Protein AF-0000000075443223 (afdb_homodimer)

Foldseek 3Di:
DAADQAWDKFKFAFDQLQKIKIFTRHGNVPFAADQLDPVVVVHTDFAKEWEQAPQVCVLQVDQATFIWTKGFQVGMWMFGAFDDPDDQPDAHHPAPLVDPPDDVVVSPVPTPDTDGCLVAVAPPPDDRGQKDWDDDPDRGRAWIWIAGNRRSDTFWTKHFDALVSGPVSDADPPGGMIIITGPVRTRPVPVVDCHHQHQAYACLLNHDLVNNLCQCAPPSRNPHFYANHSHHTDDPVNSVVSPVD/DAADQAWDKFKFAFDQLQKIKIFTRHGNVPFAADQLDPVVVVHTDFAKEWEQAPQVCVLQVDQATFIWTKGFQVGMWMFGAFDDPDPCPDAHHPAPLVDPPDDVVVSPVPTPDTDGCLVAVAPPPDDRGQKDWDDPPDRGRAWIWIAGNNRSHTFWTKHFDALVSGPVSDDDPPGGMIIITGPVRTRPVCVVDCHHQHQAYACLLNHDLVNNLCQCAPVSRNPHFYANHSHHTDDPVNSVVSPVD

InterPro domains:
  IPR011057 Mss4-like superfamily [SSF51316] (8-66)

Sequence (490 aa):
MPLPNEPVKVTGGCSCGAVRYRIDVPALEDRPLNPFAPPAFGIKLPGAITCHCNDCRRSTGSFLAVGILDVPAPMLTVSAMSPSSESNIVSGRILDVLADDYDSAKADADRPPYIPAMNILRATGETKTWLRFFHSSKCSPDVSRSFCGRCGTQLCFHFKLEPEYCADGNLPEGWRDSFHLYLGTLDREFLEKDWFNPDSEGMFKYGTPLSRCVSATAKGLKDLPKMQEFDGQVTEEELATLRSQMPLPNEPVKVTGGCSCGAVRYRIDVPALEDRPLNPFAPPAFGIKLPGAITCHCNDCRRSTGSFLAVGILDVPAPMLTVSAMSPSSESNIVSGRILDVLADDYDSAKADADRPPYIPAMNILRATGETKTWLRFFHSSKCSPDVSRSFCGRCGTQLCFHFKLEPEYCADGNLPEGWRDSFHLYLGTLDREFLEKDWFNPDSEGMFKYGTPLSRCVSATAKGLKDLPKMQEFDGQVTEEELATLRSQ

Organism: Fusarium oxysporum f. sp. cubense (strain race 4) (NCBI:txid2502994)

Radius of gyration: 21.51 Å; Cα contacts (8 Å, |Δi|>4): 1238; chains: 2; bounding box: 53×65×50 Å

Nearest PDB structures (foldseek):
  5mgv-assembly1_A  TM=5.192E-01  e=2.046E+00  Homo sapiens
  4p73-assembly1_C  TM=3.397E-01  e=7.349E-01  Pseudomonas aeruginosa PAO1
  5mgw-assembly1_A  TM=5.974E-01  e=4.755E+00  Homo sapiens
  2q7h-assembly1_A  TM=3.596E-01  e=5.364E+00  Methanosarcina mazei
  6aap-assembly1_A  TM=3.662E-01  e=5.697E+00  Methanosarcina mazei JCM 9314

pLDDT: mean 92.75, std 7.96, range [55.06, 98.88]

Structure (mmCI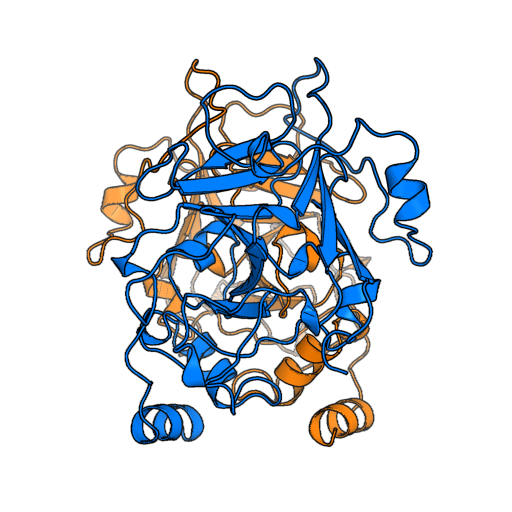F, N/CA/C/O backbone):
data_AF-0000000075443223-model_v1
#
loop_
_entity.id
_entity.type
_entity.pdbx_description
1 polymer 'CENP-V/GFA domain-containing protein'
#
loop_
_atom_site.group_PDB
_atom_site.id
_atom_site.type_symbol
_atom_site.label_atom_id
_atom_site.label_alt_id
_atom_site.label_comp_id
_atom_site.label_asym_id
_atom_site.label_entity_id
_atom_site.label_seq_id
_atom_site.pdbx_PDB_ins_code
_atom_site.Cartn_x
_atom_site.Cartn_y
_atom_site.Cartn_z
_atom_site.occupancy
_atom_site.B_iso_or_equiv
_atom_site.auth_seq_id
_atom_site.auth_comp_id
_atom_site.auth_asym_id
_atom_site.auth_atom_id
_atom_site.pdbx_PDB_model_num
ATOM 1 N N . MET A 1 1 ? -14.695 8.867 16.469 1 61.16 1 MET A N 1
ATOM 2 C CA . MET A 1 1 ? -14.711 10.297 16.75 1 61.16 1 MET A CA 1
ATOM 3 C C . MET A 1 1 ? -13.625 11.031 15.969 1 61.16 1 MET A C 1
ATOM 5 O O . MET A 1 1 ? -12.547 10.477 15.734 1 61.16 1 MET A O 1
ATOM 9 N N . PRO A 1 2 ? -14.062 12.141 15.422 1 80.81 2 PRO A N 1
ATOM 10 C CA . PRO A 1 2 ? -13.094 13.031 14.773 1 80.81 2 PRO A CA 1
ATOM 11 C C . PRO A 1 2 ? -11.898 13.352 15.664 1 80.81 2 PRO A C 1
ATOM 13 O O . PRO A 1 2 ? -11.914 13.031 16.859 1 80.81 2 PRO A O 1
ATOM 16 N N . LEU A 1 3 ? -10.812 13.695 15.141 1 92.62 3 LEU A N 1
ATOM 17 C CA . LEU A 1 3 ? -9.617 14.133 15.844 1 92.62 3 LEU A CA 1
ATOM 18 C C . LEU A 1 3 ? -9.977 15.047 17.016 1 92.62 3 LEU A C 1
ATOM 20 O O . LEU A 1 3 ? -10.734 16 16.844 1 92.62 3 LEU A O 1
ATOM 24 N N . PRO A 1 4 ? -9.5 14.797 18.234 1 96.19 4 PRO A N 1
ATOM 25 C CA . PRO A 1 4 ? -9.867 15.57 19.422 1 96.19 4 PRO A CA 1
ATOM 26 C C . PRO A 1 4 ? -9.492 17.047 19.297 1 96.19 4 PRO A C 1
ATOM 28 O O . PRO A 1 4 ? -8.523 17.391 18.609 1 96.19 4 PRO A O 1
ATOM 31 N N . ASN A 1 5 ? -10.242 17.875 20.047 1 96.56 5 ASN A N 1
ATOM 32 C CA . ASN A 1 5 ? -9.961 19.312 20.047 1 96.56 5 ASN A CA 1
ATOM 33 C C . ASN A 1 5 ? -8.703 19.625 20.859 1 96.56 5 ASN A C 1
ATOM 35 O O . ASN A 1 5 ? -8.023 20.609 20.562 1 96.56 5 ASN A O 1
ATOM 39 N N . GLU A 1 6 ? -8.43 18.844 21.875 1 97.5 6 GLU A N 1
ATOM 40 C CA . GLU A 1 6 ? -7.234 19 22.688 1 97.5 6 GLU A CA 1
ATOM 41 C C . GLU A 1 6 ? -5.992 18.516 21.953 1 97.5 6 GLU A C 1
ATOM 43 O O . GLU A 1 6 ? -6.098 17.734 21 1 97.5 6 GLU A O 1
ATOM 48 N N . PRO A 1 7 ? -4.855 19.078 22.359 1 98.06 7 PRO A N 1
ATOM 49 C CA . PRO A 1 7 ? -3.631 18.578 21.734 1 98.06 7 PRO A CA 1
ATOM 50 C C . PRO A 1 7 ? -3.439 17.078 21.922 1 98.06 7 PRO A C 1
ATOM 52 O O . PRO A 1 7 ? -3.754 16.547 22.984 1 98.06 7 PRO A O 1
ATOM 55 N N . VAL A 1 8 ? -3.029 16.391 20.891 1 97.5 8 VAL A N 1
ATOM 56 C CA . VAL A 1 8 ? -2.736 14.961 21 1 97.5 8 VAL A CA 1
ATOM 57 C C . VAL A 1 8 ? -1.436 14.648 20.25 1 97.5 8 VAL A C 1
ATOM 59 O O . VAL A 1 8 ? -1.022 15.398 19.375 1 97.5 8 VAL A O 1
ATOM 62 N N . LYS A 1 9 ? -0.798 13.617 20.672 1 97.12 9 LYS A N 1
ATOM 63 C CA . LYS A 1 9 ? 0.378 13.078 20 1 97.12 9 LYS A CA 1
ATOM 64 C C . LYS A 1 9 ? 0.047 11.773 19.281 1 97.12 9 LYS A C 1
ATOM 66 O O . LYS A 1 9 ? -0.538 10.859 19.859 1 97.12 9 LYS A O 1
ATOM 71 N N . VAL A 1 10 ? 0.355 11.688 18.031 1 97.88 10 VAL A N 1
ATOM 72 C CA . VAL A 1 10 ? 0.141 10.508 17.188 1 97.88 10 VAL A CA 1
ATOM 73 C C . VAL A 1 10 ? 1.484 9.961 16.719 1 97.88 10 VAL A C 1
ATOM 75 O O . VAL A 1 10 ? 2.387 10.727 16.375 1 97.88 10 VAL A O 1
ATOM 78 N N . THR A 1 11 ? 1.637 8.68 16.75 1 98.12 11 THR A N 1
ATOM 79 C CA . THR A 1 11 ? 2.918 8.086 16.375 1 98.12 11 THR A CA 1
ATOM 80 C C . THR A 1 11 ? 2.734 7.043 15.281 1 98.12 11 THR A C 1
ATOM 82 O O . THR A 1 11 ? 1.624 6.551 15.062 1 98.12 11 THR A O 1
ATOM 85 N N . GLY A 1 12 ? 3.752 6.73 14.609 1 98 12 GLY A N 1
ATOM 86 C CA . GLY A 1 12 ? 3.84 5.734 13.555 1 98 12 GLY A CA 1
ATOM 87 C C . GLY A 1 12 ? 5.262 5.48 13.086 1 98 12 GLY A C 1
ATOM 88 O O . GLY A 1 12 ? 6.219 5.898 13.742 1 98 12 GLY A O 1
ATOM 89 N N . GLY A 1 13 ? 5.387 4.723 12 1 97.81 13 GLY A N 1
ATOM 90 C CA . GLY A 1 13 ? 6.703 4.402 11.469 1 97.81 13 GLY A CA 1
ATOM 91 C C . GLY A 1 13 ? 6.688 3.23 10.508 1 97.81 13 GLY A C 1
ATOM 92 O O . GLY A 1 13 ? 5.621 2.734 10.141 1 97.81 13 GLY A O 1
ATOM 93 N N . CYS A 1 14 ? 7.906 2.889 10.078 1 96.69 14 CYS A N 1
ATOM 94 C CA . CYS A 1 14 ? 8.031 1.803 9.109 1 96.69 14 CYS A CA 1
ATOM 95 C C . CYS A 1 14 ? 7.867 0.448 9.789 1 96.69 14 CYS A C 1
ATOM 97 O O . CYS A 1 14 ? 7.742 0.371 11.008 1 96.69 14 CYS A O 1
ATOM 99 N N . SER A 1 15 ? 7.863 -0.592 9.078 1 94.69 15 SER A N 1
ATOM 100 C CA . SER A 1 15 ? 7.547 -1.942 9.531 1 94.69 15 SER A CA 1
ATOM 101 C C . SER A 1 15 ? 8.656 -2.502 10.414 1 94.69 15 SER A C 1
ATOM 103 O O . SER A 1 15 ? 8.398 -3.273 11.336 1 94.69 15 SER A O 1
ATOM 105 N N . CYS A 1 16 ? 9.914 -2.184 10.102 1 93.12 16 CYS A N 1
ATOM 106 C CA . CYS A 1 16 ? 11.008 -2.795 10.852 1 93.12 16 CYS A CA 1
ATOM 107 C C . CYS A 1 16 ? 11.32 -1.997 12.109 1 93.12 16 CYS A C 1
ATOM 109 O O . CYS A 1 16 ? 11.992 -2.498 13.016 1 93.12 16 CYS A O 1
ATOM 111 N N . GLY A 1 17 ? 10.898 -0.727 12.133 1 94 17 GLY A N 1
ATOM 112 C CA . GLY A 1 17 ? 11.141 0.098 13.305 1 94 17 GLY A CA 1
ATOM 113 C C . GLY A 1 17 ? 12.312 1.044 13.133 1 94 17 GLY A C 1
ATOM 114 O O . GLY A 1 17 ? 12.578 1.873 14.008 1 94 17 GLY A O 1
ATOM 115 N N . ALA A 1 18 ? 13.039 1.016 12.016 1 94.62 18 ALA A N 1
ATOM 116 C CA . ALA A 1 18 ? 14.211 1.862 11.805 1 94.62 18 ALA A CA 1
ATOM 117 C C . ALA A 1 18 ? 13.812 3.332 11.703 1 94.62 18 ALA A C 1
ATOM 119 O O . ALA A 1 18 ? 14.602 4.219 12.039 1 94.62 18 ALA A O 1
ATOM 120 N N . VAL A 1 19 ? 12.664 3.588 11.234 1 97 19 VAL A N 1
ATOM 121 C CA . VAL A 1 19 ? 12.164 4.953 11.117 1 97 19 VAL A CA 1
ATOM 122 C C . VAL A 1 19 ? 10.852 5.086 11.875 1 97 19 VAL A C 1
ATOM 124 O O . VAL A 1 19 ? 9.914 4.309 11.664 1 97 19 VAL A O 1
ATOM 127 N N . ARG A 1 20 ? 10.773 6.031 12.797 1 98.31 20 ARG A N 1
ATOM 128 C CA . ARG A 1 20 ? 9.547 6.379 13.508 1 98.31 20 ARG A CA 1
ATOM 129 C C . ARG A 1 20 ? 9.266 7.875 13.422 1 98.31 20 ARG A C 1
ATOM 131 O O . ARG A 1 20 ? 10.18 8.672 13.203 1 98.31 20 ARG A O 1
ATOM 138 N N . TYR A 1 21 ? 8.016 8.234 13.508 1 98.81 21 TYR A N 1
ATOM 139 C CA . TYR A 1 21 ? 7.656 9.641 13.492 1 98.81 21 TYR A CA 1
ATOM 140 C C . TYR A 1 21 ? 6.621 9.961 14.562 1 98.81 21 TYR A C 1
ATOM 142 O O . TYR A 1 21 ? 5.973 9.055 15.094 1 98.81 21 TYR A O 1
ATOM 150 N N . ARG A 1 22 ? 6.562 11.203 14.898 1 98.62 22 ARG A N 1
ATOM 151 C CA . ARG A 1 22 ? 5.574 11.781 15.805 1 98.62 22 ARG A CA 1
ATOM 152 C C . ARG A 1 22 ? 4.875 12.977 15.156 1 98.62 22 ARG A C 1
ATOM 154 O O . ARG A 1 22 ? 5.516 13.789 14.492 1 98.62 22 ARG A O 1
ATOM 161 N N . ILE A 1 23 ? 3.594 12.984 15.289 1 98.75 23 ILE A N 1
ATOM 162 C CA . ILE A 1 23 ? 2.785 14.141 14.914 1 98.75 23 ILE A CA 1
ATOM 163 C C . ILE A 1 23 ? 2.26 14.828 16.172 1 98.75 23 ILE A C 1
ATOM 165 O O . ILE A 1 23 ? 1.415 14.281 16.875 1 98.75 23 ILE A O 1
ATOM 169 N N . ASP A 1 24 ? 2.789 15.977 16.453 1 98.75 24 ASP A N 1
ATOM 170 C CA . ASP A 1 24 ? 2.268 16.797 17.531 1 98.75 24 ASP A CA 1
ATOM 171 C C . ASP A 1 24 ? 1.115 17.672 17.062 1 98.75 24 ASP A C 1
ATOM 173 O O . ASP A 1 24 ? 1.333 18.797 16.609 1 98.75 24 ASP A O 1
ATOM 177 N N . VAL A 1 25 ? -0.111 17.188 17.25 1 98.5 25 VAL A N 1
ATOM 178 C CA . VAL A 1 25 ? -1.304 17.891 16.797 1 98.5 25 VAL A CA 1
ATOM 179 C C . VAL A 1 25 ? -1.693 18.953 17.828 1 98.5 25 VAL A C 1
ATOM 181 O O . VAL A 1 25 ? -1.98 18.609 18.984 1 98.5 25 VAL A O 1
ATOM 184 N N . PRO A 1 26 ? -1.723 20.203 17.453 1 98.12 26 PRO A N 1
ATOM 185 C CA . PRO A 1 26 ? -2.096 21.234 18.422 1 98.12 26 PRO A CA 1
ATOM 186 C C . PRO A 1 26 ? -3.598 21.266 18.703 1 98.12 26 PRO A C 1
ATOM 188 O O . PRO A 1 26 ? -4.355 20.5 18.109 1 98.12 26 PRO A O 1
ATOM 191 N N . ALA A 1 27 ? -3.982 22.078 19.656 1 98.31 27 ALA A N 1
ATOM 192 C CA . ALA A 1 27 ? -5.398 22.312 19.922 1 98.31 27 ALA A CA 1
ATOM 193 C C . ALA A 1 27 ? -6.117 22.828 18.672 1 98.31 27 ALA A C 1
ATOM 195 O O . ALA A 1 27 ? -5.504 23.484 17.828 1 98.31 27 ALA A O 1
ATOM 196 N N . LEU A 1 28 ? -7.387 22.484 18.609 1 96.81 28 LEU A N 1
ATOM 197 C CA . LEU A 1 28 ? -8.18 22.828 17.438 1 96.81 28 LEU A CA 1
ATOM 198 C C . LEU A 1 28 ? -7.988 24.297 17.062 1 96.81 28 LEU A C 1
ATOM 200 O O . LEU A 1 28 ? -7.82 24.625 15.883 1 96.81 28 LEU A O 1
ATOM 204 N N . GLU A 1 29 ? -8.016 25.219 18.047 1 96.5 29 GLU A N 1
ATOM 205 C CA . GLU A 1 29 ? -7.957 26.656 17.797 1 96.5 29 GLU A CA 1
ATOM 206 C C . GLU A 1 29 ? -6.617 27.062 17.188 1 96.5 29 GLU A C 1
ATOM 208 O O . GLU A 1 29 ? -6.508 28.109 16.547 1 96.5 29 GLU A O 1
ATOM 213 N N . ASP A 1 30 ? -5.578 26.219 17.375 1 96.81 30 ASP A N 1
ATOM 214 C CA . ASP A 1 30 ? -4.234 26.562 16.906 1 96.81 30 ASP A CA 1
ATOM 215 C C . ASP A 1 30 ? -3.9 25.828 15.609 1 96.81 30 ASP A C 1
ATOM 217 O O . ASP A 1 30 ? -2.809 25.984 15.062 1 96.81 30 ASP A O 1
ATOM 221 N N . ARG A 1 31 ? -4.77 25.016 15.102 1 96.75 31 ARG A N 1
ATOM 222 C CA . ARG A 1 31 ? -4.535 24.266 13.875 1 96.75 31 ARG A CA 1
ATOM 223 C C . ARG A 1 31 ? -4.719 25.141 12.641 1 96.75 31 ARG A C 1
ATOM 225 O O . ARG A 1 31 ? -5.645 25.953 12.586 1 96.75 31 ARG A O 1
ATOM 232 N N . PRO A 1 32 ? -3.793 25.016 11.711 1 96.94 32 PRO A N 1
ATOM 233 C CA . PRO A 1 32 ? -3.916 25.844 10.5 1 96.94 32 PRO A CA 1
ATOM 234 C C . PRO A 1 32 ? -5.027 25.359 9.57 1 96.94 32 PRO A C 1
ATOM 236 O O . PRO A 1 32 ? -5.359 24.172 9.562 1 96.94 32 PRO A O 1
ATOM 239 N N . LEU A 1 33 ? -5.578 26.281 8.781 1 95.94 33 LEU A N 1
ATOM 240 C CA . LEU A 1 33 ? -6.504 25.906 7.715 1 95.94 33 LEU A CA 1
ATOM 241 C C . LEU A 1 33 ? -5.805 25.078 6.648 1 95.94 33 LEU A C 1
ATOM 243 O O . LEU A 1 33 ? -4.617 25.266 6.379 1 95.94 33 LEU A O 1
ATOM 247 N N . ASN A 1 34 ? -6.535 24.141 6.113 1 95.69 34 ASN A N 1
ATOM 248 C CA . ASN A 1 34 ? -6.051 23.406 4.945 1 95.69 34 ASN A CA 1
ATOM 249 C C . ASN A 1 34 ? -5.918 24.328 3.729 1 95.69 34 ASN A C 1
ATOM 251 O O . ASN A 1 34 ? -6.918 24.844 3.221 1 95.69 34 ASN A O 1
ATOM 255 N N . PRO A 1 35 ? -4.754 24.578 3.271 1 95.5 35 PRO A N 1
ATOM 256 C CA . PRO A 1 35 ? -4.594 25.516 2.164 1 95.5 35 PRO A CA 1
ATOM 257 C C . PRO A 1 35 ? -5.199 25 0.858 1 95.5 35 PRO A C 1
ATOM 259 O O . PRO A 1 35 ? -5.402 25.781 -0.079 1 95.5 35 PRO A O 1
ATOM 262 N N . PHE A 1 36 ? -5.434 23.703 0.744 1 92.69 36 PHE A N 1
ATOM 263 C CA . PHE A 1 36 ? -5.949 23.094 -0.477 1 92.69 36 PHE A CA 1
ATOM 264 C C . PHE A 1 36 ? -7.457 23.281 -0.589 1 92.69 36 PHE A C 1
ATOM 266 O O . PHE A 1 36 ? -8.055 22.969 -1.62 1 92.69 36 PHE A O 1
ATOM 273 N N . ALA A 1 37 ? -8.094 23.75 0.483 1 91.75 37 ALA A N 1
ATOM 274 C CA . ALA A 1 37 ? -9.531 24 0.509 1 91.75 37 ALA A CA 1
ATOM 275 C C . ALA A 1 37 ? -9.828 25.484 0.699 1 91.75 37 ALA A C 1
ATOM 277 O O . ALA A 1 37 ? -9.078 26.188 1.366 1 91.75 37 ALA A O 1
ATOM 278 N N . PRO A 1 38 ? -10.93 25.922 0.11 1 91.75 38 PRO A N 1
ATOM 279 C CA . PRO A 1 38 ? -11.312 27.312 0.371 1 91.75 38 PRO A CA 1
ATOM 280 C C . PRO A 1 38 ? -11.406 27.641 1.861 1 91.75 38 PRO A C 1
ATOM 282 O O . PRO A 1 38 ? -12.016 26.875 2.619 1 91.75 38 PRO A O 1
ATOM 285 N N . PRO A 1 39 ? -10.82 28.766 2.191 1 94 39 PRO A N 1
ATOM 286 C CA . PRO A 1 39 ? -10.828 29.125 3.611 1 94 39 PRO A CA 1
ATOM 287 C C . PRO A 1 39 ? -12.234 29.141 4.207 1 94 39 PRO A C 1
ATOM 289 O O . PRO A 1 39 ? -12.414 28.844 5.391 1 94 39 PRO A O 1
ATOM 292 N N . ALA A 1 40 ? -13.195 29.438 3.385 1 94.19 40 ALA A N 1
ATOM 293 C CA . ALA A 1 40 ? -14.578 29.578 3.834 1 94.19 40 ALA A CA 1
ATOM 294 C C . ALA A 1 40 ? -15.109 28.25 4.371 1 94.19 40 ALA A C 1
ATOM 296 O O . ALA A 1 40 ? -16.062 28.219 5.156 1 94.19 40 ALA A O 1
ATOM 297 N N . PHE A 1 41 ? -14.469 27.125 4.004 1 92.31 41 PHE A N 1
ATOM 298 C CA . PHE A 1 41 ? -14.938 25.797 4.418 1 92.31 41 PHE A CA 1
ATOM 299 C C . PHE A 1 41 ? -14.461 25.469 5.824 1 92.31 41 PHE A C 1
ATOM 301 O O . PHE A 1 41 ? -14.984 24.562 6.473 1 92.31 41 PHE A O 1
ATOM 308 N N . GLY A 1 42 ? -13.453 26.141 6.301 1 93.56 42 GLY A N 1
ATOM 309 C CA . GLY A 1 42 ? -12.992 26 7.672 1 93.56 42 GLY A CA 1
ATOM 310 C C . GLY A 1 42 ? -12.32 24.672 7.953 1 93.56 42 GLY A C 1
ATOM 311 O O . GLY A 1 42 ? -12.266 24.219 9.102 1 93.56 42 GLY A O 1
ATOM 312 N N . ILE A 1 43 ? -11.891 24 6.91 1 93.81 43 ILE A N 1
ATOM 313 C CA . ILE A 1 43 ? -11.242 22.703 7.074 1 93.81 43 ILE A CA 1
ATOM 314 C C . ILE A 1 43 ? -9.82 22.906 7.59 1 93.81 43 ILE A C 1
ATOM 316 O O . ILE A 1 43 ? -9.047 23.672 7.02 1 93.81 43 ILE A O 1
ATOM 320 N N . LYS A 1 44 ? -9.484 22.234 8.664 1 95.88 44 LYS A N 1
ATOM 321 C CA . LYS A 1 44 ? -8.18 22.391 9.289 1 95.88 44 LYS A CA 1
ATOM 322 C C . LYS A 1 44 ? -7.301 21.172 9.078 1 95.88 44 LYS A C 1
ATOM 324 O O . LYS A 1 44 ? -7.801 20.094 8.727 1 95.88 44 LYS A O 1
ATOM 329 N N . LEU A 1 45 ? -5.996 21.344 9.219 1 96.56 45 LEU A N 1
ATOM 330 C CA . LEU A 1 45 ? -5.023 20.25 9.188 1 96.56 45 LEU A CA 1
ATOM 331 C C . LEU A 1 45 ? -4.594 19.859 10.602 1 96.56 45 LEU A C 1
ATOM 333 O O . LEU A 1 45 ? -4.723 20.672 11.531 1 96.56 45 LEU A O 1
ATOM 337 N N . PRO A 1 46 ? -4.117 18.641 10.883 1 97.81 46 PRO A N 1
ATOM 338 C CA . PRO A 1 46 ? -3.945 17.594 9.883 1 97.81 46 PRO A CA 1
ATOM 339 C C . PRO A 1 46 ? -5.27 16.953 9.469 1 97.81 46 PRO A C 1
ATOM 341 O O . PRO A 1 46 ? -6.27 17.078 10.18 1 97.81 46 PRO A O 1
ATOM 344 N N . GLY A 1 47 ? -5.293 16.328 8.305 1 96.75 47 GLY A N 1
ATOM 345 C CA . GLY A 1 47 ? -6.438 15.594 7.793 1 96.75 47 GLY A CA 1
ATOM 346 C C . GLY A 1 47 ? -6.055 14.469 6.848 1 96.75 47 GLY A C 1
ATOM 347 O O . GLY A 1 47 ? -4.926 14.422 6.355 1 96.75 47 GLY A O 1
ATOM 348 N N . ALA A 1 48 ? -6.953 13.531 6.656 1 97.38 48 ALA A N 1
ATOM 349 C CA . ALA A 1 48 ? -6.672 12.359 5.824 1 97.38 48 ALA A CA 1
ATOM 350 C C . ALA A 1 48 ? -7.508 12.383 4.547 1 97.38 48 ALA A C 1
ATOM 352 O O . ALA A 1 48 ? -8.664 12.82 4.562 1 97.38 48 ALA A O 1
ATOM 353 N N . ILE A 1 49 ? -6.949 11.945 3.469 1 97.12 49 ILE A N 1
ATOM 354 C CA . ILE A 1 49 ? -7.617 11.789 2.182 1 97.12 49 ILE A CA 1
ATOM 355 C C . ILE A 1 49 ? -7.246 10.445 1.563 1 97.12 49 ILE A C 1
ATOM 357 O O . ILE A 1 49 ? -6.363 9.742 2.066 1 97.12 49 ILE A O 1
ATOM 361 N N . THR A 1 50 ? -7.934 10.055 0.518 1 97.94 50 THR A N 1
ATOM 362 C CA . THR A 1 50 ? -7.48 8.945 -0.307 1 97.94 50 THR A CA 1
ATOM 363 C C . THR A 1 50 ? -7.027 9.43 -1.68 1 97.94 50 THR A C 1
ATOM 365 O O . THR A 1 50 ? -7.441 10.508 -2.127 1 97.94 50 THR A O 1
ATOM 368 N N . CYS A 1 51 ? -6.176 8.789 -2.23 1 97.81 51 CYS A N 1
ATOM 369 C CA . CYS A 1 51 ? -5.66 9.117 -3.555 1 97.81 51 CYS A CA 1
ATOM 370 C C . CYS A 1 51 ? -5.77 7.922 -4.492 1 97.81 51 CYS A C 1
ATOM 372 O O . CYS A 1 51 ? -5.395 6.805 -4.129 1 97.81 51 CYS A O 1
ATOM 374 N N . HIS A 1 52 ? -6.25 8.102 -5.727 1 97.75 52 HIS A N 1
ATOM 375 C CA . HIS A 1 52 ? -6.445 7.043 -6.707 1 97.75 52 HIS A CA 1
ATOM 376 C C . HIS A 1 52 ? -5.398 7.113 -7.816 1 97.75 52 HIS A C 1
ATOM 378 O O . HIS A 1 52 ? -5.457 6.348 -8.781 1 97.75 52 HIS A O 1
ATOM 384 N N . CYS A 1 53 ? -4.41 7.941 -7.641 1 96.19 53 CYS A N 1
ATOM 385 C CA . CYS A 1 53 ? -3.496 8.141 -8.758 1 96.19 53 CYS A CA 1
ATOM 386 C C . CYS A 1 53 ? -2.623 6.914 -8.977 1 96.19 53 CYS A C 1
ATOM 388 O O . CYS A 1 53 ? -2.395 6.133 -8.055 1 96.19 53 CYS A O 1
ATOM 390 N N . ASN A 1 54 ? -2.1 6.758 -10.195 1 94.25 54 ASN A N 1
ATOM 391 C CA . ASN A 1 54 ? -1.264 5.625 -10.578 1 94.25 54 ASN A CA 1
ATOM 392 C C . ASN A 1 54 ? 0.07 5.637 -9.836 1 94.25 54 ASN A C 1
ATOM 394 O O . ASN A 1 54 ? 0.622 4.578 -9.531 1 94.25 54 ASN A O 1
ATOM 398 N N . ASP A 1 55 ? 0.578 6.812 -9.516 1 93.62 55 ASP A N 1
ATOM 399 C CA . ASP A 1 55 ? 1.871 6.938 -8.852 1 93.62 55 ASP A CA 1
ATOM 400 C C . ASP A 1 55 ? 1.817 6.371 -7.434 1 93.62 55 ASP A C 1
ATOM 402 O O . ASP A 1 55 ? 2.658 5.551 -7.055 1 93.62 55 ASP A O 1
ATOM 406 N N . CYS A 1 56 ? 0.803 6.773 -6.656 1 95.25 56 CYS A N 1
ATOM 407 C CA . CYS A 1 56 ? 0.66 6.266 -5.297 1 95.25 56 CYS A CA 1
ATOM 408 C C . CYS A 1 56 ? 0.358 4.77 -5.305 1 95.25 56 CYS A C 1
ATOM 410 O O . CYS A 1 56 ? 0.868 4.027 -4.465 1 95.25 56 CYS A O 1
ATOM 412 N N . ARG A 1 57 ? -0.454 4.371 -6.266 1 95.44 57 ARG A N 1
ATOM 413 C CA . ARG A 1 57 ? -0.766 2.953 -6.414 1 95.44 57 ARG A CA 1
ATOM 414 C C . ARG A 1 57 ? 0.503 2.133 -6.617 1 95.44 57 ARG A C 1
ATOM 416 O O . ARG A 1 57 ? 0.735 1.153 -5.902 1 95.44 57 ARG A O 1
ATOM 423 N N . ARG A 1 58 ? 1.321 2.527 -7.516 1 93.69 58 ARG A N 1
ATOM 424 C CA . ARG A 1 58 ? 2.525 1.768 -7.836 1 93.69 58 ARG A CA 1
ATOM 425 C C . ARG A 1 58 ? 3.52 1.802 -6.676 1 93.69 58 ARG A C 1
ATOM 427 O O . ARG A 1 58 ? 4.148 0.79 -6.363 1 93.69 58 ARG A O 1
ATOM 434 N N . SER A 1 59 ? 3.682 2.939 -6.094 1 93.31 59 SER A N 1
ATOM 435 C CA . SER A 1 59 ? 4.652 3.09 -5.016 1 93.31 59 SER A CA 1
ATOM 436 C C . SER A 1 59 ? 4.312 2.184 -3.838 1 93.31 59 SER A C 1
ATOM 438 O O . SER A 1 59 ? 5.203 1.572 -3.24 1 93.31 59 SER A O 1
ATOM 440 N N . THR A 1 60 ? 3.02 2.039 -3.539 1 94.75 60 THR A N 1
ATOM 441 C CA . THR A 1 60 ? 2.615 1.305 -2.344 1 94.75 60 THR A CA 1
ATOM 442 C C . THR A 1 60 ? 2.217 -0.125 -2.697 1 94.75 60 THR A C 1
ATOM 444 O O . THR A 1 60 ? 2.053 -0.966 -1.812 1 94.75 60 THR A O 1
ATOM 447 N N . GLY A 1 61 ? 2.051 -0.375 -3.959 1 95.12 61 GLY A N 1
ATOM 448 C CA . GLY A 1 61 ? 1.537 -1.672 -4.371 1 95.12 61 GLY A CA 1
ATOM 449 C C . GLY A 1 61 ? 0.057 -1.844 -4.082 1 95.12 61 GLY A C 1
ATOM 450 O O . GLY A 1 61 ? -0.445 -2.969 -4.039 1 95.12 61 GLY A O 1
ATOM 451 N N . SER A 1 62 ? -0.656 -0.767 -3.916 1 95.25 62 SER A N 1
ATOM 452 C CA . SER A 1 62 ? -2.061 -0.802 -3.518 1 95.25 62 SER A CA 1
ATOM 453 C C . SER A 1 62 ? -2.973 -0.979 -4.727 1 95.25 62 SER A C 1
ATOM 455 O O . SER A 1 62 ? -2.736 -0.386 -5.781 1 95.25 62 SER A O 1
ATOM 457 N N . PHE A 1 63 ? -4.004 -1.848 -4.566 1 94.44 63 PHE A N 1
ATOM 458 C CA . PHE A 1 63 ? -4.969 -1.978 -5.652 1 94.44 63 PHE A CA 1
ATOM 459 C C . PHE A 1 63 ? -6.227 -1.167 -5.355 1 94.44 63 PHE A C 1
ATOM 461 O O . PHE A 1 63 ? -7.027 -0.906 -6.254 1 94.44 63 PHE A O 1
ATOM 468 N N . LEU A 1 64 ? -6.477 -0.818 -4.051 1 97.62 64 LEU A N 1
ATOM 469 C CA . LEU A 1 64 ? -7.504 0.132 -3.646 1 97.62 64 LEU A CA 1
ATOM 470 C C . LEU A 1 64 ? -6.902 1.508 -3.385 1 97.62 64 LEU A C 1
ATOM 472 O O . LEU A 1 64 ? -5.684 1.68 -3.453 1 97.62 64 LEU A O 1
ATOM 476 N N . ALA A 1 65 ? -7.785 2.479 -3.139 1 97.88 65 ALA A N 1
ATOM 477 C CA . ALA A 1 65 ? -7.328 3.848 -2.91 1 97.88 65 ALA A CA 1
ATOM 478 C C . ALA A 1 65 ? -6.332 3.91 -1.759 1 97.88 65 ALA A C 1
ATOM 480 O O . ALA A 1 65 ? -6.488 3.211 -0.754 1 97.88 65 ALA A O 1
ATOM 481 N N . VAL A 1 66 ? -5.328 4.766 -1.913 1 98.06 66 VAL A N 1
ATOM 482 C CA . VAL A 1 66 ? -4.262 4.918 -0.929 1 98.06 66 VAL A CA 1
ATOM 483 C C . VAL A 1 66 ? -4.66 5.969 0.106 1 98.06 66 VAL A C 1
ATOM 485 O O . VAL A 1 66 ? -5.133 7.051 -0.249 1 98.06 66 VAL A O 1
ATOM 488 N N . GLY A 1 67 ? -4.551 5.621 1.376 1 98 67 GLY A N 1
ATOM 489 C CA . GLY A 1 67 ? -4.816 6.566 2.449 1 98 67 GLY A CA 1
ATOM 490 C C . GLY A 1 67 ? -3.627 7.441 2.781 1 98 67 GLY A C 1
ATOM 491 O O . GLY A 1 67 ? -2.516 6.945 2.971 1 98 67 GLY A O 1
ATOM 492 N N . ILE A 1 68 ? -3.869 8.719 2.885 1 97.88 68 ILE A N 1
ATOM 493 C CA . ILE A 1 68 ? -2.82 9.711 3.082 1 97.88 68 ILE A CA 1
ATOM 494 C C . ILE A 1 68 ? -3.203 10.648 4.227 1 97.88 68 ILE A C 1
ATOM 496 O O . ILE A 1 68 ? -4.34 11.117 4.301 1 97.88 68 ILE A O 1
ATOM 500 N N . LEU A 1 69 ? -2.291 10.828 5.102 1 98.31 69 LEU A N 1
ATOM 501 C CA . LEU A 1 69 ? -2.43 11.812 6.168 1 98.31 69 LEU A CA 1
ATOM 502 C C . LEU A 1 69 ? -1.623 13.07 5.855 1 98.31 69 LEU A C 1
ATOM 504 O O . LEU A 1 69 ? -0.393 13.023 5.785 1 98.31 69 LEU A O 1
ATOM 508 N N . ASP A 1 70 ? -2.295 14.156 5.633 1 98 70 ASP A N 1
ATOM 509 C CA . ASP A 1 70 ? -1.657 15.43 5.324 1 98 70 ASP A CA 1
ATOM 510 C C . ASP A 1 70 ? -1.252 16.172 6.602 1 98 70 ASP A C 1
ATOM 512 O O . ASP A 1 70 ? -2.109 16.641 7.355 1 98 70 ASP A O 1
ATOM 516 N N . VAL A 1 71 ? 0.031 16.328 6.785 1 98.69 71 VAL A N 1
ATOM 517 C CA . VAL A 1 71 ? 0.589 16.891 8.008 1 98.69 71 VAL A CA 1
ATOM 518 C C . VAL A 1 71 ? 1.442 18.109 7.676 1 98.69 71 VAL A C 1
ATOM 520 O O . VAL A 1 71 ? 2.445 18 6.965 1 98.69 71 VAL A O 1
ATOM 523 N N . PRO A 1 72 ? 1.111 19.266 8.242 1 98.38 72 PRO A N 1
ATOM 524 C CA . PRO A 1 72 ? 2.004 20.422 8.102 1 98.38 72 PRO A CA 1
ATOM 525 C C . PRO A 1 72 ? 3.375 20.188 8.727 1 98.38 72 PRO A C 1
ATOM 527 O O . PRO A 1 72 ? 3.477 19.547 9.781 1 98.38 72 PRO A O 1
ATOM 530 N N . ALA A 1 73 ? 4.352 20.75 8.164 1 98.25 73 ALA A N 1
ATOM 531 C CA . ALA A 1 73 ? 5.75 20.531 8.539 1 98.25 73 ALA A CA 1
ATOM 532 C C . ALA A 1 73 ? 5.953 20.75 10.031 1 98.25 73 ALA A C 1
ATOM 534 O O . ALA A 1 73 ? 6.605 19.938 10.703 1 98.25 73 ALA A O 1
ATOM 535 N N . PRO A 1 74 ? 5.371 21.75 10.664 1 98.25 74 PRO A N 1
ATOM 536 C CA . PRO A 1 74 ? 5.699 22.031 12.07 1 98.25 74 PRO A CA 1
ATOM 537 C C . PRO A 1 74 ? 5.188 20.938 13.016 1 98.25 74 PRO A C 1
ATOM 539 O O . PRO A 1 74 ? 5.594 20.891 14.18 1 98.25 74 PRO A O 1
ATOM 542 N N . MET A 1 75 ? 4.281 20.109 12.531 1 98.69 75 MET A N 1
ATOM 543 C CA . MET A 1 75 ? 3.66 19.109 13.406 1 98.69 75 MET A CA 1
ATOM 544 C C . MET A 1 75 ? 4.465 17.812 13.422 1 98.69 75 MET A C 1
ATOM 546 O O . MET A 1 75 ? 4.227 16.938 14.258 1 98.69 75 MET A O 1
ATOM 550 N N . LEU A 1 76 ? 5.41 17.656 12.523 1 98.88 76 LEU A N 1
ATOM 551 C CA . LEU A 1 76 ? 5.953 16.328 12.258 1 98.88 76 LEU A CA 1
ATOM 552 C C . LEU A 1 76 ? 7.43 16.25 12.633 1 98.88 76 LEU A C 1
ATOM 554 O O . LEU A 1 76 ? 8.234 17.062 12.172 1 98.88 76 LEU A O 1
ATOM 558 N N . THR A 1 77 ? 7.785 15.344 13.461 1 98.81 77 THR A N 1
ATOM 559 C CA . THR A 1 77 ? 9.172 15.008 13.766 1 98.81 77 THR A CA 1
ATOM 560 C C . THR A 1 77 ? 9.445 13.539 13.469 1 98.81 77 THR A C 1
ATOM 562 O O . THR A 1 77 ? 8.523 12.719 13.445 1 98.81 77 THR A O 1
ATOM 565 N N . VAL A 1 78 ? 10.711 13.211 13.18 1 98.5 78 VAL A N 1
ATOM 566 C CA . VAL A 1 78 ? 11.078 11.875 12.742 1 98.5 78 VAL A CA 1
ATOM 567 C C . VAL A 1 78 ? 12.359 11.43 13.445 1 98.5 78 VAL A C 1
ATOM 569 O O . VAL A 1 78 ? 13.281 12.227 13.625 1 98.5 78 VAL A O 1
ATOM 572 N N . SER A 1 79 ? 12.398 10.234 13.867 1 98.38 79 SER A N 1
ATOM 573 C CA . SER A 1 79 ? 13.594 9.539 14.344 1 98.38 79 SER A CA 1
ATOM 574 C C . SER A 1 79 ? 13.977 8.391 13.414 1 98.38 79 SER A C 1
ATOM 576 O O . SER A 1 79 ? 13.164 7.504 13.148 1 98.38 79 SER A O 1
ATOM 578 N N . ALA A 1 80 ? 15.164 8.414 12.891 1 96.69 80 ALA A N 1
ATOM 579 C CA . ALA A 1 80 ? 15.633 7.387 11.961 1 96.69 80 ALA A CA 1
ATOM 580 C C . ALA A 1 80 ? 17 6.852 12.383 1 96.69 80 ALA A C 1
ATOM 582 O O . ALA A 1 80 ? 17.891 7.621 12.773 1 96.69 80 ALA A O 1
ATOM 583 N N . MET A 1 81 ? 17.188 5.551 12.328 1 94.38 81 MET A N 1
ATOM 584 C CA . MET A 1 81 ? 18.422 4.883 12.711 1 94.38 81 MET A CA 1
ATOM 585 C C . MET A 1 81 ? 19.438 4.906 11.562 1 94.38 81 MET A C 1
ATOM 587 O O . MET A 1 81 ? 19.047 4.906 10.398 1 94.38 81 MET A O 1
ATOM 591 N N . SER A 1 82 ? 20.703 4.887 11.914 1 92 82 SER A N 1
ATOM 592 C CA . SER A 1 82 ? 21.781 4.77 10.93 1 92 82 SER A CA 1
ATOM 593 C C . SER A 1 82 ? 21.922 3.332 10.438 1 92 82 SER A C 1
ATOM 595 O O . SER A 1 82 ? 21.719 2.387 11.211 1 92 82 SER A O 1
ATOM 597 N N . PRO A 1 83 ? 22.25 3.314 9.117 1 85.19 83 PRO A N 1
ATOM 598 C CA . PRO A 1 83 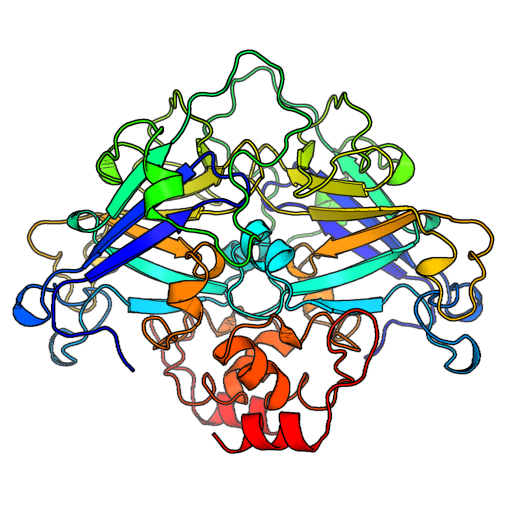? 22.5 1.95 8.648 1 85.19 83 PRO A CA 1
ATOM 599 C C . PRO A 1 83 ? 23.703 1.3 9.328 1 85.19 83 PRO A C 1
ATOM 601 O O . PRO A 1 83 ? 24.656 1.987 9.672 1 85.19 83 PRO A O 1
ATOM 604 N N . SER A 1 84 ? 23.453 0.19 9.867 1 70.56 84 SER A N 1
ATOM 605 C CA . SER A 1 84 ? 24.609 -0.529 10.375 1 70.56 84 SER A CA 1
ATOM 606 C C . SER A 1 84 ? 25.5 -1.008 9.242 1 70.56 84 SER A C 1
ATOM 608 O O . SER A 1 84 ? 25.125 -0.962 8.07 1 70.56 84 SER A O 1
ATOM 610 N N . SER A 1 85 ? 26.859 -1.182 9.375 1 57.66 85 SER A N 1
ATOM 611 C CA . SER A 1 85 ? 27.875 -1.586 8.406 1 57.66 85 SER A CA 1
ATOM 612 C C . SER A 1 85 ? 27.438 -2.822 7.633 1 57.66 85 SER A C 1
ATOM 614 O O . SER A 1 85 ? 28.031 -3.164 6.609 1 57.66 85 SER A O 1
ATOM 616 N N . GLU A 1 86 ? 26.578 -3.469 8.086 1 55.5 86 GLU A N 1
ATOM 617 C CA . GLU A 1 86 ? 26.328 -4.75 7.43 1 55.5 86 GLU A CA 1
ATOM 618 C C . GLU A 1 86 ? 25.375 -4.59 6.246 1 55.5 86 GLU A C 1
ATOM 620 O O . GLU A 1 86 ? 24.484 -3.742 6.27 1 55.5 86 GLU A O 1
ATOM 625 N N . SER A 1 87 ? 26 -5.141 5.133 1 58.59 87 SER A N 1
ATOM 626 C CA . SER A 1 87 ? 25.203 -5.184 3.908 1 58.59 87 SER A CA 1
ATOM 627 C C . SER A 1 87 ? 23.781 -5.68 4.184 1 58.59 87 SER A C 1
ATOM 629 O O . SER A 1 87 ? 23.594 -6.613 4.969 1 58.59 87 SER A O 1
ATOM 631 N N . ASN A 1 88 ? 22.672 -4.777 4.031 1 66.06 88 ASN A N 1
ATOM 632 C CA . ASN A 1 88 ? 21.391 -5.211 4.551 1 66.06 88 ASN A CA 1
ATOM 633 C C . ASN A 1 88 ? 20.438 -5.645 3.432 1 66.06 88 ASN A C 1
ATOM 635 O O . ASN A 1 88 ? 19.422 -5.008 3.195 1 66.06 88 ASN A O 1
ATOM 639 N N . ILE A 1 89 ? 21 -6.762 2.664 1 79.12 89 ILE A N 1
ATOM 640 C CA . ILE A 1 89 ? 20.172 -7.383 1.646 1 79.12 89 ILE A CA 1
ATOM 641 C C . ILE A 1 89 ? 18.969 -8.062 2.307 1 79.12 89 ILE A C 1
ATOM 643 O O . ILE A 1 89 ? 17.844 -7.98 1.804 1 79.12 89 ILE A O 1
ATOM 647 N N . VAL A 1 90 ? 19.234 -8.609 3.422 1 84.44 90 VAL A N 1
ATOM 648 C CA . VAL A 1 90 ? 18.203 -9.266 4.219 1 84.44 90 VAL A CA 1
ATOM 649 C C . VAL A 1 90 ? 18.125 -8.602 5.594 1 84.44 90 VAL A C 1
ATOM 651 O O . VAL A 1 90 ? 19.125 -8.461 6.289 1 84.44 90 VAL A O 1
ATOM 654 N N . SER A 1 91 ? 16.938 -8.18 5.949 1 87.12 91 SER A N 1
ATOM 655 C CA . SER A 1 91 ? 16.75 -7.516 7.238 1 87.12 91 SER A CA 1
ATOM 656 C C . SER A 1 91 ? 15.578 -8.117 8 1 87.12 91 SER A C 1
ATOM 658 O O . SER A 1 91 ? 14.914 -9.031 7.516 1 87.12 91 SER A O 1
ATOM 660 N N . GLY A 1 92 ? 15.477 -7.641 9.273 1 86.19 92 GLY A N 1
ATOM 661 C CA . GLY A 1 92 ? 14.391 -8.055 10.141 1 86.19 92 GLY A CA 1
ATOM 662 C C . GLY A 1 92 ? 13.867 -6.934 11.023 1 86.19 92 GLY A C 1
ATOM 663 O O . GLY A 1 92 ? 14.305 -5.789 10.898 1 86.19 92 GLY A O 1
ATOM 664 N N . ARG A 1 93 ? 13.008 -7.285 11.867 1 89 93 ARG A N 1
ATOM 665 C CA . ARG A 1 93 ? 12.375 -6.289 12.727 1 89 93 ARG A CA 1
ATOM 666 C C . ARG A 1 93 ? 13.305 -5.863 13.852 1 89 93 ARG A C 1
ATOM 668 O O . ARG A 1 93 ? 13.961 -6.703 14.477 1 89 93 ARG A O 1
ATOM 675 N N . ILE A 1 94 ? 13.367 -4.605 14.078 1 88.62 94 ILE A N 1
ATOM 676 C CA . ILE A 1 94 ? 14.023 -4.035 15.25 1 88.62 94 ILE A CA 1
ATOM 677 C C . ILE A 1 94 ? 13.008 -3.9 16.391 1 88.62 94 ILE A C 1
ATOM 679 O O . ILE A 1 94 ? 13.328 -4.172 17.547 1 88.62 94 ILE A O 1
ATOM 683 N N . LEU A 1 95 ? 11.797 -3.475 15.969 1 89.38 95 LEU A N 1
ATOM 684 C CA . LEU A 1 95 ? 10.664 -3.363 16.891 1 89.38 95 LEU A CA 1
ATOM 685 C C . LEU A 1 95 ? 9.594 -4.391 16.547 1 89.38 95 LEU A C 1
ATOM 687 O O . LEU A 1 95 ? 9.273 -4.605 15.375 1 89.38 95 LEU A O 1
ATOM 691 N N . ASP A 1 96 ? 9.047 -5 17.562 1 88.75 96 ASP A N 1
ATOM 692 C CA . ASP A 1 96 ? 7.91 -5.887 17.328 1 88.75 96 ASP A CA 1
ATOM 693 C C . ASP A 1 96 ? 6.602 -5.105 17.266 1 88.75 96 ASP A C 1
ATOM 695 O O . ASP A 1 96 ? 5.801 -5.156 18.203 1 88.75 96 ASP A O 1
ATOM 699 N N . VAL A 1 97 ? 6.352 -4.523 16.203 1 86 97 VAL A N 1
ATOM 700 C CA . VAL A 1 97 ? 5.219 -3.621 16.031 1 86 97 VAL A CA 1
ATOM 701 C C . VAL A 1 97 ? 3.928 -4.43 15.898 1 86 97 VAL A C 1
ATOM 703 O O . VAL A 1 97 ? 2.832 -3.861 15.875 1 86 97 VAL A O 1
ATOM 706 N N . LEU A 1 98 ? 3.99 -5.766 15.797 1 87.19 98 LEU A N 1
ATOM 707 C CA . LEU A 1 98 ? 2.816 -6.617 15.648 1 87.19 98 LEU A CA 1
ATOM 708 C C . LEU A 1 98 ? 2.352 -7.141 17 1 87.19 98 LEU A C 1
ATOM 710 O O . LEU A 1 98 ? 1.288 -7.762 17.109 1 87.19 98 LEU A O 1
ATOM 714 N N . ALA A 1 99 ? 3.156 -6.836 17.984 1 89 99 ALA A N 1
ATOM 715 C CA . ALA A 1 99 ? 2.83 -7.344 19.312 1 89 99 ALA A CA 1
ATOM 716 C C . ALA A 1 99 ? 1.546 -6.711 19.844 1 89 99 ALA A C 1
ATOM 718 O O . ALA A 1 99 ? 1.313 -5.512 19.656 1 89 99 ALA A O 1
ATOM 719 N N . ASP A 1 100 ? 0.738 -7.484 20.5 1 85.88 100 ASP A N 1
ATOM 720 C CA . ASP A 1 100 ? -0.517 -7.016 21.078 1 85.88 100 ASP A CA 1
ATOM 721 C C . ASP A 1 100 ? -0.273 -5.891 22.078 1 85.88 100 ASP A C 1
ATOM 723 O O . ASP A 1 100 ? -1.097 -4.984 22.219 1 85.88 100 ASP A O 1
ATOM 727 N N . ASP A 1 101 ? 0.816 -5.992 22.75 1 89.31 101 ASP A N 1
ATOM 728 C CA . ASP A 1 101 ? 1.115 -5.008 23.781 1 89.31 101 ASP A CA 1
ATOM 729 C C . ASP A 1 101 ? 2.139 -3.986 23.297 1 89.31 101 ASP A C 1
ATOM 731 O O . ASP A 1 101 ? 2.918 -3.449 24.078 1 89.31 101 ASP A O 1
ATOM 735 N N . TYR A 1 102 ? 2.188 -3.885 21.969 1 90.62 102 TYR A N 1
ATOM 736 C CA . TYR A 1 102 ? 3.076 -2.871 21.406 1 90.62 102 TYR A CA 1
ATOM 737 C C . TYR A 1 102 ? 2.818 -1.51 22.031 1 90.62 102 TYR A C 1
ATOM 739 O O . TYR A 1 102 ? 1.669 -1.076 22.141 1 90.62 102 TYR A O 1
ATOM 747 N N . ASP A 1 103 ? 3.912 -0.89 22.484 1 90.38 103 ASP A N 1
ATOM 748 C CA . ASP A 1 103 ? 3.891 0.391 23.188 1 90.38 103 ASP A CA 1
ATOM 749 C C . ASP A 1 103 ? 4.816 1.401 22.516 1 90.38 103 ASP A C 1
ATOM 751 O O . ASP A 1 103 ? 6.035 1.219 22.5 1 90.38 103 ASP A O 1
ATOM 755 N N . SER A 1 104 ? 4.242 2.436 22.016 1 90.06 104 SER A N 1
ATOM 756 C CA . SER A 1 104 ? 5.008 3.426 21.266 1 90.06 104 SER A CA 1
ATOM 757 C C . SER A 1 104 ? 6.043 4.109 22.156 1 90.06 104 SER A C 1
ATOM 759 O O . SER A 1 104 ? 7.125 4.473 21.688 1 90.06 104 SER A O 1
ATOM 761 N N . ALA A 1 105 ? 5.676 4.363 23.438 1 90.75 105 ALA A N 1
ATOM 762 C CA . ALA A 1 105 ? 6.637 4.988 24.344 1 90.75 105 ALA A CA 1
ATOM 763 C C . ALA A 1 105 ? 7.871 4.113 24.516 1 90.75 105 ALA A C 1
ATOM 765 O O . ALA A 1 105 ? 9 4.613 24.531 1 90.75 105 ALA A O 1
ATOM 766 N N . LYS A 1 106 ? 7.68 2.809 24.734 1 90.56 106 LYS A N 1
ATOM 767 C CA . LYS A 1 106 ? 8.789 1.869 24.844 1 90.56 106 LYS A CA 1
ATOM 768 C C . LYS A 1 106 ? 9.586 1.804 23.547 1 90.56 106 LYS A C 1
ATOM 770 O O . LYS A 1 106 ? 10.82 1.738 23.578 1 90.56 106 LYS A O 1
ATOM 775 N N . ALA A 1 107 ? 8.859 1.834 22.406 1 89.94 107 ALA A N 1
ATOM 776 C CA . ALA A 1 107 ? 9.484 1.782 21.078 1 89.94 107 ALA A CA 1
ATOM 777 C C . ALA A 1 107 ? 10.398 2.984 20.859 1 89.94 107 ALA A C 1
ATOM 779 O O . ALA A 1 107 ? 11.398 2.893 20.141 1 89.94 107 ALA A O 1
ATOM 780 N N . ASP A 1 108 ? 10.117 4.074 21.594 1 91.06 108 ASP A N 1
ATOM 781 C CA . ASP A 1 108 ? 10.812 5.332 21.359 1 91.06 108 ASP A CA 1
ATOM 782 C C . ASP A 1 108 ? 11.961 5.516 22.359 1 91.06 108 ASP A C 1
ATOM 784 O O . ASP A 1 108 ? 12.742 6.465 22.25 1 91.06 108 ASP A O 1
ATOM 788 N N . ALA A 1 109 ? 12.07 4.824 23.422 1 89.62 109 ALA A N 1
ATOM 789 C CA . ALA A 1 109 ? 12.992 5.031 24.531 1 89.62 109 ALA A CA 1
ATOM 790 C C . ALA A 1 109 ? 14.445 4.98 24.047 1 89.62 109 ALA A C 1
ATOM 792 O O . ALA A 1 109 ? 15.266 5.801 24.469 1 89.62 109 ALA A O 1
ATOM 793 N N . ASP A 1 110 ? 14.883 4.008 23.266 1 87.75 110 ASP A N 1
ATOM 794 C CA . ASP A 1 110 ? 16.281 3.826 22.859 1 87.75 110 ASP A CA 1
ATOM 795 C C . ASP A 1 110 ? 16.453 4.039 21.359 1 87.75 110 ASP A C 1
ATOM 797 O O . ASP A 1 110 ? 16.891 3.135 20.656 1 87.75 110 ASP A O 1
ATOM 801 N N . ARG A 1 111 ? 16.094 5.344 21.031 1 95.06 111 ARG A N 1
ATOM 802 C CA . ARG A 1 111 ? 16.266 5.656 19.625 1 95.06 111 ARG A CA 1
ATOM 803 C C . ARG A 1 111 ? 16.906 7.031 19.438 1 95.06 111 ARG A C 1
ATOM 805 O O . ARG A 1 111 ? 16.953 7.832 20.375 1 95.06 111 ARG A O 1
ATOM 812 N N . PRO A 1 112 ? 17.5 7.289 18.234 1 96.12 112 PRO A N 1
ATOM 813 C CA . PRO A 1 112 ? 18 8.641 17.969 1 96.12 112 PRO A CA 1
ATOM 814 C C . PRO A 1 112 ? 16.953 9.719 18.203 1 96.12 112 PRO A C 1
ATOM 816 O O . PRO A 1 112 ? 15.75 9.43 18.188 1 96.12 112 PRO A O 1
ATOM 819 N N . PRO A 1 113 ? 17.344 10.883 18.469 1 96.81 113 PRO A N 1
ATOM 820 C CA . PRO A 1 113 ? 16.391 11.961 18.75 1 96.81 113 PRO A CA 1
ATOM 821 C C . PRO A 1 113 ? 15.445 12.227 17.594 1 96.81 113 PRO A C 1
ATOM 823 O O . PRO A 1 113 ? 15.82 12.039 16.422 1 96.81 113 PRO A O 1
ATOM 826 N N . TYR A 1 114 ? 14.242 12.562 17.938 1 98.12 114 TYR A N 1
ATOM 827 C CA . TYR A 1 114 ? 13.297 13.062 16.938 1 98.12 114 TYR A CA 1
ATOM 828 C C . TYR A 1 114 ? 13.695 14.453 16.469 1 98.12 114 TYR A C 1
ATOM 830 O O . TYR A 1 114 ? 13.93 15.352 17.281 1 98.12 114 TYR A O 1
ATOM 838 N N . ILE A 1 115 ? 13.805 14.594 15.195 1 97.88 115 ILE A N 1
ATOM 839 C CA . ILE A 1 115 ? 14.141 15.898 14.633 1 97.88 115 ILE A CA 1
ATOM 840 C C . ILE A 1 115 ? 13.055 16.328 13.648 1 97.88 115 ILE A C 1
ATOM 842 O O . ILE A 1 115 ? 12.305 15.492 13.141 1 97.88 115 ILE A O 1
ATOM 846 N N . PRO A 1 116 ? 12.914 17.625 13.367 1 98.12 116 PRO A N 1
ATOM 847 C CA . PRO A 1 116 ? 11.875 18.094 12.453 1 98.12 116 PRO A CA 1
ATOM 848 C C . PRO A 1 116 ? 11.914 17.391 11.094 1 98.12 116 PRO A C 1
ATOM 850 O O . PRO A 1 116 ? 13 17.156 10.555 1 98.12 116 PRO A O 1
ATOM 853 N N . ALA A 1 117 ? 10.75 17.062 10.578 1 97.88 117 ALA A N 1
ATOM 854 C CA . ALA A 1 117 ? 10.648 16.406 9.281 1 97.88 117 ALA A CA 1
ATOM 855 C C . ALA A 1 117 ? 11.359 17.203 8.195 1 97.88 117 ALA A C 1
ATOM 857 O O . ALA A 1 117 ? 11.938 16.625 7.273 1 97.88 117 ALA A O 1
ATOM 858 N N . MET A 1 118 ? 11.414 18.531 8.305 1 96.12 118 MET A N 1
ATOM 859 C CA . MET A 1 118 ? 12.062 19.422 7.348 1 96.12 118 MET A CA 1
ATOM 860 C C . MET A 1 118 ? 13.547 19.078 7.215 1 96.12 118 MET A C 1
ATOM 862 O O . MET A 1 118 ? 14.164 19.375 6.191 1 96.12 118 MET A O 1
ATOM 866 N N . ASN A 1 119 ? 14.047 18.391 8.195 1 95.12 119 ASN A N 1
ATOM 867 C CA . ASN A 1 119 ? 15.484 18.156 8.219 1 95.12 119 ASN A CA 1
ATOM 868 C C . ASN A 1 119 ? 15.828 16.734 7.77 1 95.12 119 ASN A C 1
ATOM 870 O O . ASN A 1 119 ? 17 16.406 7.582 1 95.12 119 ASN A O 1
ATOM 874 N N . ILE A 1 120 ? 14.781 15.938 7.531 1 95.31 120 ILE A N 1
ATOM 875 C CA . ILE A 1 120 ? 15.188 14.547 7.363 1 95.31 120 ILE A CA 1
ATOM 876 C C . ILE A 1 120 ? 14.305 13.867 6.316 1 95.31 120 ILE A C 1
ATOM 878 O O . ILE A 1 120 ? 14.672 12.836 5.762 1 95.31 120 ILE A O 1
ATOM 882 N N . LEU A 1 121 ? 13.141 14.383 5.965 1 95 121 LEU A N 1
ATOM 883 C CA . LEU A 1 121 ? 12.234 13.719 5.027 1 95 121 LEU A CA 1
ATOM 884 C C . LEU A 1 121 ? 12.281 14.398 3.664 1 95 121 LEU A C 1
ATOM 886 O O . LEU A 1 121 ? 11.383 14.203 2.842 1 95 121 LEU A O 1
ATOM 890 N N . ARG A 1 122 ? 13.195 15.227 3.408 1 92.38 122 ARG A N 1
ATOM 891 C CA . ARG A 1 122 ? 13.414 15.844 2.104 1 92.38 122 ARG A CA 1
ATOM 892 C C . ARG A 1 122 ? 14.633 15.25 1.41 1 92.38 122 ARG A C 1
ATOM 894 O O . ARG A 1 122 ? 15.648 14.977 2.057 1 92.38 122 ARG A O 1
ATOM 901 N N . ALA A 1 123 ? 14.516 15.078 0.144 1 91.19 123 ALA A N 1
ATOM 902 C CA . ALA A 1 123 ? 15.609 14.492 -0.62 1 91.19 123 ALA A CA 1
ATOM 903 C C . ALA A 1 123 ? 16.734 15.508 -0.83 1 91.19 123 ALA A C 1
ATOM 905 O O . ALA A 1 123 ? 16.938 15.992 -1.945 1 91.19 123 ALA A O 1
ATOM 906 N N . THR A 1 124 ? 17.5 15.75 0.15 1 84.06 124 THR A N 1
ATOM 907 C CA . THR A 1 124 ? 18.578 16.734 0.041 1 84.06 124 THR A CA 1
ATOM 908 C C . THR A 1 124 ? 19.859 16.062 -0.444 1 84.06 124 THR A C 1
ATOM 910 O O . THR A 1 124 ? 20.875 16.75 -0.651 1 84.06 124 THR A O 1
ATOM 913 N N . GLY A 1 125 ? 19.906 14.812 -0.87 1 74.81 125 GLY A N 1
ATOM 914 C CA . GLY A 1 125 ? 21.031 14.141 -1.476 1 74.81 125 GLY A CA 1
ATOM 915 C C . GLY A 1 125 ? 21.75 13.211 -0.521 1 74.81 125 GLY A C 1
ATOM 916 O O . GLY A 1 125 ? 22.422 12.266 -0.952 1 74.81 125 GLY A O 1
ATOM 917 N N . GLU A 1 126 ? 22 13.484 0.736 1 73.06 126 GLU A N 1
ATOM 918 C CA . GLU A 1 126 ? 22.672 12.57 1.65 1 73.06 126 GLU A CA 1
ATOM 919 C C . GLU A 1 126 ? 21.828 12.297 2.889 1 73.06 126 GLU A C 1
ATOM 921 O O . GLU A 1 126 ? 21.078 13.164 3.342 1 73.06 126 GLU A O 1
ATOM 926 N N . THR A 1 127 ? 21.797 10.969 3.137 1 77.62 127 THR A N 1
ATOM 927 C CA . THR A 1 127 ? 21.219 10.625 4.434 1 77.62 127 THR A CA 1
ATOM 928 C C . THR A 1 127 ? 22.141 9.672 5.195 1 77.62 127 THR A C 1
ATOM 930 O O . THR A 1 127 ? 22.844 8.867 4.586 1 77.62 127 THR A O 1
ATOM 933 N N . LYS A 1 128 ? 22.266 9.891 6.395 1 85.75 128 LYS A N 1
ATOM 934 C CA . LYS A 1 128 ? 23.047 9.016 7.266 1 85.75 128 LYS A CA 1
ATOM 935 C C . LYS A 1 128 ? 22.141 8 7.961 1 85.75 128 LYS A C 1
ATOM 937 O O . LYS A 1 128 ? 22.547 7.375 8.945 1 85.75 128 LYS A O 1
ATOM 942 N N . THR A 1 129 ? 20.891 7.836 7.492 1 93 129 THR A N 1
ATOM 943 C CA . THR A 1 129 ? 19.938 6.938 8.117 1 93 129 THR A CA 1
ATOM 944 C C . THR A 1 129 ? 19.406 5.922 7.109 1 93 129 THR A C 1
ATOM 946 O O . THR A 1 129 ? 19.859 5.887 5.961 1 93 129 THR A O 1
ATOM 949 N N . TRP A 1 130 ? 18.484 5.121 7.461 1 92.25 130 TRP A N 1
ATOM 950 C CA . TRP A 1 130 ? 17.859 4.109 6.609 1 92.25 130 TRP A CA 1
ATOM 951 C C . TRP A 1 130 ? 16.859 4.746 5.648 1 92.25 130 TRP A C 1
ATOM 953 O O . TRP A 1 130 ? 16.25 4.055 4.828 1 92.25 130 TRP A O 1
ATOM 963 N N . LEU A 1 131 ? 16.688 6.02 5.719 1 94.31 131 LEU A N 1
ATOM 964 C CA . LEU A 1 131 ? 15.773 6.676 4.793 1 94.31 131 LEU A CA 1
ATOM 965 C C . LEU A 1 131 ? 16.359 6.711 3.385 1 94.31 131 LEU A C 1
ATOM 967 O O . LEU A 1 131 ? 17.547 6.965 3.207 1 94.31 131 LEU A O 1
ATOM 971 N N . ARG A 1 132 ? 15.516 6.375 2.449 1 92.81 132 ARG A N 1
ATOM 972 C CA . ARG A 1 132 ? 15.805 6.516 1.026 1 92.81 132 ARG A CA 1
ATOM 973 C C . ARG A 1 132 ? 14.727 7.344 0.328 1 92.81 132 ARG A C 1
ATOM 975 O O . ARG A 1 132 ? 13.602 7.449 0.818 1 92.81 132 ARG A O 1
ATOM 982 N N . PHE A 1 133 ? 15.125 7.887 -0.742 1 91.81 133 PHE A N 1
ATOM 983 C CA . PHE A 1 133 ? 14.219 8.797 -1.437 1 91.81 133 PHE A CA 1
ATOM 984 C C . PHE A 1 133 ? 14.07 8.391 -2.898 1 91.81 133 PHE A C 1
ATOM 986 O O . PHE A 1 133 ? 15.031 7.953 -3.531 1 91.81 133 PHE A O 1
ATOM 993 N N . PHE A 1 134 ? 12.805 8.461 -3.266 1 84.38 134 PHE A N 1
ATOM 994 C CA . PHE A 1 134 ? 12.422 8.211 -4.648 1 84.38 134 PHE A CA 1
ATOM 995 C C . PHE A 1 134 ? 11.422 9.258 -5.133 1 84.38 134 PHE A C 1
ATOM 997 O O . PHE A 1 134 ? 10.531 9.664 -4.387 1 84.38 134 PHE A O 1
ATOM 1004 N N . HIS A 1 135 ? 11.68 9.844 -6.16 1 67 135 HIS A N 1
ATOM 1005 C CA . HIS A 1 135 ? 10.508 10.523 -6.699 1 67 135 HIS A CA 1
ATOM 1006 C C . HIS A 1 135 ? 10.383 10.297 -8.203 1 67 135 HIS A C 1
ATOM 1008 O O . HIS A 1 135 ? 11.383 10.344 -8.922 1 67 135 HIS A O 1
ATOM 1014 N N . SER A 1 136 ? 9.117 9.914 -8.641 1 60.06 136 SER A N 1
ATOM 1015 C CA . SER A 1 136 ? 8.625 9.516 -9.953 1 60.06 136 SER A CA 1
ATOM 1016 C C . SER A 1 136 ? 8.961 10.562 -11.008 1 60.06 136 SER A C 1
ATOM 1018 O O . SER A 1 136 ? 9.367 10.227 -12.125 1 60.06 136 SER A O 1
ATOM 1020 N N . SER A 1 137 ? 8.711 11.805 -10.719 1 60.09 137 SER A N 1
ATOM 1021 C CA . SER A 1 137 ? 8.93 12.812 -11.75 1 60.09 137 SER A CA 1
ATOM 1022 C C . SER A 1 137 ? 10.156 13.664 -11.438 1 60.09 137 SER A C 1
ATOM 1024 O O . SER A 1 137 ? 10.992 13.898 -12.312 1 60.09 137 SER A O 1
ATOM 1026 N N . LYS A 1 138 ? 10.297 14.117 -10.242 1 67.06 138 LYS A N 1
ATOM 1027 C CA . LYS A 1 138 ? 11.422 14.93 -9.797 1 67.06 138 LYS A CA 1
ATOM 1028 C C . LYS A 1 138 ? 11.727 14.695 -8.32 1 67.06 138 LYS A C 1
ATOM 1030 O O . LYS A 1 138 ? 10.875 14.953 -7.465 1 67.06 138 LYS A O 1
ATOM 1035 N N . CYS A 1 139 ? 12.719 13.969 -8.133 1 70.38 139 CYS A N 1
ATOM 1036 C CA . CYS A 1 139 ? 13.156 13.836 -6.742 1 70.38 139 CYS A CA 1
ATOM 1037 C C . CYS A 1 139 ? 14.125 14.945 -6.367 1 70.38 139 CYS A C 1
ATOM 1039 O O . CYS A 1 139 ? 15.234 15.016 -6.895 1 70.38 139 CYS A O 1
ATOM 1041 N N . SER A 1 140 ? 13.562 15.945 -5.625 1 80.38 140 SER A N 1
ATOM 1042 C CA . SER A 1 140 ? 14.297 17.125 -5.184 1 80.38 140 SER A CA 1
ATOM 1043 C C . SER A 1 140 ? 13.953 17.484 -3.744 1 80.38 140 SER A C 1
ATOM 1045 O O . SER A 1 140 ? 13.086 16.859 -3.131 1 80.38 140 SER A O 1
ATOM 1047 N N . PRO A 1 141 ? 14.664 18.422 -3.229 1 85.31 141 PRO A N 1
ATOM 1048 C CA . PRO A 1 141 ? 14.32 18.891 -1.881 1 85.31 141 PRO A CA 1
ATOM 1049 C C . PRO A 1 141 ? 12.922 19.484 -1.8 1 85.31 141 PRO A C 1
ATOM 1051 O O . PRO A 1 141 ? 12.383 19.656 -0.704 1 85.31 141 PRO A O 1
ATOM 1054 N N . ASP A 1 142 ? 12.312 19.797 -2.947 1 92.06 142 ASP A N 1
ATOM 1055 C CA . ASP A 1 142 ? 10.992 20.422 -2.947 1 92.06 142 ASP A CA 1
ATOM 1056 C C . ASP A 1 142 ? 9.891 19.375 -3.111 1 92.06 142 ASP A C 1
ATOM 1058 O O . ASP A 1 142 ? 8.719 19.656 -2.854 1 92.06 142 ASP A O 1
ATOM 1062 N N . VAL A 1 143 ? 10.172 18.203 -3.586 1 93.19 143 VAL A N 1
ATOM 1063 C CA . VAL A 1 143 ? 9.211 17.141 -3.797 1 93.19 143 VAL A CA 1
ATOM 1064 C C . VAL A 1 143 ? 9.922 15.789 -3.768 1 93.19 143 VAL A C 1
ATOM 1066 O O . VAL A 1 143 ? 10.914 15.586 -4.473 1 93.19 143 VAL A O 1
ATOM 1069 N N . SER A 1 144 ? 9.477 14.914 -2.908 1 91.81 144 SER A N 1
ATOM 1070 C CA . SER A 1 144 ? 10.125 13.617 -2.805 1 91.81 144 SER A CA 1
ATOM 1071 C C . SER A 1 144 ? 9.219 12.594 -2.125 1 91.81 144 SER A C 1
ATOM 1073 O O . SER A 1 144 ? 8.305 12.969 -1.384 1 91.81 144 SER A O 1
ATOM 1075 N N . ARG A 1 145 ? 9.453 11.359 -2.449 1 94.38 145 ARG A N 1
ATOM 1076 C CA . ARG A 1 145 ? 8.961 10.242 -1.647 1 94.38 145 ARG A CA 1
ATOM 1077 C C . ARG A 1 145 ? 10.078 9.633 -0.807 1 94.38 145 ARG A C 1
ATOM 1079 O O . ARG A 1 145 ? 11.227 9.57 -1.244 1 94.38 145 ARG A O 1
ATOM 1086 N N . SER A 1 146 ? 9.75 9.25 0.328 1 95.25 146 SER A N 1
ATOM 1087 C CA . SER A 1 146 ? 10.734 8.586 1.181 1 95.25 146 SER A CA 1
ATOM 1088 C C . SER A 1 146 ? 10.227 7.219 1.634 1 95.25 146 SER A C 1
ATOM 1090 O O . SER A 1 146 ? 9.023 7.012 1.783 1 95.25 146 SER A O 1
ATOM 1092 N N . PHE A 1 147 ? 11.109 6.316 1.824 1 95.56 147 PHE A N 1
ATOM 1093 C CA . PHE A 1 147 ? 10.82 4.977 2.312 1 95.56 147 PHE A CA 1
ATOM 1094 C C . PHE A 1 147 ? 11.977 4.438 3.148 1 95.56 147 PHE A C 1
ATOM 1096 O O . PHE A 1 147 ? 13.086 4.973 3.1 1 95.56 147 PHE A O 1
ATOM 1103 N N . CYS A 1 148 ? 11.68 3.488 3.961 1 95.44 148 CYS A N 1
ATOM 1104 C CA . CYS A 1 148 ? 12.727 2.836 4.742 1 95.44 148 CYS A CA 1
ATOM 1105 C C . CYS A 1 148 ? 13.547 1.89 3.875 1 95.44 148 CYS A C 1
ATOM 1107 O O . CYS A 1 148 ? 13.016 0.91 3.348 1 95.44 148 CYS A O 1
ATOM 1109 N N . GLY A 1 149 ? 14.797 2.107 3.777 1 92.38 149 GLY A N 1
ATOM 1110 C CA . GLY A 1 149 ? 15.68 1.283 2.969 1 92.38 149 GLY A CA 1
ATOM 1111 C C . GLY A 1 149 ? 15.898 -0.102 3.547 1 92.38 149 GLY A C 1
ATOM 1112 O O . GLY A 1 149 ? 16.406 -0.992 2.863 1 92.38 149 GLY A O 1
ATOM 1113 N N . ARG A 1 150 ? 15.484 -0.304 4.734 1 92.06 150 ARG A N 1
ATOM 1114 C CA . ARG A 1 150 ? 15.711 -1.564 5.438 1 92.06 150 ARG A CA 1
ATOM 1115 C C . ARG A 1 150 ? 14.539 -2.52 5.238 1 92.06 150 ARG A C 1
ATOM 1117 O O . ARG A 1 150 ? 14.734 -3.729 5.105 1 92.06 150 ARG A O 1
ATOM 1124 N N . CYS A 1 151 ? 13.312 -1.974 5.188 1 93.56 151 CYS A N 1
ATOM 1125 C CA . CYS A 1 151 ? 12.164 -2.869 5.113 1 93.56 151 CYS A CA 1
ATOM 1126 C C . CYS A 1 151 ? 11.281 -2.52 3.922 1 93.56 151 CYS A C 1
ATOM 1128 O O . CYS A 1 151 ? 10.312 -3.232 3.629 1 93.56 151 CYS A O 1
ATOM 1130 N N . GLY A 1 152 ? 11.523 -1.444 3.314 1 94.56 152 GLY A N 1
ATOM 1131 C CA . GLY A 1 152 ? 10.82 -1.108 2.084 1 94.56 152 GLY A CA 1
ATOM 1132 C C . GLY A 1 152 ? 9.555 -0.306 2.318 1 94.56 152 GLY A C 1
ATOM 1133 O O . GLY A 1 152 ? 8.938 0.18 1.369 1 94.56 152 GLY A O 1
ATOM 1134 N N . THR A 1 153 ? 9.109 -0.104 3.568 1 96.81 153 THR A N 1
ATOM 1135 C CA . THR A 1 153 ? 7.855 0.587 3.861 1 96.81 153 THR A CA 1
ATOM 1136 C C . THR A 1 153 ? 7.875 2.004 3.295 1 96.81 153 THR A C 1
ATOM 1138 O O . THR A 1 153 ? 8.797 2.775 3.57 1 96.81 153 THR A O 1
ATOM 1141 N N . GLN A 1 154 ? 6.871 2.291 2.463 1 96.88 154 GLN A N 1
ATOM 1142 C CA . GLN A 1 154 ? 6.652 3.664 2.018 1 96.88 154 GLN A CA 1
ATOM 1143 C C . GLN A 1 154 ? 6.172 4.543 3.168 1 96.88 154 GLN A C 1
ATOM 1145 O O . GLN A 1 154 ? 5.215 4.195 3.863 1 96.88 154 GLN A O 1
ATOM 1150 N N . LEU A 1 155 ? 6.812 5.691 3.34 1 97.44 155 LEU A N 1
ATOM 1151 C CA . LEU A 1 155 ? 6.496 6.469 4.535 1 97.44 155 LEU A CA 1
ATOM 1152 C C . LEU A 1 155 ? 5.777 7.762 4.164 1 97.44 155 LEU A C 1
ATOM 1154 O O . LEU A 1 155 ? 4.758 8.102 4.77 1 97.44 155 LEU A O 1
ATOM 1158 N N . CYS A 1 156 ? 6.367 8.422 3.08 1 96.81 156 CYS A N 1
ATOM 1159 C CA . CYS A 1 156 ? 5.906 9.797 2.998 1 96.81 156 CYS A CA 1
ATOM 1160 C C . CYS A 1 156 ? 6.094 10.359 1.592 1 96.81 156 CYS A C 1
ATOM 1162 O O . CYS A 1 156 ? 7.109 10.086 0.944 1 96.81 156 CYS A O 1
ATOM 1164 N N . PHE A 1 157 ? 5.121 11.109 1.095 1 96.25 157 PHE A N 1
ATOM 1165 C CA . PHE A 1 157 ? 5.266 12.031 -0.024 1 96.25 157 PHE A CA 1
ATOM 1166 C C . PHE A 1 157 ? 5.379 13.469 0.47 1 96.25 157 PHE A C 1
ATOM 1168 O O . PHE A 1 157 ? 4.449 13.992 1.093 1 96.25 157 PHE A O 1
ATOM 1175 N N . HIS A 1 158 ? 6.496 14.055 0.222 1 96.19 158 HIS A N 1
ATOM 1176 C CA . HIS A 1 158 ? 6.785 15.43 0.612 1 96.19 158 HIS A CA 1
ATOM 1177 C C . HIS A 1 158 ? 6.668 16.375 -0.579 1 96.19 158 HIS A C 1
ATOM 1179 O O . HIS A 1 158 ? 7.086 16.047 -1.689 1 96.19 158 HIS A O 1
ATOM 1185 N N . PHE A 1 159 ? 6.082 17.547 -0.309 1 95.19 159 PHE A N 1
ATOM 1186 C CA . PHE A 1 159 ? 6.148 18.578 -1.339 1 95.19 159 PHE A CA 1
ATOM 1187 C C . PHE A 1 159 ? 6.09 19.969 -0.72 1 95.19 159 PHE A C 1
ATOM 1189 O O . PHE A 1 159 ? 5.469 20.172 0.328 1 95.19 159 PHE A O 1
ATOM 1196 N N . LYS A 1 160 ? 6.805 20.828 -1.357 1 95.94 160 LYS A N 1
ATOM 1197 C CA . LYS A 1 160 ? 6.746 22.25 -1.006 1 95.94 160 LYS A CA 1
ATOM 1198 C C . LYS A 1 160 ? 5.527 22.922 -1.631 1 95.94 160 LYS A C 1
ATOM 1200 O O . LYS A 1 160 ? 5.297 22.797 -2.836 1 95.94 160 LYS A O 1
ATOM 1205 N N . LEU A 1 161 ? 4.809 23.656 -0.797 1 96.38 161 LEU A N 1
ATOM 1206 C CA . LEU A 1 161 ? 3.607 24.344 -1.266 1 96.38 161 LEU A CA 1
ATOM 1207 C C . LEU A 1 161 ? 3.965 25.469 -2.227 1 96.38 161 LEU A C 1
ATOM 1209 O O . LEU A 1 161 ? 4.992 26.125 -2.059 1 96.38 161 LEU A O 1
ATOM 1213 N N . GLU A 1 162 ? 3.184 25.594 -3.188 1 95.19 162 GLU A N 1
ATOM 1214 C CA . GLU A 1 162 ? 3.186 26.734 -4.094 1 95.19 162 GLU A CA 1
ATOM 1215 C C . GLU A 1 162 ? 1.818 27.422 -4.137 1 95.19 162 GLU A C 1
ATOM 1217 O O . GLU A 1 162 ? 0.798 26.781 -3.859 1 95.19 162 GLU A O 1
ATOM 1222 N N . PRO A 1 163 ? 1.824 28.688 -4.438 1 95.44 163 PRO A N 1
ATOM 1223 C CA . PRO A 1 163 ? 0.537 29.391 -4.457 1 95.44 163 PRO A CA 1
ATOM 1224 C C . PRO A 1 163 ? -0.504 28.688 -5.32 1 95.44 163 PRO A C 1
ATOM 1226 O O . PRO A 1 163 ? -1.692 28.688 -4.988 1 95.44 163 PRO A O 1
ATOM 1229 N N . GLU A 1 164 ? -0.091 28.031 -6.375 1 92.19 164 GLU A N 1
ATOM 1230 C CA . GLU A 1 164 ? -0.996 27.359 -7.309 1 92.19 164 GLU A CA 1
ATOM 1231 C C . GLU A 1 164 ? -1.675 26.156 -6.664 1 92.19 164 GLU A C 1
ATOM 1233 O O . GLU A 1 164 ? -2.713 25.688 -7.141 1 92.19 164 GLU A O 1
ATOM 1238 N N . TYR A 1 165 ? -1.086 25.609 -5.578 1 91 165 TYR A N 1
ATOM 1239 C CA . TYR A 1 165 ? -1.675 24.469 -4.879 1 91 165 TYR A CA 1
ATOM 1240 C C . TYR A 1 165 ? -2.732 24.922 -3.885 1 91 165 TYR A C 1
ATOM 1242 O O . TYR A 1 165 ? -3.521 24.109 -3.391 1 91 165 TYR A O 1
ATOM 1250 N N . CYS A 1 166 ? -2.73 26.219 -3.592 1 94.06 166 CYS A N 1
ATOM 1251 C CA . CYS A 1 166 ? -3.596 26.781 -2.559 1 94.06 166 CYS A CA 1
ATOM 1252 C C . CYS A 1 166 ? -4.91 27.266 -3.154 1 94.06 166 CYS A C 1
ATOM 1254 O O . CYS A 1 166 ? -4.91 27.984 -4.152 1 94.06 166 CYS A O 1
ATOM 1256 N N . ALA A 1 167 ? -6.012 26.922 -2.57 1 91.56 167 ALA A N 1
ATOM 1257 C CA . ALA A 1 167 ? -7.34 27.203 -3.102 1 91.56 167 ALA A CA 1
ATOM 1258 C C . ALA A 1 167 ? -7.531 28.703 -3.336 1 91.56 167 ALA A C 1
ATOM 1260 O O . ALA A 1 167 ? -8.18 29.109 -4.301 1 91.56 167 ALA A O 1
ATOM 1261 N N . ASP A 1 168 ? -7.008 29.547 -2.426 1 92.88 168 ASP A N 1
ATOM 1262 C CA . ASP A 1 168 ? -7.191 31 -2.557 1 92.88 168 ASP A CA 1
ATOM 1263 C C . ASP A 1 168 ? -5.938 31.656 -3.119 1 92.88 168 ASP A C 1
ATOM 1265 O O . ASP A 1 168 ? -5.84 32.875 -3.146 1 92.88 168 ASP A O 1
ATOM 1269 N N . GLY A 1 169 ? -4.973 30.859 -3.385 1 94.31 169 GLY A N 1
ATOM 1270 C CA . GLY A 1 169 ? -3.746 31.359 -3.99 1 94.31 169 GLY A CA 1
ATOM 1271 C C . GLY A 1 169 ? -2.736 31.844 -2.973 1 94.31 169 GLY A C 1
ATOM 1272 O O . GLY A 1 169 ? -1.668 32.344 -3.34 1 94.31 169 GLY A O 1
ATOM 1273 N N . ASN A 1 170 ? -3.07 31.766 -1.687 1 94.94 170 ASN A N 1
ATOM 1274 C CA . ASN A 1 170 ? -2.189 32.281 -0.643 1 94.94 170 ASN A CA 1
ATOM 1275 C C . ASN A 1 170 ? -1.521 31.141 0.131 1 94.94 170 ASN A C 1
ATOM 1277 O O . ASN A 1 170 ? -2.188 30.188 0.557 1 94.94 170 ASN A O 1
ATOM 1281 N N . LEU A 1 171 ? -0.24 31.312 0.282 1 95.81 171 LEU A N 1
ATOM 1282 C CA . LEU A 1 171 ? 0.502 30.344 1.093 1 95.81 171 LEU A CA 1
ATOM 1283 C C . LEU A 1 171 ? 0.19 30.531 2.574 1 95.81 171 LEU A C 1
ATOM 1285 O O . LEU A 1 171 ? -0.055 31.656 3.025 1 95.81 171 LEU A O 1
ATOM 1289 N N . PRO A 1 172 ? 0.135 29.422 3.322 1 95 172 PRO A N 1
ATOM 1290 C CA . PRO A 1 172 ? -0.098 29.547 4.762 1 95 172 PRO A CA 1
ATOM 1291 C C . PRO A 1 172 ? 1.035 30.281 5.477 1 95 172 PRO A C 1
ATOM 1293 O O . PRO A 1 172 ? 2.152 30.359 4.961 1 95 172 PRO A O 1
ATOM 1296 N N . GLU A 1 173 ? 0.61 30.75 6.637 1 90.62 173 GLU A N 1
ATOM 1297 C CA . GLU A 1 173 ? 1.609 31.438 7.453 1 90.62 173 GLU A CA 1
ATOM 1298 C C . GLU A 1 173 ? 2.412 30.453 8.289 1 90.62 173 GLU A C 1
ATOM 1300 O O . GLU A 1 173 ? 1.839 29.578 8.953 1 90.62 173 GLU A O 1
ATOM 1305 N N . GLY A 1 174 ? 3.725 30.5 8.219 1 92.06 174 GLY A N 1
ATOM 1306 C CA . GLY A 1 174 ? 4.555 29.797 9.188 1 92.06 174 GLY A CA 1
ATOM 1307 C C . GLY A 1 174 ? 5.062 28.469 8.672 1 92.06 174 GLY A C 1
ATOM 1308 O O . GLY A 1 174 ? 5.879 27.812 9.32 1 92.06 174 GLY A O 1
ATOM 1309 N N . TRP A 1 175 ? 4.492 28.016 7.598 1 94.75 175 TRP A N 1
ATOM 1310 C CA . TRP A 1 175 ? 5.023 26.781 7.039 1 94.75 175 TRP A CA 1
ATOM 1311 C C . TRP A 1 175 ? 4.824 26.734 5.527 1 94.75 175 TRP A C 1
ATOM 1313 O O . TRP A 1 175 ? 3.967 27.438 4.984 1 94.75 175 TRP A O 1
ATOM 1323 N N . ARG A 1 176 ? 5.684 25.922 4.801 1 95.69 176 ARG A N 1
ATOM 1324 C CA . ARG A 1 176 ? 5.652 25.859 3.344 1 95.69 176 ARG A CA 1
ATOM 1325 C C . ARG A 1 176 ? 5.609 24.422 2.855 1 95.69 176 ARG A C 1
ATOM 1327 O O . ARG A 1 176 ? 5.316 24.156 1.688 1 95.69 176 ARG A O 1
ATOM 1334 N N . ASP A 1 177 ? 5.938 23.469 3.74 1 97.25 177 ASP A N 1
ATOM 1335 C CA . ASP A 1 177 ? 6.035 22.078 3.291 1 97.25 177 ASP A CA 1
ATOM 1336 C C . ASP A 1 177 ? 4.938 21.219 3.916 1 97.25 177 ASP A C 1
ATOM 1338 O O . ASP A 1 177 ? 4.59 21.406 5.082 1 97.25 177 ASP A O 1
ATOM 1342 N N . SER A 1 178 ? 4.398 20.375 3.129 1 97.81 178 SER A N 1
ATOM 1343 C CA . SER A 1 178 ? 3.443 19.375 3.582 1 97.81 178 SER A CA 1
ATOM 1344 C C . SER A 1 178 ? 4.016 17.969 3.453 1 97.81 178 SER A C 1
ATOM 1346 O O . SER A 1 178 ? 4.738 17.672 2.502 1 97.81 178 SER A O 1
ATOM 1348 N N . PHE A 1 179 ? 3.744 17.188 4.398 1 98.19 179 PHE A N 1
ATOM 1349 C CA . PHE A 1 179 ? 4.145 15.789 4.41 1 98.19 179 PHE A CA 1
ATOM 1350 C C . PHE A 1 179 ? 2.926 14.883 4.395 1 98.19 179 PHE A C 1
ATOM 1352 O O . PHE A 1 179 ? 2.115 14.906 5.324 1 98.19 179 PHE A O 1
ATOM 1359 N N . HIS A 1 180 ? 2.768 14.094 3.336 1 98.06 180 HIS A N 1
ATOM 1360 C CA . HIS A 1 180 ? 1.705 13.109 3.166 1 98.06 180 HIS A CA 1
ATOM 1361 C C . HIS A 1 180 ? 2.152 11.727 3.635 1 98.06 180 HIS A C 1
ATOM 1363 O O . HIS A 1 180 ? 2.76 10.977 2.871 1 98.06 180 HIS A O 1
ATOM 1369 N N . LEU A 1 181 ? 1.817 11.453 4.879 1 98.69 181 LEU A N 1
ATOM 1370 C CA . LEU A 1 181 ? 2.156 10.148 5.441 1 98.69 181 LEU A CA 1
ATOM 1371 C C . LEU A 1 181 ? 1.147 9.094 5.004 1 98.69 181 LEU A C 1
ATOM 1373 O O . LEU A 1 181 ? -0.053 9.359 4.938 1 98.69 181 LEU A O 1
ATOM 1377 N N . TYR A 1 182 ? 1.643 7.934 4.688 1 98.38 182 TYR A N 1
ATOM 1378 C CA . TYR A 1 182 ? 0.716 6.852 4.375 1 98.38 182 TYR A CA 1
ATOM 1379 C C . TYR A 1 182 ? 0.032 6.34 5.637 1 98.38 182 TYR A C 1
ATOM 1381 O O . TYR A 1 182 ? 0.699 5.973 6.609 1 98.38 182 TYR A O 1
ATOM 1389 N N . LEU A 1 183 ? -1.245 6.25 5.656 1 98 183 LEU A N 1
ATOM 1390 C CA . LEU A 1 183 ? -2.059 5.996 6.84 1 98 183 LEU A CA 1
ATOM 1391 C C . LEU A 1 183 ? -1.717 4.641 7.453 1 98 183 LEU A C 1
ATOM 1393 O O . LEU A 1 183 ? -1.748 4.484 8.672 1 98 183 LEU A O 1
ATOM 1397 N N . GLY A 1 184 ? -1.368 3.723 6.621 1 97.31 184 GLY A N 1
ATOM 1398 C CA . GLY A 1 184 ? -1.104 2.379 7.109 1 97.31 184 GLY A CA 1
ATOM 1399 C C . GLY A 1 184 ? 0.141 2.293 7.977 1 97.31 184 GLY A C 1
ATOM 1400 O O . GLY A 1 184 ? 0.396 1.266 8.602 1 97.31 184 GLY A O 1
ATOM 1401 N N . THR A 1 185 ? 0.902 3.387 8.055 1 98 185 THR A N 1
ATOM 1402 C CA . THR A 1 185 ? 2.135 3.375 8.836 1 98 185 THR A CA 1
ATOM 1403 C C . THR A 1 185 ? 1.874 3.852 10.266 1 98 185 THR A C 1
ATOM 1405 O O . THR A 1 185 ? 2.77 3.811 11.109 1 98 185 THR A O 1
ATOM 1408 N N . LEU A 1 186 ? 0.669 4.32 10.586 1 97.75 186 LEU A N 1
ATOM 1409 C CA . LEU A 1 186 ? 0.32 4.723 11.945 1 97.75 186 LEU A CA 1
ATOM 1410 C C . LEU A 1 186 ? 0.365 3.527 12.891 1 97.75 186 LEU A C 1
ATOM 1412 O O . LEU A 1 186 ? 0.074 2.398 12.492 1 97.75 186 LEU A O 1
ATOM 1416 N N . ASP A 1 187 ? 0.781 3.826 14.086 1 96.88 187 ASP A N 1
ATOM 1417 C CA . ASP A 1 187 ? 0.648 2.771 15.086 1 96.88 187 ASP A CA 1
ATOM 1418 C C . ASP A 1 187 ? -0.808 2.338 15.242 1 96.88 187 ASP A C 1
ATOM 1420 O O . ASP A 1 187 ? -1.718 3.168 15.18 1 96.88 187 ASP A O 1
ATOM 1424 N N . ARG A 1 188 ? -1.011 1.095 15.461 1 94.88 188 ARG A N 1
ATOM 1425 C CA . ARG A 1 188 ? -2.301 0.42 15.375 1 94.88 188 ARG A CA 1
ATOM 1426 C C . ARG A 1 188 ? -3.352 1.135 16.219 1 94.88 188 ARG A C 1
ATOM 1428 O O . ARG A 1 188 ? -4.512 1.243 15.82 1 94.88 188 ARG A O 1
ATOM 1435 N N . GLU A 1 189 ? -3.025 1.658 17.406 1 93.81 189 GLU A N 1
ATOM 1436 C CA . GLU A 1 189 ? -3.994 2.26 18.312 1 93.81 189 GLU A CA 1
ATOM 1437 C C . GLU A 1 189 ? -4.723 3.428 17.656 1 93.81 189 GLU A C 1
ATOM 1439 O O . GLU A 1 189 ? -5.902 3.664 17.922 1 93.81 189 GLU A O 1
ATOM 1444 N N . PHE A 1 190 ? -4.074 4.09 16.781 1 95.44 190 PHE A N 1
ATOM 1445 C CA . PHE A 1 190 ? -4.684 5.266 16.156 1 95.44 190 PHE A CA 1
ATOM 1446 C C . PHE A 1 190 ? -5.586 4.863 15 1 95.44 190 PHE A C 1
ATOM 1448 O O . PHE A 1 190 ? -6.445 5.637 14.578 1 95.44 190 PHE A O 1
ATOM 1455 N N . LEU A 1 191 ? -5.367 3.66 14.438 1 94.19 191 LEU A N 1
ATOM 1456 C CA . LEU A 1 191 ? -6.195 3.17 13.344 1 94.19 191 LEU A CA 1
ATOM 1457 C C . LEU A 1 191 ? -7.465 2.514 13.875 1 94.19 191 LEU A C 1
ATOM 1459 O O . LEU A 1 191 ? -8.391 2.229 13.102 1 94.19 191 LEU A O 1
ATOM 1463 N N . GLU A 1 192 ? -7.465 2.307 15.188 1 94 192 GLU A N 1
ATOM 1464 C CA . GLU A 1 192 ? -8.68 1.797 15.812 1 94 192 GLU A CA 1
ATOM 1465 C C . GLU A 1 192 ? -9.711 2.908 16 1 94 192 GLU A C 1
ATOM 1467 O O . GLU A 1 192 ? -10.883 2.637 16.266 1 94 192 GLU A O 1
ATOM 1472 N N . LYS A 1 193 ? -9.219 4.09 15.859 1 93.81 193 LYS A N 1
ATOM 1473 C CA . LYS A 1 193 ? -10.062 5.273 16.016 1 93.81 193 LYS A CA 1
ATOM 1474 C C . LYS A 1 193 ? -10.484 5.836 14.664 1 93.81 193 LYS A C 1
ATOM 1476 O O . LYS A 1 193 ? -9.961 5.426 13.625 1 93.81 193 LYS A O 1
ATOM 1481 N N . ASP A 1 194 ? -11.406 6.715 14.703 1 93.88 194 ASP A N 1
ATOM 1482 C CA . ASP A 1 194 ? -11.859 7.328 13.453 1 93.88 194 ASP A CA 1
ATOM 1483 C C . ASP A 1 194 ? -11.18 8.672 13.227 1 93.88 194 ASP A C 1
ATOM 1485 O O . ASP A 1 194 ? -11.617 9.469 12.391 1 93.88 194 ASP A O 1
ATOM 1489 N N . TRP A 1 195 ? -10.062 8.906 13.93 1 94.81 195 TRP A N 1
ATOM 1490 C CA . TRP A 1 195 ? -9.391 10.203 13.922 1 94.81 195 TRP A CA 1
ATOM 1491 C C . TRP A 1 195 ? -8.977 10.586 12.508 1 94.81 195 TRP A C 1
ATOM 1493 O O . TRP A 1 195 ? -9.016 11.758 12.133 1 94.81 195 TRP A O 1
ATOM 1503 N N . PHE A 1 196 ? -8.594 9.523 11.75 1 93.88 196 PHE A N 1
ATOM 1504 C CA . PHE A 1 196 ? -7.996 9.828 10.453 1 93.88 196 PHE A CA 1
ATOM 1505 C C . PHE A 1 196 ? -8.734 9.094 9.336 1 93.88 196 PHE A C 1
ATOM 1507 O O . PHE A 1 196 ? -8.117 8.688 8.344 1 93.88 196 PHE A O 1
ATOM 1514 N N . ASN A 1 197 ? -10.039 8.844 9.633 1 95.56 197 ASN A N 1
ATOM 1515 C CA . ASN A 1 197 ? -10.852 8.484 8.477 1 95.56 197 ASN A CA 1
ATOM 1516 C C . ASN A 1 197 ? -10.805 9.555 7.395 1 95.56 197 ASN A C 1
ATOM 1518 O O . ASN A 1 197 ? -10.922 10.75 7.695 1 95.56 197 ASN A O 1
ATOM 1522 N N . PRO A 1 198 ? -10.617 9.141 6.141 1 96.5 198 PRO A N 1
ATOM 1523 C CA . PRO A 1 198 ? -10.492 10.141 5.078 1 96.5 198 PRO A CA 1
ATOM 1524 C C . PRO A 1 198 ? -11.719 11.039 4.973 1 96.5 198 PRO A C 1
ATOM 1526 O O . PRO A 1 198 ? -12.844 10.594 5.227 1 96.5 198 PRO A O 1
ATOM 1529 N N . ASP A 1 199 ? -11.477 12.289 4.555 1 95.31 199 ASP A N 1
ATOM 1530 C CA . ASP A 1 199 ? -12.578 13.242 4.445 1 95.31 199 ASP A CA 1
ATOM 1531 C C . ASP A 1 199 ? -12.852 13.609 2.988 1 95.31 199 ASP A C 1
ATOM 1533 O O . ASP A 1 199 ? -13.812 1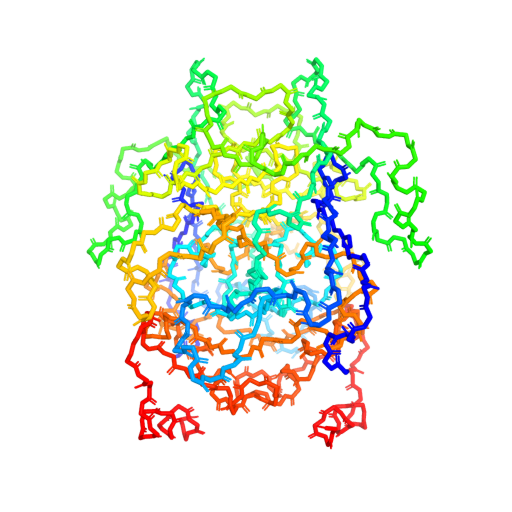4.312 2.686 1 95.31 199 ASP A O 1
ATOM 1537 N N . SER A 1 200 ? -12.008 13.172 2.107 1 96 200 SER A N 1
ATOM 1538 C CA . SER A 1 200 ? -12.188 13.383 0.674 1 96 200 SER A CA 1
ATOM 1539 C C . SER A 1 200 ? -11.32 12.422 -0.134 1 96 200 SER A C 1
ATOM 1541 O O . SER A 1 200 ? -10.484 11.711 0.426 1 96 200 SER A O 1
ATOM 1543 N N . GLU A 1 201 ? -11.609 12.352 -1.415 1 97.5 201 GLU A N 1
ATOM 1544 C CA . GLU A 1 201 ? -10.828 11.523 -2.328 1 97.5 201 GLU A CA 1
ATOM 1545 C C . GLU A 1 201 ? -10.32 12.336 -3.516 1 97.5 201 GLU A C 1
ATOM 1547 O O . GLU A 1 201 ? -11.047 13.195 -4.039 1 97.5 201 GLU A O 1
ATOM 1552 N N . GLY A 1 202 ? -9.102 12.117 -3.814 1 97.12 202 GLY A N 1
ATOM 1553 C CA . GLY A 1 202 ? -8.508 12.82 -4.941 1 97.12 202 GLY A CA 1
ATOM 1554 C C . GLY A 1 202 ? -8.062 11.891 -6.055 1 97.12 202 GLY A C 1
ATOM 1555 O O . GLY A 1 202 ? -8.039 10.672 -5.879 1 97.12 202 GLY A O 1
ATOM 1556 N N . MET A 1 203 ? -7.812 12.5 -7.262 1 97.38 203 MET A N 1
ATOM 1557 C CA . MET A 1 203 ? -7.312 11.789 -8.438 1 97.38 203 MET A CA 1
ATOM 1558 C C . MET A 1 203 ? -8.25 10.648 -8.82 1 97.38 203 MET A C 1
ATOM 1560 O O . MET A 1 203 ? -7.805 9.594 -9.266 1 97.38 203 MET A O 1
ATOM 1564 N N . PHE A 1 204 ? -9.5 10.867 -8.633 1 98.06 204 PHE A N 1
ATOM 1565 C CA . PHE A 1 204 ? -10.508 9.812 -8.742 1 98.06 204 PHE A CA 1
ATOM 1566 C C . PHE A 1 204 ? -10.539 9.234 -10.148 1 98.06 204 PHE A C 1
ATOM 1568 O O . PHE A 1 204 ? -10.68 8.023 -10.328 1 98.06 204 PHE A O 1
ATOM 1575 N N . LYS A 1 205 ? -10.344 10.086 -11.133 1 96.56 205 LYS A N 1
ATOM 1576 C CA . LYS A 1 205 ? -10.469 9.656 -12.523 1 96.56 205 LYS A CA 1
ATOM 1577 C C . LYS A 1 205 ? -9.383 8.648 -12.891 1 96.56 205 LYS A C 1
ATOM 1579 O O . LYS A 1 205 ? -9.492 7.949 -13.898 1 96.56 205 LYS A O 1
ATOM 1584 N N . TYR A 1 206 ? -8.367 8.57 -12.117 1 96.06 206 TYR A N 1
ATOM 1585 C CA . TYR A 1 206 ? -7.254 7.684 -12.445 1 96.06 206 TYR A CA 1
ATOM 1586 C C . TYR A 1 206 ? -7.402 6.34 -11.742 1 96.06 206 TYR A C 1
ATOM 1588 O O . TYR A 1 206 ? -6.609 5.422 -11.961 1 96.06 206 TYR A O 1
ATOM 1596 N N . GLY A 1 207 ? -8.375 6.23 -10.898 1 96.38 207 GLY A N 1
ATOM 1597 C CA . GLY A 1 207 ? -8.578 4.984 -10.18 1 96.38 207 GLY A CA 1
ATOM 1598 C C . GLY A 1 207 ? -8.93 3.82 -11.086 1 96.38 207 GLY A C 1
ATOM 1599 O O . GLY A 1 207 ? -9.484 4.016 -12.172 1 96.38 207 GLY A O 1
ATOM 1600 N N . THR A 1 208 ? -8.562 2.57 -10.719 1 95.5 208 THR A N 1
ATOM 1601 C CA . THR A 1 208 ? -9.016 1.373 -11.422 1 95.5 208 THR A CA 1
ATOM 1602 C C . THR A 1 208 ? -10.523 1.2 -11.273 1 95.5 208 THR A C 1
ATOM 1604 O O . THR A 1 208 ? -11.141 1.769 -10.367 1 95.5 208 THR A O 1
ATOM 1607 N N . PRO A 1 209 ? -11.125 0.425 -12.133 1 94.88 209 PRO A N 1
ATOM 1608 C CA . PRO A 1 209 ? -12.578 0.223 -12.039 1 94.88 209 PRO A CA 1
ATOM 1609 C C . PRO A 1 209 ? -13.008 -0.312 -10.672 1 94.88 209 PRO A C 1
ATOM 1611 O O . PRO A 1 209 ? -13.945 0.209 -10.07 1 94.88 209 PRO A O 1
ATOM 1614 N N . LEU A 1 210 ? -12.344 -1.24 -10.164 1 95.38 210 LEU A N 1
ATOM 1615 C CA . LEU A 1 210 ? -12.719 -1.808 -8.875 1 95.38 210 LEU A CA 1
ATOM 1616 C C . LEU A 1 210 ? -12.516 -0.791 -7.754 1 95.38 210 LEU A C 1
ATOM 1618 O O . LEU A 1 210 ? -13.367 -0.649 -6.879 1 95.38 210 LEU A O 1
ATOM 1622 N N . SER A 1 211 ? -11.391 -0.104 -7.75 1 96.81 211 SER A N 1
ATOM 1623 C CA . SER A 1 211 ? -11.102 0.875 -6.711 1 96.81 211 SER A CA 1
ATOM 1624 C C . SER A 1 211 ? -12.148 1.979 -6.68 1 96.81 211 SER A C 1
ATOM 1626 O O . SER A 1 211 ? -12.617 2.371 -5.605 1 96.81 211 SER A O 1
ATOM 1628 N N . ARG A 1 212 ? -12.516 2.453 -7.852 1 97.31 212 ARG A N 1
ATOM 1629 C CA . ARG A 1 212 ? -13.539 3.494 -7.938 1 97.31 212 ARG A CA 1
ATOM 1630 C C . ARG A 1 212 ? -14.898 2.971 -7.488 1 97.31 212 ARG A C 1
ATOM 1632 O O . ARG A 1 212 ? -15.641 3.67 -6.797 1 97.31 212 ARG A O 1
ATOM 1639 N N . CYS A 1 213 ? -15.211 1.771 -7.859 1 96.94 213 CYS A N 1
ATOM 1640 C CA . CYS A 1 213 ? -16.469 1.164 -7.449 1 96.94 213 CYS A CA 1
ATOM 1641 C C . CYS A 1 213 ? -16.547 1.015 -5.938 1 96.94 213 CYS A C 1
ATOM 1643 O O . CYS A 1 213 ? -17.547 1.361 -5.32 1 96.94 213 CYS A O 1
ATOM 1645 N N . VAL A 1 214 ? -15.484 0.552 -5.363 1 97.69 214 VAL A N 1
ATOM 1646 C CA . VAL A 1 214 ? -15.414 0.398 -3.914 1 97.69 214 VAL A CA 1
ATOM 1647 C C . VAL A 1 214 ? -15.617 1.752 -3.238 1 97.69 214 VAL A C 1
ATOM 1649 O O . VAL A 1 214 ? -16.438 1.879 -2.322 1 97.69 214 VAL A O 1
ATOM 1652 N N . SER A 1 215 ? -14.938 2.766 -3.717 1 97.69 215 SER A N 1
ATOM 1653 C CA . SER A 1 215 ? -15.023 4.102 -3.135 1 97.69 215 SER A CA 1
ATOM 1654 C C . SER A 1 215 ? -16.438 4.676 -3.271 1 97.69 215 SER A C 1
ATOM 1656 O O . SER A 1 215 ? -16.891 5.406 -2.395 1 97.69 215 SER A O 1
ATOM 1658 N N . ALA A 1 216 ? -17.078 4.344 -4.324 1 97.75 216 ALA A N 1
ATOM 1659 C CA . ALA A 1 216 ? -18.391 4.93 -4.613 1 97.75 216 ALA A CA 1
ATOM 1660 C C . ALA A 1 216 ? -19.484 4.219 -3.834 1 97.75 216 ALA A C 1
ATOM 1662 O O . ALA A 1 216 ? -20.609 4.723 -3.727 1 97.75 216 ALA A O 1
ATOM 1663 N N . THR A 1 217 ? -19.203 3.059 -3.254 1 97.81 217 THR A N 1
ATOM 1664 C CA . THR A 1 217 ? -20.312 2.275 -2.734 1 97.81 217 THR A CA 1
ATOM 1665 C C . THR A 1 217 ? -20.078 1.92 -1.268 1 97.81 217 THR A C 1
ATOM 1667 O O . THR A 1 217 ? -21.031 1.56 -0.558 1 97.81 217 THR A O 1
ATOM 1670 N N . ALA A 1 218 ? -18.938 1.978 -0.788 1 97.56 218 ALA A N 1
ATOM 1671 C CA . ALA A 1 218 ? -18.609 1.481 0.544 1 97.56 218 ALA A CA 1
ATOM 1672 C C . ALA A 1 218 ? -19.047 2.467 1.623 1 97.56 218 ALA A C 1
ATOM 1674 O O . ALA A 1 218 ? -18.844 3.676 1.488 1 97.56 218 ALA A O 1
ATOM 1675 N N . LYS A 1 219 ? -19.594 1.937 2.701 1 95.75 219 LYS A N 1
ATOM 1676 C CA . LYS A 1 219 ? -19.766 2.766 3.889 1 95.75 219 LYS A CA 1
ATOM 1677 C C . LYS A 1 219 ? -18.438 3.314 4.387 1 95.75 219 LYS A C 1
ATOM 1679 O O . LYS A 1 219 ? -17.453 2.586 4.457 1 95.75 219 LYS A O 1
ATOM 1684 N N . GLY A 1 220 ? -18.406 4.57 4.668 1 93.94 220 GLY A N 1
ATOM 1685 C CA . GLY A 1 220 ? -17.172 5.223 5.086 1 93.94 220 GLY A CA 1
ATOM 1686 C C . GLY A 1 220 ? -16.5 5.984 3.965 1 93.94 220 GLY A C 1
ATOM 1687 O O . GLY A 1 220 ? -15.664 6.859 4.219 1 93.94 220 GLY A O 1
ATOM 1688 N N . LEU A 1 221 ? -16.844 5.562 2.717 1 97.12 221 LEU A N 1
ATOM 1689 C CA . LEU A 1 221 ? -16.188 6.219 1.586 1 97.12 221 LEU A CA 1
ATOM 1690 C C . LEU A 1 221 ? -17.219 6.812 0.635 1 97.12 221 LEU A C 1
ATOM 1692 O O . LEU A 1 221 ? -16.969 7.828 -0.016 1 97.12 221 LEU A O 1
ATOM 1696 N N . LYS A 1 222 ? -18.391 6.266 0.498 1 96.69 222 LYS A N 1
ATOM 1697 C CA . LYS A 1 222 ? -19.344 6.562 -0.572 1 96.69 222 LYS A CA 1
ATOM 1698 C C . LYS A 1 222 ? -19.797 8.016 -0.511 1 96.69 222 LYS A C 1
ATOM 1700 O O . LYS A 1 222 ? -20.109 8.617 -1.541 1 96.69 222 LYS A O 1
ATOM 1705 N N . ASP A 1 223 ? -19.828 8.641 0.642 1 95.19 223 ASP A N 1
ATOM 1706 C CA . ASP A 1 223 ? -20.391 9.977 0.789 1 95.19 223 ASP A CA 1
ATOM 1707 C C . ASP A 1 223 ? -19.297 11.039 0.769 1 95.19 223 ASP A C 1
ATOM 1709 O O . ASP A 1 223 ? -19.578 12.234 0.834 1 95.19 223 ASP A O 1
ATOM 1713 N N . LEU A 1 224 ? -18.094 10.633 0.684 1 95.94 224 LEU A N 1
ATOM 1714 C CA . LEU A 1 224 ? -16.984 11.586 0.652 1 95.94 224 LEU A CA 1
ATOM 1715 C C . LEU A 1 224 ? -16.969 12.359 -0.66 1 95.94 224 LEU A C 1
ATOM 1717 O O . LEU A 1 224 ? -17.234 11.797 -1.723 1 95.94 224 LEU A O 1
ATOM 1721 N N . PRO A 1 225 ? -16.656 13.703 -0.501 1 95.12 225 PRO A N 1
ATOM 1722 C CA . PRO A 1 225 ? -16.375 14.406 -1.757 1 95.12 225 PRO A CA 1
ATOM 1723 C C . PRO A 1 225 ? -15.258 13.758 -2.564 1 95.12 225 PRO A C 1
ATOM 1725 O O . PRO A 1 225 ? -14.234 13.359 -2 1 95.12 225 PRO A O 1
ATOM 1728 N N . LYS A 1 226 ? -15.461 13.586 -3.9 1 97.31 226 LYS A N 1
ATOM 1729 C CA . LYS A 1 226 ? -14.492 13 -4.824 1 97.31 226 LYS A CA 1
ATOM 1730 C C . LYS A 1 226 ? -14.125 13.992 -5.93 1 97.31 226 LYS A C 1
ATOM 1732 O O . LYS A 1 226 ? -15.008 14.555 -6.582 1 97.31 226 LYS A O 1
ATOM 1737 N N . MET A 1 227 ? -12.828 14.172 -6.012 1 95.88 227 MET A N 1
ATOM 1738 C CA . MET A 1 227 ? -12.312 15.102 -7.016 1 95.88 227 MET A CA 1
ATOM 1739 C C . MET A 1 227 ? -11.656 14.352 -8.164 1 95.88 227 MET A C 1
ATOM 1741 O O . MET A 1 227 ? -10.953 13.359 -7.949 1 95.88 227 MET A O 1
ATOM 1745 N N . GLN A 1 228 ? -11.867 14.805 -9.391 1 96 228 GLN A N 1
ATOM 1746 C CA . GLN A 1 228 ? -11.234 14.172 -10.539 1 96 228 GLN A CA 1
ATOM 1747 C C . GLN A 1 228 ? -9.719 14.172 -10.406 1 96 228 GLN A C 1
ATOM 1749 O O . GLN A 1 228 ? -9.07 13.156 -10.641 1 96 228 GLN A O 1
ATOM 1754 N N . GLU A 1 229 ? -9.086 15.227 -10.086 1 91.62 229 GLU A N 1
ATOM 1755 C CA . GLU A 1 229 ? -7.695 15.406 -9.688 1 91.62 229 GLU A CA 1
ATOM 1756 C C . GLU A 1 229 ? -7.586 16.141 -8.359 1 91.62 229 GLU A C 1
ATOM 1758 O O . GLU A 1 229 ? -8.062 15.664 -7.332 1 91.62 229 GLU A O 1
ATOM 1763 N N . PHE A 1 230 ? -7.051 17.422 -8.352 1 79.25 230 PHE A N 1
ATOM 1764 C CA . PHE A 1 230 ? -7.039 18.25 -7.148 1 79.25 230 PHE A CA 1
ATOM 1765 C C . PHE A 1 230 ? -8.273 19.125 -7.09 1 79.25 230 PHE A C 1
ATOM 1767 O O . PHE A 1 230 ? -8.633 19.641 -6.023 1 79.25 230 PHE A O 1
ATOM 1774 N N . ASP A 1 231 ? -8.828 19.234 -8.211 1 80.38 231 ASP A N 1
ATOM 1775 C CA . ASP A 1 231 ? -10.078 19.984 -8.359 1 80.38 231 ASP A CA 1
ATOM 1776 C C . ASP A 1 231 ? -11.023 19.281 -9.336 1 80.38 231 ASP A C 1
ATOM 1778 O O . ASP A 1 231 ? -10.695 18.219 -9.867 1 80.38 231 ASP A O 1
ATOM 1782 N N . GLY A 1 232 ? -12.281 19.781 -9.438 1 89.5 232 GLY A N 1
ATOM 1783 C CA . GLY A 1 232 ? -13.266 19.172 -10.312 1 89.5 232 GLY A CA 1
ATOM 1784 C C . GLY A 1 232 ? -14.023 18.031 -9.656 1 89.5 232 GLY A C 1
ATOM 1785 O O . GLY A 1 232 ? -13.617 16.875 -9.766 1 89.5 232 GLY A O 1
ATOM 1786 N N . GLN A 1 233 ? -15.062 18.344 -9.086 1 92.75 233 GLN A N 1
ATOM 1787 C CA . GLN A 1 233 ? -15.859 17.359 -8.352 1 92.75 233 GLN A CA 1
ATOM 1788 C C . GLN A 1 233 ? -16.422 16.312 -9.297 1 92.75 233 GLN A C 1
ATOM 1790 O O . GLN A 1 233 ? -16.891 16.625 -10.391 1 92.75 233 GLN A O 1
ATOM 1795 N N . VAL A 1 234 ? -16.312 15.039 -8.914 1 95.88 234 VAL A N 1
ATOM 1796 C CA . VAL A 1 234 ? -16.938 13.945 -9.648 1 95.88 234 VAL A CA 1
ATOM 1797 C C . VAL A 1 234 ? -18.469 14.102 -9.617 1 95.88 234 VAL A C 1
ATOM 1799 O O . VAL A 1 234 ? -19.047 14.367 -8.562 1 95.88 234 VAL A O 1
ATOM 1802 N N . THR A 1 235 ? -19.109 13.938 -10.719 1 95.25 235 THR A N 1
ATOM 1803 C CA . THR A 1 235 ? -20.531 14.195 -10.812 1 95.25 235 THR A CA 1
ATOM 1804 C C . THR A 1 235 ? -21.328 13.062 -10.172 1 95.25 235 THR A C 1
ATOM 1806 O O . THR A 1 235 ? -20.859 11.922 -10.109 1 95.25 235 THR A O 1
ATOM 1809 N N . GLU A 1 236 ? -22.516 13.469 -9.75 1 94.19 236 GLU A N 1
ATOM 1810 C CA . GLU A 1 236 ? -23.406 12.461 -9.195 1 94.19 236 GLU A CA 1
ATOM 1811 C C . GLU A 1 236 ? -23.766 11.406 -10.234 1 94.19 236 GLU A C 1
ATOM 1813 O O . GLU A 1 236 ? -23.953 10.234 -9.906 1 94.19 236 GLU A O 1
ATOM 1818 N N . GLU A 1 237 ? -23.875 11.781 -11.453 1 94.88 237 GLU A N 1
ATOM 1819 C CA . GLU A 1 237 ? -24.172 10.852 -12.539 1 94.88 237 GLU A CA 1
ATOM 1820 C C . GLU A 1 237 ? -23.078 9.797 -12.672 1 94.88 237 GLU A C 1
ATOM 1822 O O . GLU A 1 237 ? -23.375 8.609 -12.82 1 94.88 237 GLU A O 1
ATOM 1827 N N . GLU A 1 238 ? -21.844 10.258 -12.602 1 94.88 238 GLU A N 1
ATOM 1828 C CA . GLU A 1 238 ? -20.719 9.328 -12.672 1 94.88 238 GLU A CA 1
ATOM 1829 C C . GLU A 1 238 ? -20.734 8.359 -11.484 1 94.88 238 GLU A C 1
ATOM 1831 O O . GLU A 1 238 ? -20.5 7.164 -11.656 1 94.88 238 GLU A O 1
ATOM 1836 N N . LEU A 1 239 ? -20.953 8.883 -10.344 1 95.69 239 LEU A N 1
ATOM 1837 C CA . LEU A 1 239 ? -20.984 8.047 -9.148 1 95.69 239 LEU A CA 1
ATOM 1838 C C . LEU A 1 239 ? -22.156 7.062 -9.203 1 95.69 239 LEU A C 1
ATOM 1840 O O . LEU A 1 239 ? -22.016 5.906 -8.805 1 95.69 239 LEU A O 1
ATOM 1844 N N . ALA A 1 240 ? -23.297 7.508 -9.734 1 94.69 240 ALA A N 1
ATOM 1845 C CA . ALA A 1 240 ? -24.469 6.648 -9.867 1 94.69 240 ALA A CA 1
ATOM 1846 C C . ALA A 1 240 ? -24.188 5.473 -10.797 1 94.69 240 ALA A C 1
ATOM 1848 O O . ALA A 1 240 ? -24.656 4.355 -10.562 1 94.69 240 ALA A O 1
ATOM 1849 N N . THR A 1 241 ? -23.453 5.703 -11.789 1 94.31 241 THR A N 1
ATOM 1850 C CA . THR A 1 241 ? -23.062 4.652 -12.727 1 94.31 241 THR A CA 1
ATOM 1851 C C . THR A 1 241 ? -22.203 3.6 -12.039 1 94.31 241 THR A C 1
ATOM 1853 O O . THR A 1 241 ? -22.391 2.4 -12.25 1 94.31 241 THR A O 1
ATOM 1856 N N . LEU A 1 242 ? -21.328 4.016 -11.203 1 92.94 242 LEU A N 1
ATOM 1857 C CA . LEU A 1 242 ? -20.453 3.105 -10.469 1 92.94 242 LEU A CA 1
ATOM 1858 C C . LEU A 1 242 ? -21.234 2.293 -9.445 1 92.94 242 LEU A C 1
ATOM 1860 O O . LEU A 1 242 ? -20.922 1.13 -9.195 1 92.94 242 LEU A O 1
ATOM 1864 N N . ARG A 1 243 ? -22.266 2.914 -8.961 1 91.06 243 ARG A N 1
ATOM 1865 C CA . ARG A 1 243 ? -23.078 2.262 -7.941 1 91.06 243 ARG A CA 1
ATOM 1866 C C . ARG A 1 243 ? -24.016 1.224 -8.562 1 91.06 243 ARG A C 1
ATOM 1868 O O . ARG A 1 243 ? -24.438 0.284 -7.891 1 91.06 243 ARG A O 1
ATOM 1875 N N . SER A 1 244 ? -24.391 1.372 -9.852 1 85.94 244 SER A N 1
ATOM 1876 C CA . SER A 1 244 ? -25.375 0.524 -10.508 1 85.94 244 SER A CA 1
ATOM 1877 C C . SER A 1 244 ? -24.719 -0.601 -11.289 1 85.94 244 SER A C 1
ATOM 1879 O O . SER A 1 244 ? -25.375 -1.556 -11.703 1 85.94 244 SER A O 1
ATOM 1881 N N . GLN A 1 245 ? -23.516 -0.562 -11.539 1 72.94 245 GLN A N 1
ATOM 1882 C CA . GLN A 1 245 ? -22.844 -1.601 -12.305 1 72.94 245 GLN A CA 1
ATOM 1883 C C . GLN A 1 245 ? -22.609 -2.85 -11.461 1 72.94 245 GLN A C 1
ATOM 1885 O O . GLN A 1 245 ? -22.438 -2.76 -10.242 1 72.94 245 GLN A O 1
ATOM 1890 N N . MET B 1 1 ? -14.156 -9.539 -16.594 1 60.16 1 MET B N 1
ATOM 1891 C CA . MET B 1 1 ? -14.164 -10.969 -16.906 1 60.16 1 MET B CA 1
ATOM 1892 C C . MET B 1 1 ? -13.094 -11.703 -16.109 1 60.16 1 MET B C 1
ATOM 1894 O O . MET B 1 1 ? -12.031 -11.141 -15.828 1 60.16 1 MET B O 1
ATOM 1898 N N . PRO B 1 2 ? -13.539 -12.844 -15.602 1 80.25 2 PRO B N 1
ATOM 1899 C CA . PRO B 1 2 ? -12.57 -13.758 -14.984 1 80.25 2 PRO B CA 1
ATOM 1900 C C . PRO B 1 2 ? -11.352 -14.008 -15.867 1 80.25 2 PRO B C 1
ATOM 1902 O O . PRO B 1 2 ? -11.359 -13.648 -17.047 1 80.25 2 PRO B O 1
ATOM 1905 N N . LEU B 1 3 ? -10.258 -14.312 -15.32 1 92.5 3 LEU B N 1
ATOM 1906 C CA . LEU B 1 3 ? -9.039 -14.703 -16.016 1 92.5 3 LEU B CA 1
ATOM 1907 C C . LEU B 1 3 ? -9.367 -15.617 -17.203 1 92.5 3 LEU B C 1
ATOM 1909 O O . LEU B 1 3 ? -10.094 -16.594 -17.047 1 92.5 3 LEU B O 1
ATOM 1913 N N . PRO B 1 4 ? -8.891 -15.336 -18.406 1 95.94 4 PRO B N 1
ATOM 1914 C CA . PRO B 1 4 ? -9.211 -16.109 -19.594 1 95.94 4 PRO B CA 1
ATOM 1915 C C . PRO B 1 4 ? -8.797 -17.578 -19.484 1 95.94 4 PRO B C 1
ATOM 1917 O O . PRO B 1 4 ? -7.828 -17.891 -18.781 1 95.94 4 PRO B O 1
ATOM 1920 N N . ASN B 1 5 ? -9.516 -18.422 -20.25 1 96.44 5 ASN B N 1
ATOM 1921 C CA . ASN B 1 5 ? -9.195 -19.844 -20.25 1 96.44 5 ASN B CA 1
ATOM 1922 C C . ASN B 1 5 ? -7.922 -20.141 -21.031 1 96.44 5 ASN B C 1
ATOM 1924 O O . ASN B 1 5 ? -7.211 -21.109 -20.75 1 96.44 5 ASN B O 1
ATOM 1928 N N . GLU B 1 6 ? -7.668 -19.328 -22.062 1 97.44 6 GLU B N 1
ATOM 1929 C CA . GLU B 1 6 ? -6.457 -19.469 -22.859 1 97.44 6 GLU B CA 1
ATOM 1930 C C . GLU B 1 6 ? -5.234 -18.938 -22.125 1 97.44 6 GLU B C 1
ATOM 1932 O O . GLU B 1 6 ? -5.367 -18.172 -21.172 1 97.44 6 GLU B O 1
ATOM 1937 N N . PRO B 1 7 ? -4.078 -19.484 -22.516 1 98.06 7 PRO B N 1
ATOM 1938 C CA . PRO B 1 7 ? -2.873 -18.953 -21.875 1 98.06 7 PRO B CA 1
ATOM 1939 C C . PRO B 1 7 ? -2.719 -17.453 -22.062 1 98.06 7 PRO B C 1
ATOM 1941 O O . PRO B 1 7 ? -3.037 -16.922 -23.125 1 98.06 7 PRO B O 1
ATOM 1944 N N . VAL B 1 8 ? -2.336 -16.75 -21.031 1 97.5 8 VAL B N 1
ATOM 1945 C CA . VAL B 1 8 ? -2.076 -15.312 -21.125 1 97.5 8 VAL B CA 1
ATOM 1946 C C . VAL B 1 8 ? -0.792 -14.969 -20.375 1 97.5 8 VAL B C 1
ATOM 1948 O O . VAL B 1 8 ? -0.37 -15.711 -19.484 1 97.5 8 VAL B O 1
ATOM 1951 N N . LYS B 1 9 ? -0.179 -13.93 -20.781 1 97.19 9 LYS B N 1
ATOM 1952 C CA . LYS B 1 9 ? 0.976 -13.359 -20.078 1 97.19 9 LYS B CA 1
ATOM 1953 C C . LYS B 1 9 ? 0.606 -12.062 -19.375 1 97.19 9 LYS B C 1
ATOM 1955 O O . LYS B 1 9 ? 0.005 -11.172 -19.969 1 97.19 9 LYS B O 1
ATOM 1960 N N . VAL B 1 10 ? 0.901 -11.969 -18.109 1 97.94 10 VAL B N 1
ATOM 1961 C CA . VAL B 1 10 ? 0.645 -10.797 -17.281 1 97.94 10 VAL B CA 1
ATOM 1962 C C . VAL B 1 10 ? 1.968 -10.211 -16.797 1 97.94 10 VAL B C 1
ATOM 1964 O O . VAL B 1 10 ? 2.885 -10.953 -16.438 1 97.94 10 VAL B O 1
ATOM 1967 N N . THR B 1 11 ? 2.084 -8.93 -16.812 1 98.19 11 THR B N 1
ATOM 1968 C CA . THR B 1 11 ? 3.344 -8.297 -16.438 1 98.19 11 THR B CA 1
ATOM 1969 C C . THR B 1 11 ? 3.119 -7.262 -15.336 1 98.19 11 THR B C 1
ATOM 1971 O O . THR B 1 11 ? 1.994 -6.801 -15.133 1 98.19 11 THR B O 1
ATOM 1974 N N . GLY B 1 12 ? 4.121 -6.93 -14.656 1 98.06 12 GLY B N 1
ATOM 1975 C CA . GLY B 1 12 ? 4.168 -5.93 -13.602 1 98.06 12 GLY B CA 1
ATOM 1976 C C . GLY B 1 12 ? 5.578 -5.641 -13.117 1 98.06 12 GLY B C 1
ATOM 1977 O O . GLY B 1 12 ? 6.555 -6.035 -13.758 1 98.06 12 GLY B O 1
ATOM 1978 N N . GLY B 1 13 ? 5.672 -4.875 -12.031 1 97.81 13 GLY B N 1
ATOM 1979 C CA . GLY B 1 13 ? 6.973 -4.523 -11.484 1 97.81 13 GLY B CA 1
ATOM 1980 C C . GLY B 1 13 ? 6.914 -3.352 -10.516 1 97.81 13 GLY B C 1
ATOM 1981 O O . GLY B 1 13 ? 5.828 -2.883 -10.164 1 97.81 13 GLY B O 1
ATOM 1982 N N . CYS B 1 14 ? 8.117 -2.975 -10.078 1 96.69 14 CYS B N 1
ATOM 1983 C CA . CYS B 1 14 ? 8.203 -1.889 -9.102 1 96.69 14 CYS B CA 1
ATOM 1984 C C . CYS B 1 14 ? 8.008 -0.536 -9.781 1 96.69 14 CYS B C 1
ATOM 1986 O O . CYS B 1 14 ? 7.898 -0.46 -11.008 1 96.69 14 CYS B O 1
ATOM 1988 N N . SER B 1 15 ? 7.98 0.508 -9.062 1 94.81 15 SER B N 1
ATOM 1989 C CA . SER B 1 15 ? 7.637 1.851 -9.523 1 94.81 15 SER B CA 1
ATOM 1990 C C . SER B 1 15 ? 8.75 2.443 -10.383 1 94.81 15 SER B C 1
ATOM 1992 O O . SER B 1 15 ? 8.477 3.223 -11.297 1 94.81 15 SER B O 1
ATOM 1994 N N . CYS B 1 16 ? 10.008 2.146 -10.055 1 93.12 16 CYS B N 1
ATOM 1995 C CA . CYS B 1 16 ? 11.094 2.789 -10.781 1 93.12 16 CYS B CA 1
ATOM 1996 C C . CYS B 1 16 ? 11.445 2.006 -12.039 1 93.12 16 CYS B C 1
ATOM 1998 O O . CYS B 1 16 ? 12.117 2.529 -12.938 1 93.12 16 CYS B O 1
ATOM 2000 N N . GLY B 1 17 ? 11.055 0.728 -12.07 1 94.06 17 GLY B N 1
ATOM 2001 C CA . GLY B 1 17 ? 11.344 -0.085 -13.25 1 94.06 17 GLY B CA 1
ATOM 2002 C C . GLY B 1 17 ? 12.531 -1.005 -13.062 1 94.06 17 GLY B C 1
ATOM 2003 O O . GLY B 1 17 ? 12.836 -1.822 -13.93 1 94.06 17 GLY B O 1
ATOM 2004 N N . ALA B 1 18 ? 13.227 -0.962 -11.922 1 94.69 18 ALA B N 1
ATOM 2005 C CA . ALA B 1 18 ? 14.414 -1.782 -11.695 1 94.69 18 ALA B CA 1
ATOM 2006 C C . ALA B 1 18 ? 14.055 -3.262 -11.602 1 94.69 18 ALA B C 1
ATOM 2008 O O . ALA B 1 18 ? 14.867 -4.129 -11.93 1 94.69 18 ALA B O 1
ATOM 2009 N N . VAL B 1 19 ? 12.906 -3.547 -11.164 1 97 19 VAL B N 1
ATOM 2010 C CA . VAL B 1 19 ? 12.438 -4.922 -11.047 1 97 19 VAL B CA 1
ATOM 2011 C C . VAL B 1 19 ? 11.133 -5.094 -11.828 1 97 19 VAL B C 1
ATOM 2013 O O . VAL B 1 19 ? 10.18 -4.34 -11.633 1 97 19 VAL B O 1
ATOM 2016 N N . ARG B 1 20 ? 11.094 -6.043 -12.742 1 98.31 20 ARG B N 1
ATOM 2017 C CA . ARG B 1 20 ? 9.891 -6.422 -13.477 1 98.31 20 ARG B CA 1
ATOM 2018 C C . ARG B 1 20 ? 9.648 -7.926 -13.391 1 98.31 20 ARG B C 1
ATOM 2020 O O . ARG B 1 20 ? 10.586 -8.695 -13.164 1 98.31 20 ARG B O 1
ATOM 2027 N N . TYR B 1 21 ? 8.414 -8.305 -13.492 1 98.81 21 TYR B N 1
ATOM 2028 C CA . TYR B 1 21 ? 8.094 -9.734 -13.477 1 98.81 21 TYR B CA 1
ATOM 2029 C C . TYR B 1 21 ? 7.082 -10.07 -14.57 1 98.81 21 TYR B C 1
ATOM 2031 O O . TYR B 1 21 ? 6.418 -9.18 -15.109 1 98.81 21 TYR B O 1
ATOM 2039 N N . ARG B 1 22 ? 7.055 -11.328 -14.898 1 98.69 22 ARG B N 1
ATOM 2040 C CA . ARG B 1 22 ? 6.09 -11.93 -15.812 1 98.69 22 ARG B CA 1
ATOM 2041 C C . ARG B 1 22 ? 5.414 -13.141 -15.18 1 98.69 22 ARG B C 1
ATOM 2043 O O . ARG B 1 22 ? 6.066 -13.938 -14.5 1 98.69 22 ARG B O 1
ATOM 2050 N N . ILE B 1 23 ? 4.129 -13.18 -15.336 1 98.75 23 ILE B N 1
ATOM 2051 C CA . ILE B 1 23 ? 3.346 -14.352 -14.969 1 98.75 23 ILE B CA 1
ATOM 2052 C C . ILE B 1 23 ? 2.857 -15.062 -16.219 1 98.75 23 ILE B C 1
ATOM 2054 O O . ILE B 1 23 ? 2.016 -14.531 -16.953 1 98.75 23 ILE B O 1
ATOM 2058 N N . ASP B 1 24 ? 3.414 -16.188 -16.5 1 98.75 24 ASP B N 1
ATOM 2059 C CA . ASP B 1 24 ? 2.928 -17.031 -17.578 1 98.75 24 ASP B CA 1
ATOM 2060 C C . ASP B 1 24 ? 1.789 -17.938 -17.125 1 98.75 24 ASP B C 1
ATOM 2062 O O . ASP B 1 24 ? 2.025 -19.047 -16.656 1 98.75 24 ASP B O 1
ATOM 2066 N N . VAL B 1 25 ? 0.553 -17.484 -17.344 1 98.44 25 VAL B N 1
ATOM 2067 C CA . VAL B 1 25 ? -0.628 -18.219 -16.906 1 98.44 25 VAL B CA 1
ATOM 2068 C C . VAL B 1 25 ? -0.978 -19.281 -17.953 1 98.44 25 VAL B C 1
ATOM 2070 O O . VAL B 1 25 ? -1.258 -18.969 -19.109 1 98.44 25 VAL B O 1
ATOM 2073 N N . PRO B 1 26 ? -0.975 -20.516 -17.578 1 98.12 26 PRO B N 1
ATOM 2074 C CA . PRO B 1 26 ? -1.31 -21.562 -18.547 1 98.12 26 PRO B CA 1
ATOM 2075 C C . PRO B 1 26 ? -2.807 -21.641 -18.844 1 98.12 26 PRO B C 1
ATOM 2077 O O . PRO B 1 26 ? -3.592 -20.891 -18.25 1 98.12 26 PRO B O 1
ATOM 2080 N N . ALA B 1 27 ? -3.156 -22.453 -19.781 1 98.25 27 ALA B N 1
ATOM 2081 C CA . ALA B 1 27 ? -4.562 -22.719 -20.062 1 98.25 27 ALA B CA 1
ATOM 2082 C C . ALA B 1 27 ? -5.281 -23.266 -18.828 1 98.25 27 ALA B C 1
ATOM 2084 O O . ALA B 1 27 ? -4.66 -23.906 -17.969 1 98.25 27 ALA B O 1
ATOM 2085 N N . LEU B 1 28 ? -6.566 -22.969 -18.781 1 96.81 28 LEU B N 1
ATOM 2086 C CA . LEU B 1 28 ? -7.363 -23.344 -17.625 1 96.81 28 LEU B CA 1
ATOM 2087 C C . LEU B 1 28 ? -7.133 -24.797 -17.25 1 96.81 28 LEU B C 1
ATOM 2089 O O . LEU B 1 28 ? -6.969 -25.125 -16.062 1 96.81 28 LEU B O 1
ATOM 2093 N N . GLU B 1 29 ? -7.125 -25.719 -18.234 1 96.5 29 GLU B N 1
ATOM 2094 C CA . GLU B 1 29 ? -7.027 -27.156 -17.984 1 96.5 29 GLU B CA 1
ATOM 2095 C C . GLU B 1 29 ? -5.684 -27.516 -17.359 1 96.5 29 GLU B C 1
ATOM 2097 O O . GLU B 1 29 ? -5.555 -28.562 -16.719 1 96.5 29 GLU B O 1
ATOM 2102 N N . ASP B 1 30 ? -4.676 -26.656 -17.531 1 96.88 30 ASP B N 1
ATOM 2103 C CA . ASP B 1 30 ? -3.33 -26.953 -17.047 1 96.88 30 ASP B CA 1
ATOM 2104 C C . ASP B 1 30 ? -3.031 -26.203 -15.75 1 96.88 30 ASP B C 1
ATOM 2106 O O . ASP B 1 30 ? -1.942 -26.344 -15.188 1 96.88 30 ASP B O 1
ATOM 2110 N N . ARG B 1 31 ? -3.922 -25.438 -15.25 1 96.81 31 ARG B N 1
ATOM 2111 C CA . ARG B 1 31 ? -3.723 -24.672 -14.023 1 96.81 31 ARG B CA 1
ATOM 2112 C C . ARG B 1 31 ? -3.902 -25.547 -12.789 1 96.81 31 ARG B C 1
ATOM 2114 O O . ARG B 1 31 ? -4.805 -26.391 -12.75 1 96.81 31 ARG B O 1
ATOM 2121 N N . PRO B 1 32 ? -2.992 -25.406 -11.852 1 97 32 PRO B N 1
ATOM 2122 C CA . PRO B 1 32 ? -3.109 -26.234 -10.648 1 97 32 PRO B CA 1
ATOM 2123 C C . PRO B 1 32 ? -4.242 -25.781 -9.734 1 97 32 PRO B C 1
ATOM 2125 O O . PRO B 1 32 ? -4.602 -24.594 -9.727 1 97 32 PRO B O 1
ATOM 2128 N N . LEU B 1 33 ? -4.773 -26.719 -8.938 1 96 33 LEU B N 1
ATOM 2129 C CA . LEU B 1 33 ? -5.727 -26.375 -7.887 1 96 33 LEU B CA 1
ATOM 2130 C C . LEU B 1 33 ? -5.059 -25.531 -6.809 1 96 33 LEU B C 1
ATOM 2132 O O . LEU B 1 33 ? -3.869 -25.688 -6.527 1 96 33 LEU B O 1
ATOM 2136 N N . ASN B 1 34 ? -5.816 -24.609 -6.273 1 95.62 34 ASN B N 1
ATOM 2137 C CA . ASN B 1 34 ? -5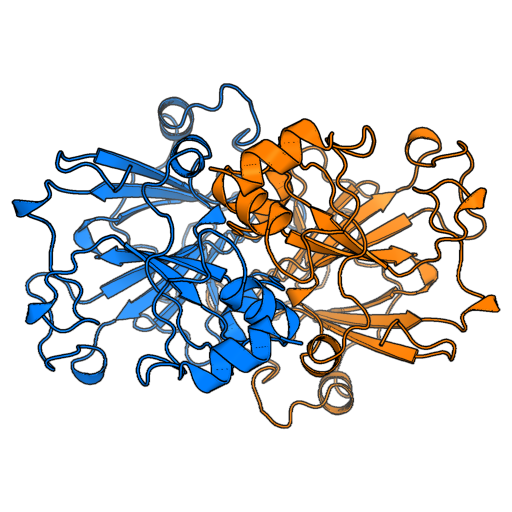.367 -23.875 -5.102 1 95.62 34 ASN B CA 1
ATOM 2138 C C . ASN B 1 34 ? -5.23 -24.781 -3.885 1 95.62 34 ASN B C 1
ATOM 2140 O O . ASN B 1 34 ? -6.223 -25.312 -3.389 1 95.62 34 ASN B O 1
ATOM 2144 N N . PRO B 1 35 ? -4.07 -25 -3.422 1 95.56 35 PRO B N 1
ATOM 2145 C CA . PRO B 1 35 ? -3.9 -25.938 -2.314 1 95.56 35 PRO B CA 1
ATOM 2146 C C . PRO B 1 35 ? -4.531 -25.453 -1.016 1 95.56 35 PRO B C 1
ATOM 2148 O O . PRO B 1 35 ? -4.73 -26.234 -0.084 1 95.56 35 PRO B O 1
ATOM 2151 N N . PHE B 1 36 ? -4.809 -24.156 -0.9 1 92.69 36 PHE B N 1
ATOM 2152 C CA . PHE B 1 36 ? -5.355 -23.562 0.315 1 92.69 36 PHE B CA 1
ATOM 2153 C C . PHE B 1 36 ? -6.855 -23.812 0.409 1 92.69 36 PHE B C 1
ATOM 2155 O O . PHE B 1 36 ? -7.477 -23.531 1.435 1 92.69 36 PHE B O 1
ATOM 2162 N N . ALA B 1 37 ? -7.461 -24.281 -0.673 1 91.75 37 ALA B N 1
ATOM 2163 C CA . ALA B 1 37 ? -8.891 -24.578 -0.717 1 91.75 37 ALA B CA 1
ATOM 2164 C C . ALA B 1 37 ? -9.148 -26.062 -0.911 1 91.75 37 ALA B C 1
ATOM 2166 O O . ALA B 1 37 ? -8.359 -26.75 -1.56 1 91.75 37 ALA B O 1
ATOM 2167 N N . PRO B 1 38 ? -10.242 -26.547 -0.343 1 91.75 38 PRO B N 1
ATOM 2168 C CA . PRO B 1 38 ? -10.578 -27.938 -0.609 1 91.75 38 PRO B CA 1
ATOM 2169 C C . PRO B 1 38 ? -10.641 -28.266 -2.102 1 91.75 38 PRO B C 1
ATOM 2171 O O . PRO B 1 38 ? -11.266 -27.516 -2.869 1 91.75 38 PRO B O 1
ATOM 2174 N N . PRO B 1 39 ? -10.031 -29.359 -2.422 1 93.94 39 PRO B N 1
ATOM 2175 C CA . PRO B 1 39 ? -10.008 -29.719 -3.844 1 93.94 39 PRO B CA 1
ATOM 2176 C C . PRO B 1 39 ? -11.406 -29.781 -4.457 1 93.94 39 PRO B C 1
ATOM 2178 O O . PRO B 1 39 ? -11.578 -29.484 -5.641 1 93.94 39 PRO B O 1
ATOM 2181 N N . ALA B 1 40 ? -12.367 -30.094 -3.648 1 94.25 40 ALA B N 1
ATOM 2182 C CA . ALA B 1 40 ? -13.742 -30.266 -4.117 1 94.25 40 ALA B CA 1
ATOM 2183 C C . ALA B 1 40 ? -14.297 -28.953 -4.66 1 94.25 40 ALA B C 1
ATOM 2185 O O . ALA B 1 40 ? -15.234 -28.953 -5.461 1 94.25 40 ALA B O 1
ATOM 2186 N N . PHE B 1 41 ? -13.695 -27.812 -4.285 1 92.19 41 PHE B N 1
ATOM 2187 C CA . PHE B 1 41 ? -14.195 -26.5 -4.703 1 92.19 41 PHE B CA 1
ATOM 2188 C C . PHE B 1 41 ? -13.695 -26.156 -6.102 1 92.19 41 PHE B C 1
ATOM 2190 O O . PHE B 1 41 ? -14.227 -25.266 -6.754 1 92.19 41 PHE B O 1
ATOM 2197 N N . GLY B 1 42 ? -12.672 -26.797 -6.562 1 93.56 42 GLY B N 1
ATOM 2198 C CA . GLY B 1 42 ? -12.195 -26.641 -7.93 1 93.56 42 GLY B CA 1
ATOM 2199 C C . GLY B 1 42 ? -11.562 -25.297 -8.203 1 93.56 42 GLY B C 1
ATOM 2200 O O . GLY B 1 42 ? -11.508 -24.844 -9.352 1 93.56 42 GLY B O 1
ATOM 2201 N N . ILE B 1 43 ? -11.164 -24.625 -7.148 1 93.81 43 ILE B N 1
ATOM 2202 C CA . ILE B 1 43 ? -10.547 -23.312 -7.301 1 93.81 43 ILE B CA 1
ATOM 2203 C C . ILE B 1 43 ? -9.117 -23.469 -7.805 1 93.81 43 ILE B C 1
ATOM 2205 O O . ILE B 1 43 ? -8.328 -24.219 -7.227 1 93.81 43 ILE B O 1
ATOM 2209 N N . LYS B 1 44 ? -8.789 -22.781 -8.867 1 95.88 44 LYS B N 1
ATOM 2210 C CA . LYS B 1 44 ? -7.469 -22.906 -9.484 1 95.88 44 LYS B CA 1
ATOM 2211 C C . LYS B 1 44 ? -6.625 -21.656 -9.258 1 95.88 44 LYS B C 1
ATOM 2213 O O . LYS B 1 44 ? -7.156 -20.594 -8.906 1 95.88 44 LYS B O 1
ATOM 2218 N N . LEU B 1 45 ? -5.309 -21.797 -9.391 1 96.56 45 LEU B N 1
ATOM 2219 C CA . LEU B 1 45 ? -4.367 -20.688 -9.352 1 96.56 45 LEU B CA 1
ATOM 2220 C C . LEU B 1 45 ? -3.928 -20.297 -10.758 1 96.56 45 LEU B C 1
ATOM 2222 O O . LEU B 1 45 ? -4.016 -21.109 -11.688 1 96.56 45 LEU B O 1
ATOM 2226 N N . PRO B 1 46 ? -3.479 -19.062 -11.023 1 97.75 46 PRO B N 1
ATOM 2227 C CA . PRO B 1 46 ? -3.35 -18 -10.016 1 97.75 46 PRO B CA 1
ATOM 2228 C C . PRO B 1 46 ? -4.695 -17.391 -9.625 1 97.75 46 PRO B C 1
ATOM 2230 O O . PRO B 1 46 ? -5.684 -17.547 -10.344 1 97.75 46 PRO B O 1
ATOM 2233 N N . GLY B 1 47 ? -4.754 -16.766 -8.461 1 96.69 47 GLY B N 1
ATOM 2234 C CA . GLY B 1 47 ? -5.926 -16.062 -7.965 1 96.69 47 GLY B CA 1
ATOM 2235 C C . GLY B 1 47 ? -5.582 -14.93 -7.02 1 96.69 47 GLY B C 1
ATOM 2236 O O . GLY B 1 47 ? -4.457 -14.844 -6.523 1 96.69 47 GLY B O 1
ATOM 2237 N N . ALA B 1 48 ? -6.508 -14.023 -6.836 1 97.25 48 ALA B N 1
ATOM 2238 C CA . ALA B 1 48 ? -6.266 -12.844 -6.004 1 97.25 48 ALA B CA 1
ATOM 2239 C C . ALA B 1 48 ? -7.121 -12.883 -4.738 1 97.25 48 ALA B C 1
ATOM 2241 O O . ALA B 1 48 ? -8.266 -13.352 -4.766 1 97.25 48 ALA B O 1
ATOM 2242 N N . ILE B 1 49 ? -6.59 -12.414 -3.656 1 97.06 49 ILE B N 1
ATOM 2243 C CA . ILE B 1 49 ? -7.277 -12.281 -2.375 1 97.06 49 ILE B CA 1
ATOM 2244 C C . ILE B 1 49 ? -6.949 -10.922 -1.756 1 97.06 49 ILE B C 1
ATOM 2246 O O . ILE B 1 49 ? -6.074 -10.203 -2.246 1 97.06 49 ILE B O 1
ATOM 2250 N N . THR B 1 50 ? -7.664 -10.562 -0.72 1 97.94 50 THR B N 1
ATOM 2251 C CA . THR B 1 50 ? -7.246 -9.438 0.11 1 97.94 50 THR B CA 1
ATOM 2252 C C . THR B 1 50 ? -6.797 -9.922 1.486 1 97.94 50 THR B C 1
ATOM 2254 O O . THR B 1 50 ? -7.184 -11.008 1.926 1 97.94 50 THR B O 1
ATOM 2257 N N . CYS B 1 51 ? -5.977 -9.242 2.051 1 97.75 51 CYS B N 1
ATOM 2258 C CA . CYS B 1 51 ? -5.473 -9.562 3.383 1 97.75 51 CYS B CA 1
ATOM 2259 C C . CYS B 1 51 ? -5.625 -8.367 4.32 1 97.75 51 CYS B C 1
ATOM 2261 O O . CYS B 1 51 ? -5.281 -7.242 3.961 1 97.75 51 CYS B O 1
ATOM 2263 N N . HIS B 1 52 ? -6.109 -8.57 5.547 1 97.75 52 HIS B N 1
ATOM 2264 C CA . HIS B 1 52 ? -6.348 -7.516 6.527 1 97.75 52 HIS B CA 1
ATOM 2265 C C . HIS B 1 52 ? -5.316 -7.562 7.648 1 97.75 52 HIS B C 1
ATOM 2267 O O . HIS B 1 52 ? -5.41 -6.805 8.617 1 97.75 52 HIS B O 1
ATOM 2273 N N . CYS B 1 53 ? -4.301 -8.359 7.484 1 96.19 53 CYS B N 1
ATOM 2274 C CA . CYS B 1 53 ? -3.396 -8.531 8.617 1 96.19 53 CYS B CA 1
ATOM 2275 C C . CYS B 1 53 ? -2.561 -7.277 8.844 1 96.19 53 CYS B C 1
ATOM 2277 O O . CYS B 1 53 ? -2.346 -6.492 7.922 1 96.19 53 CYS B O 1
ATOM 2279 N N . ASN B 1 54 ? -2.055 -7.102 10.07 1 94.25 54 ASN B N 1
ATOM 2280 C CA . ASN B 1 54 ? -1.252 -5.949 10.461 1 94.25 54 ASN B CA 1
ATOM 2281 C C . ASN B 1 54 ? 0.091 -5.926 9.742 1 94.25 54 ASN B C 1
ATOM 2283 O O . ASN B 1 54 ? 0.623 -4.855 9.438 1 94.25 54 ASN B O 1
ATOM 2287 N N . ASP B 1 55 ? 0.624 -7.098 9.438 1 93.62 55 ASP B N 1
ATOM 2288 C CA . ASP B 1 55 ? 1.928 -7.195 8.789 1 93.62 55 ASP B CA 1
ATOM 2289 C C . ASP B 1 55 ? 1.877 -6.629 7.371 1 93.62 55 ASP B C 1
ATOM 2291 O O . ASP B 1 55 ? 2.701 -5.789 7 1 93.62 55 ASP B O 1
ATOM 2295 N N . CYS B 1 56 ? 0.886 -7.059 6.574 1 95.25 56 CYS B N 1
ATOM 2296 C CA . CYS B 1 56 ? 0.746 -6.555 5.215 1 95.25 56 CYS B CA 1
ATOM 2297 C C . CYS B 1 56 ? 0.408 -5.066 5.215 1 95.25 56 CYS B C 1
ATOM 2299 O O . CYS B 1 56 ? 0.912 -4.309 4.387 1 95.25 56 CYS B O 1
ATOM 2301 N N . ARG B 1 57 ? -0.426 -4.684 6.168 1 95.5 57 ARG B N 1
ATOM 2302 C CA . ARG B 1 57 ? -0.775 -3.273 6.312 1 95.5 57 ARG B CA 1
ATOM 2303 C C . ARG B 1 57 ? 0.471 -2.42 6.527 1 95.5 57 ARG B C 1
ATOM 2305 O O . ARG B 1 57 ? 0.685 -1.435 5.82 1 95.5 57 ARG B O 1
ATOM 2312 N N . ARG B 1 58 ? 1.29 -2.787 7.434 1 93.81 58 ARG B N 1
ATOM 2313 C CA . ARG B 1 58 ? 2.471 -1.996 7.766 1 93.81 58 ARG B CA 1
ATOM 2314 C C . ARG B 1 58 ? 3.479 -2.01 6.621 1 93.81 58 ARG B C 1
ATOM 2316 O O . ARG B 1 58 ? 4.09 -0.983 6.316 1 93.81 58 ARG B O 1
ATOM 2323 N N . SER B 1 59 ? 3.678 -3.15 6.051 1 93.31 59 SER B N 1
ATOM 2324 C CA . SER B 1 59 ? 4.664 -3.277 4.984 1 93.31 59 SER B CA 1
ATOM 2325 C C . SER B 1 59 ? 4.316 -2.379 3.801 1 93.31 59 SER B C 1
ATOM 2327 O O . SER B 1 59 ? 5.199 -1.747 3.213 1 93.31 59 SER B O 1
ATOM 2329 N N . THR B 1 60 ? 3.023 -2.275 3.479 1 94.88 60 THR B N 1
ATOM 2330 C CA . THR B 1 60 ? 2.611 -1.554 2.279 1 94.88 60 THR B CA 1
ATOM 2331 C C . THR B 1 60 ? 2.174 -0.134 2.627 1 94.88 60 THR B C 1
ATOM 2333 O O . THR B 1 60 ? 1.997 0.702 1.738 1 94.88 60 THR B O 1
ATOM 2336 N N . GLY B 1 61 ? 1.987 0.114 3.895 1 95.25 61 GLY B N 1
ATOM 2337 C CA . GLY B 1 61 ? 1.435 1.396 4.301 1 95.25 61 GLY B CA 1
ATOM 2338 C C . GLY B 1 61 ? -0.045 1.532 3.99 1 95.25 61 GLY B C 1
ATOM 2339 O O . GLY B 1 61 ? -0.574 2.645 3.939 1 95.25 61 GLY B O 1
ATOM 2340 N N . SER B 1 62 ? -0.728 0.437 3.811 1 95.44 62 SER B N 1
ATOM 2341 C CA . SER B 1 62 ? -2.127 0.438 3.393 1 95.44 62 SER B CA 1
ATOM 2342 C C . SER B 1 62 ? -3.061 0.59 4.59 1 95.44 62 SER B C 1
ATOM 2344 O O . SER B 1 62 ? -2.832 -0.008 5.641 1 95.44 62 SER B O 1
ATOM 2346 N N . PHE B 1 63 ? -4.102 1.444 4.418 1 94.69 63 PHE B N 1
ATOM 2347 C CA . PHE B 1 63 ? -5.086 1.555 5.484 1 94.69 63 PHE B CA 1
ATOM 2348 C C . PHE B 1 63 ? -6.32 0.713 5.176 1 94.69 63 PHE B C 1
ATOM 2350 O O . PHE B 1 63 ? -7.129 0.437 6.066 1 94.69 63 PHE B O 1
ATOM 2357 N N . LEU B 1 64 ? -6.535 0.354 3.867 1 97.69 64 LEU B N 1
ATOM 2358 C CA . LEU B 1 64 ? -7.539 -0.62 3.451 1 97.69 64 LEU B CA 1
ATOM 2359 C C . LEU B 1 64 ? -6.902 -1.982 3.199 1 97.69 64 LEU B C 1
ATOM 2361 O O . LEU B 1 64 ? -5.68 -2.129 3.293 1 97.69 64 LEU B O 1
ATOM 2365 N N . ALA B 1 65 ? -7.754 -2.971 2.934 1 97.81 65 ALA B N 1
ATOM 2366 C CA . ALA B 1 65 ? -7.27 -4.328 2.713 1 97.81 65 ALA B CA 1
ATOM 2367 C C . ALA B 1 65 ? -6.254 -4.371 1.575 1 97.81 65 ALA B C 1
ATOM 2369 O O . ALA B 1 65 ? -6.41 -3.678 0.567 1 97.81 65 ALA B O 1
ATOM 2370 N N . VAL B 1 66 ? -5.234 -5.207 1.747 1 98.06 66 VAL B N 1
ATOM 2371 C CA . VAL B 1 66 ? -4.148 -5.332 0.779 1 98.06 66 VAL B CA 1
ATOM 2372 C C . VAL B 1 66 ? -4.504 -6.391 -0.26 1 98.06 66 VAL B C 1
ATOM 2374 O O . VAL B 1 66 ? -4.945 -7.488 0.089 1 98.06 66 VAL B O 1
ATOM 2377 N N . GLY B 1 67 ? -4.395 -6.039 -1.535 1 98 67 GLY B N 1
ATOM 2378 C CA . GLY B 1 67 ? -4.625 -6.992 -2.611 1 98 67 GLY B CA 1
ATOM 2379 C C . GLY B 1 67 ? -3.404 -7.836 -2.932 1 98 67 GLY B C 1
ATOM 2380 O O . GLY B 1 67 ? -2.305 -7.305 -3.102 1 98 67 GLY B O 1
ATOM 2381 N N . ILE B 1 68 ? -3.615 -9.117 -3.037 1 97.81 68 ILE B N 1
ATOM 2382 C CA . ILE B 1 68 ? -2.537 -10.086 -3.219 1 97.81 68 ILE B CA 1
ATOM 2383 C C . ILE B 1 68 ? -2.879 -11.023 -4.371 1 97.81 68 ILE B C 1
ATOM 2385 O O . ILE B 1 68 ? -4.004 -11.523 -4.461 1 97.81 68 ILE B O 1
ATOM 2389 N N . LEU B 1 69 ? -1.94 -11.188 -5.23 1 98.25 69 LEU B N 1
ATOM 2390 C CA . LEU B 1 69 ? -2.037 -12.18 -6.297 1 98.25 69 LEU B CA 1
ATOM 2391 C C . LEU B 1 69 ? -1.202 -13.414 -5.965 1 98.25 69 LEU B C 1
ATOM 2393 O O . LEU B 1 69 ? 0.025 -13.328 -5.875 1 98.25 69 LEU B O 1
ATOM 2397 N N . ASP B 1 70 ? -1.856 -14.516 -5.758 1 98 70 ASP B N 1
ATOM 2398 C CA . ASP B 1 70 ? -1.189 -15.773 -5.438 1 98 70 ASP B CA 1
ATOM 2399 C C . ASP B 1 70 ? -0.747 -16.5 -6.707 1 98 70 ASP B C 1
ATOM 2401 O O . ASP B 1 70 ? -1.58 -17 -7.469 1 98 70 ASP B O 1
ATOM 2405 N N . VAL B 1 71 ? 0.543 -16.625 -6.875 1 98.69 71 VAL B N 1
ATOM 2406 C CA . VAL B 1 71 ? 1.132 -17.172 -8.094 1 98.69 71 VAL B CA 1
ATOM 2407 C C . VAL B 1 71 ? 2.014 -18.375 -7.746 1 98.69 71 VAL B C 1
ATOM 2409 O O . VAL B 1 71 ? 3.002 -18.234 -7.02 1 98.69 71 VAL B O 1
ATOM 2412 N N . PRO B 1 72 ? 1.729 -19.531 -8.305 1 98.38 72 PRO B N 1
ATOM 2413 C CA . PRO B 1 72 ? 2.65 -20.656 -8.156 1 98.38 72 PRO B CA 1
ATOM 2414 C C . PRO B 1 72 ? 4.023 -20.391 -8.766 1 98.38 72 PRO B C 1
ATOM 2416 O O . PRO B 1 72 ? 4.117 -19.75 -9.82 1 98.38 72 PRO B O 1
ATOM 2419 N N . ALA B 1 73 ? 5 -20.922 -8.188 1 98.25 73 ALA B N 1
ATOM 2420 C CA . ALA B 1 73 ? 6.395 -20.672 -8.547 1 98.25 73 ALA B CA 1
ATOM 2421 C C . ALA B 1 73 ? 6.625 -20.891 -10.039 1 98.25 73 ALA B C 1
ATOM 2423 O O . ALA B 1 73 ? 7.266 -20.062 -10.703 1 98.25 73 ALA B O 1
ATOM 2424 N N . PRO B 1 74 ? 6.086 -21.906 -10.688 1 98.25 74 PRO B N 1
ATOM 2425 C CA . PRO B 1 74 ? 6.438 -22.172 -12.086 1 98.25 74 PRO B CA 1
ATOM 2426 C C . PRO B 1 74 ? 5.91 -21.109 -13.039 1 98.25 74 PRO B C 1
ATOM 2428 O O . PRO B 1 74 ? 6.332 -21.047 -14.195 1 98.25 74 PRO B O 1
ATOM 2431 N N . MET B 1 75 ? 4.973 -20.281 -12.562 1 98.69 75 MET B N 1
ATOM 2432 C CA . MET B 1 75 ? 4.336 -19.312 -13.445 1 98.69 75 MET B CA 1
ATOM 2433 C C . MET B 1 75 ? 5.102 -18 -13.445 1 98.69 75 MET B C 1
ATOM 2435 O O . MET B 1 75 ? 4.848 -17.125 -14.281 1 98.69 75 MET B O 1
ATOM 2439 N N . LEU B 1 76 ? 6.039 -17.812 -12.547 1 98.88 76 LEU B N 1
ATOM 2440 C CA . LEU B 1 76 ? 6.543 -16.469 -12.273 1 98.88 76 LEU B CA 1
ATOM 2441 C C . LEU B 1 76 ? 8.023 -16.359 -12.625 1 98.88 76 LEU B C 1
ATOM 2443 O O . LEU B 1 76 ? 8.836 -17.156 -12.148 1 98.88 76 LEU B O 1
ATOM 2447 N N . THR B 1 77 ? 8.359 -15.43 -13.453 1 98.81 77 THR B N 1
ATOM 2448 C CA . THR B 1 77 ? 9.742 -15.055 -13.742 1 98.81 77 THR B CA 1
ATOM 2449 C C . THR B 1 77 ? 9.977 -13.578 -13.438 1 98.81 77 THR B C 1
ATOM 2451 O O . THR B 1 77 ? 9.039 -12.789 -13.422 1 98.81 77 THR B O 1
ATOM 2454 N N . VAL B 1 78 ? 11.234 -13.227 -13.125 1 98.5 78 VAL B N 1
ATOM 2455 C CA . VAL B 1 78 ? 11.562 -11.883 -12.68 1 98.5 78 VAL B CA 1
ATOM 2456 C C . VAL B 1 78 ? 12.836 -11.406 -13.359 1 98.5 78 VAL B C 1
ATOM 2458 O O . VAL B 1 78 ? 13.781 -12.18 -13.531 1 98.5 78 VAL B O 1
ATOM 2461 N N . SER B 1 79 ? 12.852 -10.203 -13.789 1 98.44 79 SER B N 1
ATOM 2462 C CA . SER B 1 79 ? 14.031 -9.477 -14.25 1 98.44 79 SER B CA 1
ATOM 2463 C C . SER B 1 79 ? 14.367 -8.32 -13.312 1 98.44 79 SER B C 1
ATOM 2465 O O . SER B 1 79 ? 13.531 -7.457 -13.062 1 98.44 79 SER B O 1
ATOM 2467 N N . ALA B 1 80 ? 15.555 -8.328 -12.758 1 96.75 80 ALA B N 1
ATOM 2468 C CA . ALA B 1 80 ? 15.984 -7.289 -11.828 1 96.75 80 ALA B CA 1
ATOM 2469 C C . ALA B 1 80 ? 17.344 -6.723 -12.227 1 96.75 80 ALA B C 1
ATOM 2471 O O . ALA B 1 80 ? 18.25 -7.469 -12.594 1 96.75 80 ALA B O 1
ATOM 2472 N N . MET B 1 81 ? 17.484 -5.398 -12.188 1 94.44 81 MET B N 1
ATOM 2473 C CA . MET B 1 81 ? 18.719 -4.699 -12.547 1 94.44 81 MET B CA 1
ATOM 2474 C C . MET B 1 81 ? 19.703 -4.695 -11.383 1 94.44 81 MET B C 1
ATOM 2476 O O . MET B 1 81 ? 19.297 -4.711 -10.219 1 94.44 81 MET B O 1
ATOM 2480 N N . SER B 1 82 ? 21 -4.656 -11.703 1 91.94 82 SER B N 1
ATOM 2481 C CA . SER B 1 82 ? 22.047 -4.508 -10.703 1 91.94 82 SER B CA 1
ATOM 2482 C C . SER B 1 82 ? 22.156 -3.062 -10.227 1 91.94 82 SER B C 1
ATOM 2484 O O . SER B 1 82 ? 21.938 -2.127 -11 1 91.94 82 SER B O 1
ATOM 2486 N N . PRO B 1 83 ? 22.453 -3.016 -8.906 1 85.5 83 PRO B N 1
ATOM 2487 C CA . PRO B 1 83 ? 22.656 -1.644 -8.438 1 85.5 83 PRO B CA 1
ATOM 2488 C C . PRO B 1 83 ? 23.844 -0.958 -9.109 1 85.5 83 PRO B C 1
ATOM 2490 O O . PRO B 1 83 ? 24.828 -1.616 -9.461 1 85.5 83 PRO B O 1
ATOM 2493 N N . SER B 1 84 ? 23.531 0.141 -9.656 1 70.81 84 SER B N 1
ATOM 2494 C CA . SER B 1 84 ? 24.672 0.896 -10.164 1 70.81 84 SER B CA 1
ATOM 2495 C C . SER B 1 84 ? 25.562 1.385 -9.023 1 70.81 84 SER B C 1
ATOM 2497 O O . SER B 1 84 ? 25.172 1.316 -7.852 1 70.81 84 SER B O 1
ATOM 2499 N N . SER B 1 85 ? 26.906 1.61 -9.133 1 57.44 85 SER B N 1
ATOM 2500 C CA . SER B 1 85 ? 27.922 2.018 -8.164 1 57.44 85 SER B CA 1
ATOM 2501 C C . SER B 1 85 ? 27.438 3.199 -7.328 1 57.44 85 SER B C 1
ATOM 2503 O O . SER B 1 85 ? 28.016 3.508 -6.285 1 57.44 85 SER B O 1
ATOM 2505 N N . GLU B 1 86 ? 26.594 3.855 -7.746 1 55.06 86 GLU B N 1
ATOM 2506 C CA . GLU B 1 86 ? 26.328 5.102 -7.035 1 55.06 86 GLU B CA 1
ATOM 2507 C C . GLU B 1 86 ? 25.344 4.887 -5.887 1 55.06 86 GLU B C 1
ATOM 2509 O O . GLU B 1 86 ? 24.438 4.062 -5.992 1 55.06 86 GLU B O 1
ATOM 2514 N N . SER B 1 87 ? 25.969 5.277 -4.727 1 58.44 87 SER B N 1
ATOM 2515 C CA . SER B 1 87 ? 25.125 5.277 -3.531 1 58.44 87 SER B CA 1
ATOM 2516 C C . SER B 1 87 ? 23.75 5.859 -3.822 1 58.44 87 SER B C 1
ATOM 2518 O O . SER B 1 87 ? 23.625 6.859 -4.531 1 58.44 87 SER B O 1
ATOM 2520 N N . ASN B 1 88 ? 22.594 5.031 -3.875 1 66.31 88 ASN B N 1
ATOM 2521 C CA . ASN B 1 88 ? 21.391 5.641 -4.422 1 66.31 88 ASN B CA 1
ATOM 2522 C C . ASN B 1 88 ? 20.375 5.98 -3.322 1 66.31 88 ASN B C 1
ATOM 2524 O O . ASN B 1 88 ? 19.391 5.27 -3.139 1 66.31 88 ASN B O 1
ATOM 2528 N N . ILE B 1 89 ? 20.891 7.055 -2.461 1 79.19 89 ILE B N 1
ATOM 2529 C CA . ILE B 1 89 ? 20 7.629 -1.455 1 79.19 89 ILE B CA 1
ATOM 2530 C C . ILE B 1 89 ? 18.797 8.266 -2.137 1 79.19 89 ILE B C 1
ATOM 2532 O O . ILE B 1 89 ? 17.672 8.141 -1.656 1 79.19 89 ILE B O 1
ATOM 2536 N N . VAL B 1 90 ? 19.062 8.836 -3.256 1 85 90 VAL B N 1
ATOM 2537 C CA . VAL B 1 90 ? 18.016 9.453 -4.07 1 85 90 VAL B CA 1
ATOM 2538 C C . VAL B 1 90 ? 17.969 8.789 -5.445 1 85 90 VAL B C 1
ATOM 2540 O O . VAL B 1 90 ? 19 8.695 -6.129 1 85 90 VAL B O 1
ATOM 2543 N N . SER B 1 91 ? 16.812 8.32 -5.812 1 87.31 91 SER B N 1
ATOM 2544 C CA . SER B 1 91 ? 16.672 7.656 -7.105 1 87.31 91 SER B CA 1
ATOM 2545 C C . SER B 1 91 ? 15.5 8.227 -7.895 1 87.31 91 SER B C 1
ATOM 2547 O O . SER B 1 91 ? 14.789 9.109 -7.41 1 87.31 91 SER B O 1
ATOM 2549 N N . GLY B 1 92 ? 15.438 7.777 -9.172 1 86.19 92 GLY B N 1
ATOM 2550 C CA . GLY B 1 92 ? 14.352 8.164 -10.062 1 86.19 92 GLY B CA 1
ATOM 2551 C C . GLY B 1 92 ? 13.859 7.023 -10.938 1 86.19 92 GLY B C 1
ATOM 2552 O O . GLY B 1 92 ? 14.312 5.887 -10.789 1 86.19 92 GLY B O 1
ATOM 2553 N N . ARG B 1 93 ? 13.016 7.344 -11.812 1 89.06 93 ARG B N 1
ATOM 2554 C CA . ARG B 1 93 ? 12.414 6.328 -12.664 1 89.06 93 ARG B CA 1
ATOM 2555 C C . ARG B 1 93 ? 13.367 5.918 -13.781 1 89.06 93 ARG B C 1
ATOM 2557 O O . ARG B 1 93 ? 14.016 6.77 -14.398 1 89.06 93 ARG B O 1
ATOM 2564 N N . ILE B 1 94 ? 13.461 4.668 -13.992 1 88.81 94 ILE B N 1
ATOM 2565 C CA . ILE B 1 94 ? 14.141 4.105 -15.156 1 88.81 94 ILE B CA 1
ATOM 2566 C C . ILE B 1 94 ? 13.148 3.941 -16.297 1 88.81 94 ILE B C 1
ATOM 2568 O O . ILE B 1 94 ? 13.484 4.215 -17.469 1 88.81 94 ILE B O 1
ATOM 2572 N N . LEU B 1 95 ? 11.93 3.502 -15.883 1 89.81 95 LEU B N 1
ATOM 2573 C CA . LEU B 1 95 ? 10.812 3.363 -16.812 1 89.81 95 LEU B CA 1
ATOM 2574 C C . LEU B 1 95 ? 9.711 4.367 -16.484 1 89.81 95 LEU B C 1
ATOM 2576 O O . LEU B 1 95 ? 9.375 4.574 -15.32 1 89.81 95 LEU B O 1
ATOM 2580 N N . ASP B 1 96 ? 9.156 4.969 -17.516 1 89.12 96 ASP B N 1
ATOM 2581 C CA . ASP B 1 96 ? 8 5.832 -17.297 1 89.12 96 ASP B CA 1
ATOM 2582 C C . ASP B 1 96 ? 6.707 5.02 -17.25 1 89.12 96 ASP B C 1
ATOM 2584 O O . ASP B 1 96 ? 5.918 5.043 -18.188 1 89.12 96 ASP B O 1
ATOM 2588 N N . VAL B 1 97 ? 6.453 4.441 -16.172 1 86.19 97 VAL B N 1
ATOM 2589 C CA . VAL B 1 97 ? 5.336 3.514 -16.016 1 86.19 97 VAL B CA 1
ATOM 2590 C C . VAL B 1 97 ? 4.027 4.293 -15.914 1 86.19 97 VAL B C 1
ATOM 2592 O O . VAL B 1 97 ? 2.945 3.705 -15.914 1 86.19 97 VAL B O 1
ATOM 2595 N N . LEU B 1 98 ? 4.059 5.633 -15.836 1 87.25 98 LEU B N 1
ATOM 2596 C CA . LEU B 1 98 ? 2.863 6.461 -15.719 1 87.25 98 LEU B CA 1
ATOM 2597 C C . LEU B 1 98 ? 2.414 6.965 -17.094 1 87.25 98 LEU B C 1
ATOM 2599 O O . LEU B 1 98 ? 1.338 7.555 -17.219 1 87.25 98 LEU B O 1
ATOM 2603 N N . ALA B 1 99 ? 3.24 6.672 -18.031 1 89.25 99 ALA B N 1
ATOM 2604 C CA . ALA B 1 99 ? 2.928 7.16 -19.375 1 89.25 99 ALA B CA 1
ATOM 2605 C C . ALA B 1 99 ? 1.665 6.5 -19.922 1 89.25 99 ALA B C 1
ATOM 2607 O O . ALA B 1 99 ? 1.452 5.301 -19.734 1 89.25 99 ALA B O 1
ATOM 2608 N N . ASP B 1 100 ? 0.857 7.254 -20.594 1 86.19 100 ASP B N 1
ATOM 2609 C CA . ASP B 1 100 ? -0.379 6.754 -21.188 1 86.19 100 ASP B CA 1
ATOM 2610 C C . ASP B 1 100 ? -0.096 5.633 -22.188 1 86.19 100 ASP B C 1
ATOM 2612 O O . ASP B 1 100 ? -0.9 4.711 -22.328 1 86.19 100 ASP B O 1
ATOM 2616 N N . ASP B 1 101 ? 1.002 5.75 -22.844 1 89.62 101 ASP B N 1
ATOM 2617 C CA . ASP B 1 101 ? 1.338 4.766 -23.859 1 89.62 101 ASP B CA 1
ATOM 2618 C C . ASP B 1 101 ? 2.375 3.771 -23.359 1 89.62 101 ASP B C 1
ATOM 2620 O O . ASP B 1 101 ? 3.182 3.252 -24.125 1 89.62 101 ASP B O 1
ATOM 2624 N N . TYR B 1 102 ? 2.4 3.678 -22.031 1 90.81 102 TYR B N 1
ATOM 2625 C CA . TYR B 1 102 ? 3.303 2.686 -21.453 1 90.81 102 TYR B CA 1
ATOM 2626 C C . TYR B 1 102 ? 3.088 1.319 -22.094 1 90.81 102 TYR B C 1
ATOM 2628 O O . TYR B 1 102 ? 1.952 0.861 -22.234 1 90.81 102 TYR B O 1
ATOM 2636 N N . ASP B 1 103 ? 4.215 0.718 -22.516 1 90.62 103 ASP B N 1
ATOM 2637 C CA . ASP B 1 103 ? 4.238 -0.561 -23.219 1 90.62 103 ASP B CA 1
ATOM 2638 C C . ASP B 1 103 ? 5.176 -1.55 -22.531 1 90.62 103 ASP B C 1
ATOM 2640 O O . ASP B 1 103 ? 6.391 -1.335 -22.5 1 90.62 103 ASP B O 1
ATOM 2644 N N . SER B 1 104 ? 4.613 -2.611 -22.062 1 90.56 104 SER B N 1
ATOM 2645 C CA . SER B 1 104 ? 5.395 -3.582 -21.297 1 90.56 104 SER B CA 1
ATOM 2646 C C . SER B 1 104 ? 6.465 -4.234 -22.172 1 90.56 104 SER B C 1
ATOM 2648 O O . SER B 1 104 ? 7.547 -4.57 -21.672 1 90.56 104 SER B O 1
ATOM 2650 N N . ALA B 1 105 ? 6.121 -4.48 -23.453 1 91.12 105 ALA B N 1
ATOM 2651 C CA . ALA B 1 105 ? 7.117 -5.074 -24.344 1 91.12 105 ALA B CA 1
ATOM 2652 C C . ALA B 1 105 ? 8.328 -4.164 -24.484 1 91.12 105 ALA B C 1
ATOM 2654 O O . ALA B 1 105 ? 9.469 -4.633 -24.484 1 91.12 105 ALA B O 1
ATOM 2655 N N . LYS B 1 106 ? 8.102 -2.863 -24.703 1 90.75 106 LYS B N 1
ATOM 2656 C CA . LYS B 1 106 ? 9.188 -1.893 -24.797 1 90.75 106 LYS B CA 1
ATOM 2657 C C . LYS B 1 106 ? 9.961 -1.816 -23.484 1 90.75 106 LYS B C 1
ATOM 2659 O O . LYS B 1 106 ? 11.188 -1.721 -23.484 1 90.75 106 LYS B O 1
ATOM 2664 N N . ALA B 1 107 ? 9.211 -1.874 -22.344 1 90.44 107 ALA B N 1
ATOM 2665 C CA . ALA B 1 107 ? 9.812 -1.813 -21.016 1 90.44 107 ALA B CA 1
ATOM 2666 C C . ALA B 1 107 ? 10.75 -2.994 -20.797 1 90.44 107 ALA B C 1
ATOM 2668 O O . ALA B 1 107 ? 11.734 -2.879 -20.047 1 90.44 107 ALA B O 1
ATOM 2669 N N . ASP B 1 108 ? 10.508 -4.086 -21.531 1 91.5 108 ASP B N 1
ATOM 2670 C CA . ASP B 1 108 ? 11.227 -5.332 -21.297 1 91.5 108 ASP B CA 1
ATOM 2671 C C . ASP B 1 108 ? 12.391 -5.492 -22.281 1 91.5 108 ASP B C 1
ATOM 2673 O O . ASP B 1 108 ? 13.188 -6.418 -22.156 1 91.5 108 ASP B O 1
ATOM 2677 N N . ALA B 1 109 ? 12.5 -4.773 -23.312 1 90.19 109 ALA B N 1
ATOM 2678 C CA . ALA B 1 109 ? 13.43 -4.961 -24.422 1 90.19 109 ALA B CA 1
ATOM 2679 C C . ALA B 1 109 ? 14.883 -4.891 -23.953 1 90.19 109 ALA B C 1
ATOM 2681 O O . ALA B 1 109 ? 15.711 -5.707 -24.344 1 90.19 109 ALA B O 1
ATOM 2682 N N . ASP B 1 110 ? 15.305 -3.93 -23.141 1 87.88 110 ASP B N 1
ATOM 2683 C CA . ASP B 1 110 ? 16.703 -3.729 -22.75 1 87.88 110 ASP B CA 1
ATOM 2684 C C . ASP B 1 110 ? 16.891 -3.957 -21.25 1 87.88 110 ASP B C 1
ATOM 2686 O O . ASP B 1 110 ? 17.453 -3.109 -20.562 1 87.88 110 ASP B O 1
ATOM 2690 N N . ARG B 1 111 ? 16.469 -5.223 -20.922 1 95.12 111 ARG B N 1
ATOM 2691 C CA . ARG B 1 111 ? 16.641 -5.531 -19.5 1 95.12 111 ARG B CA 1
ATOM 2692 C C . ARG B 1 111 ? 17.328 -6.883 -19.312 1 95.12 111 ARG B C 1
ATOM 2694 O O . ARG B 1 111 ? 17.406 -7.684 -20.25 1 95.12 111 ARG B O 1
ATOM 2701 N N . PRO B 1 112 ? 17.906 -7.133 -18.094 1 96.25 112 PRO B N 1
ATOM 2702 C CA . PRO B 1 112 ? 18.453 -8.469 -17.812 1 96.25 112 PRO B CA 1
ATOM 2703 C C . PRO B 1 112 ? 17.438 -9.578 -18.062 1 96.25 112 PRO B C 1
ATOM 2705 O O . PRO B 1 112 ? 16.234 -9.328 -18.078 1 96.25 112 PRO B O 1
ATOM 2708 N N . PRO B 1 113 ? 17.875 -10.727 -18.328 1 96.94 1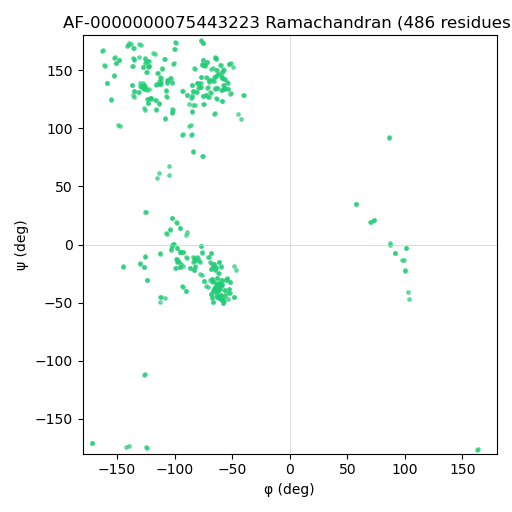13 PRO B N 1
ATOM 2709 C CA . PRO B 1 113 ? 16.969 -11.828 -18.609 1 96.94 113 PRO B CA 1
ATOM 2710 C C . PRO B 1 113 ? 16 -12.125 -17.469 1 96.94 113 PRO B C 1
ATOM 2712 O O . PRO B 1 113 ? 16.359 -11.93 -16.297 1 96.94 113 PRO B O 1
ATOM 2715 N N . TYR B 1 114 ? 14.812 -12.484 -17.828 1 98.12 114 TYR B N 1
ATOM 2716 C CA . TYR B 1 114 ? 13.875 -13.016 -16.844 1 98.12 114 TYR B CA 1
ATOM 2717 C C . TYR B 1 114 ? 14.305 -14.391 -16.375 1 98.12 114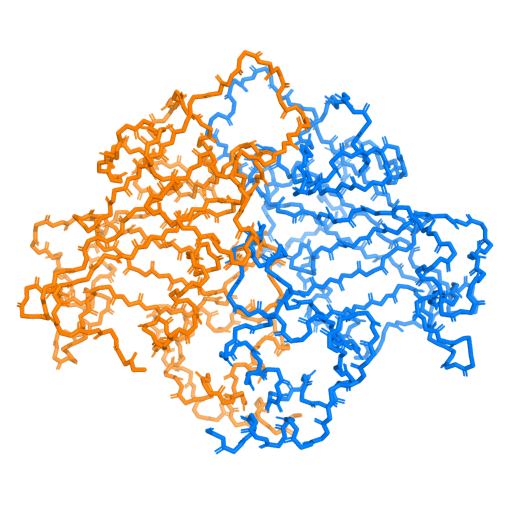 TYR B C 1
ATOM 2719 O O . TYR B 1 114 ? 14.57 -15.281 -17.172 1 98.12 114 TYR B O 1
ATOM 2727 N N . ILE B 1 115 ? 14.391 -14.523 -15.094 1 97.88 115 ILE B N 1
ATOM 2728 C CA . ILE B 1 115 ? 14.75 -15.82 -14.523 1 97.88 115 ILE B CA 1
ATOM 2729 C C . ILE B 1 115 ? 13.664 -16.281 -13.555 1 97.88 115 ILE B C 1
ATOM 2731 O O . ILE B 1 115 ? 12.883 -15.461 -13.055 1 97.88 115 ILE B O 1
ATOM 2735 N N . PRO B 1 116 ? 13.555 -17.578 -13.273 1 98.12 116 PRO B N 1
ATOM 2736 C CA . PRO B 1 116 ? 12.508 -18.078 -12.375 1 98.12 116 PRO B CA 1
ATOM 2737 C C . PRO B 1 116 ? 12.516 -17.375 -11.023 1 98.12 116 PRO B C 1
ATOM 2739 O O . PRO B 1 116 ? 13.586 -17.109 -10.461 1 98.12 116 PRO B O 1
ATOM 2742 N N . ALA B 1 117 ? 11.336 -17.094 -10.516 1 97.88 117 ALA B N 1
ATOM 2743 C CA . ALA B 1 117 ? 11.195 -16.438 -9.227 1 97.88 117 ALA B CA 1
ATOM 2744 C C . ALA B 1 117 ? 11.914 -17.219 -8.125 1 97.88 117 ALA B C 1
ATOM 2746 O O . ALA B 1 117 ? 12.461 -16.625 -7.195 1 97.88 117 ALA B O 1
ATOM 2747 N N . MET B 1 118 ? 12 -18.547 -8.25 1 96.12 118 MET B N 1
ATOM 2748 C CA . MET B 1 118 ? 12.664 -19.406 -7.285 1 96.12 118 MET B CA 1
ATOM 2749 C C . MET B 1 118 ? 14.133 -19.031 -7.133 1 96.12 118 MET B C 1
ATOM 2751 O O . MET B 1 118 ? 14.75 -19.312 -6.102 1 96.12 118 MET B O 1
ATOM 2755 N N . ASN B 1 119 ? 14.625 -18.328 -8.102 1 95.12 119 ASN B N 1
ATOM 2756 C CA . ASN B 1 119 ? 16.062 -18.047 -8.109 1 95.12 119 ASN B CA 1
ATOM 2757 C C . ASN B 1 119 ? 16.359 -16.625 -7.66 1 95.12 119 ASN B C 1
ATOM 2759 O O . ASN B 1 119 ? 17.516 -16.25 -7.465 1 95.12 119 ASN B O 1
ATOM 2763 N N . ILE B 1 120 ? 15.297 -15.859 -7.426 1 95.31 120 ILE B N 1
ATOM 2764 C CA . ILE B 1 120 ? 15.656 -14.453 -7.262 1 95.31 120 ILE B CA 1
ATOM 2765 C C . ILE B 1 120 ? 14.742 -13.805 -6.227 1 95.31 120 ILE B C 1
ATOM 2767 O O . ILE B 1 120 ? 15.07 -12.75 -5.672 1 95.31 120 ILE B O 1
ATOM 2771 N N . LEU B 1 121 ? 13.586 -14.344 -5.891 1 94.94 121 LEU B N 1
ATOM 2772 C CA . LEU B 1 121 ? 12.656 -13.711 -4.965 1 94.94 121 LEU B CA 1
ATOM 2773 C C . LEU B 1 121 ? 12.695 -14.391 -3.602 1 94.94 121 LEU B C 1
ATOM 2775 O O . LEU B 1 121 ? 11.781 -14.219 -2.791 1 94.94 121 LEU B O 1
ATOM 2779 N N . ARG B 1 122 ? 13.625 -15.188 -3.336 1 92.38 122 ARG B N 1
ATOM 2780 C CA . ARG B 1 122 ? 13.844 -15.805 -2.031 1 92.38 122 ARG B CA 1
ATOM 2781 C C . ARG B 1 122 ? 15.039 -15.18 -1.324 1 92.38 122 ARG B C 1
ATOM 2783 O O . A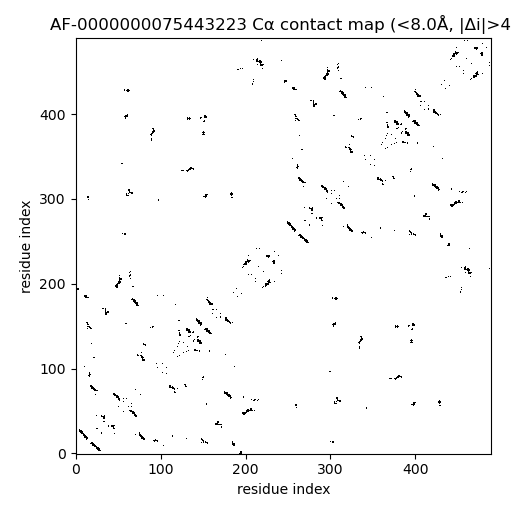RG B 1 122 ? 16.062 -14.883 -1.957 1 92.38 122 ARG B O 1
ATOM 2790 N N . ALA B 1 123 ? 14.906 -15.023 -0.067 1 91.19 123 ALA B N 1
ATOM 2791 C CA . ALA B 1 123 ? 15.984 -14.414 0.709 1 91.19 123 ALA B CA 1
ATOM 2792 C C . ALA B 1 123 ? 17.125 -15.398 0.94 1 91.19 123 ALA B C 1
ATOM 2794 O O . ALA B 1 123 ? 17.328 -15.875 2.061 1 91.19 123 ALA B O 1
ATOM 2795 N N . THR B 1 124 ? 17.891 -15.633 -0.022 1 83.88 124 THR B N 1
ATOM 2796 C CA . THR B 1 124 ? 18.984 -16.594 0.105 1 83.88 124 THR B CA 1
ATOM 2797 C C . THR B 1 124 ? 20.25 -15.906 0.611 1 83.88 124 THR B C 1
ATOM 2799 O O . THR B 1 124 ? 21.281 -16.562 0.807 1 83.88 124 THR B O 1
ATOM 2802 N N . GLY B 1 125 ? 20.266 -14.656 1.083 1 74.25 125 GLY B N 1
ATOM 2803 C CA . GLY B 1 125 ? 21.406 -13.969 1.693 1 74.25 125 GLY B CA 1
ATOM 2804 C C . GLY B 1 125 ? 22.062 -12.969 0.765 1 74.25 125 GLY B C 1
ATOM 2805 O O . GLY B 1 125 ? 22.625 -11.977 1.218 1 74.25 125 GLY B O 1
ATOM 2806 N N . GLU B 1 126 ? 22.375 -13.219 -0.484 1 73.44 126 GLU B N 1
ATOM 2807 C CA . GLU B 1 126 ? 23.031 -12.258 -1.377 1 73.44 126 GLU B CA 1
ATOM 2808 C C . GLU B 1 126 ? 22.188 -12.008 -2.623 1 73.44 126 GLU B C 1
ATOM 2810 O O . GLU B 1 126 ? 21.469 -12.898 -3.08 1 73.44 126 GLU B O 1
ATOM 2815 N N . THR B 1 127 ? 22.094 -10.68 -2.885 1 77.88 127 THR B N 1
ATOM 2816 C CA . THR B 1 127 ? 21.516 -10.352 -4.191 1 77.88 127 THR B CA 1
ATOM 2817 C C . THR B 1 127 ? 22.438 -9.398 -4.953 1 77.88 127 THR B C 1
ATOM 2819 O O . THR B 1 127 ? 23.109 -8.562 -4.348 1 77.88 127 THR B O 1
ATOM 2822 N N . LYS B 1 128 ? 22.578 -9.617 -6.152 1 85.69 128 LYS B N 1
ATOM 2823 C CA . LYS B 1 128 ? 23.344 -8.742 -7.023 1 85.69 128 LYS B CA 1
ATOM 2824 C C . LYS B 1 128 ? 22.438 -7.738 -7.738 1 85.69 128 LYS B C 1
ATOM 2826 O O . LYS B 1 128 ? 22.844 -7.117 -8.719 1 85.69 128 LYS B O 1
ATOM 2831 N N . THR B 1 129 ? 21.188 -7.598 -7.281 1 93 129 THR B N 1
ATOM 2832 C CA . THR B 1 129 ? 20.219 -6.723 -7.926 1 93 129 THR B CA 1
ATOM 2833 C C . THR B 1 129 ? 19.656 -5.715 -6.93 1 93 129 THR B C 1
ATOM 2835 O O . THR B 1 129 ? 20.078 -5.668 -5.773 1 93 129 THR B O 1
ATOM 2838 N N . TRP B 1 130 ? 18.719 -4.938 -7.293 1 92.25 130 TRP B N 1
ATOM 2839 C CA . TRP B 1 130 ? 18.062 -3.943 -6.453 1 92.25 130 TRP B CA 1
ATOM 2840 C C . TRP B 1 130 ? 17.062 -4.602 -5.508 1 92.25 130 TRP B C 1
ATOM 2842 O O . TRP B 1 130 ? 16.422 -3.928 -4.699 1 92.25 130 TRP B O 1
ATOM 2852 N N . LEU B 1 131 ? 16.906 -5.879 -5.586 1 94.31 131 LEU B N 1
ATOM 2853 C CA . LEU B 1 131 ? 16 -6.559 -4.676 1 94.31 131 LEU B CA 1
ATOM 2854 C C . LEU B 1 131 ? 16.562 -6.578 -3.258 1 94.31 131 LEU B C 1
ATOM 2856 O O . LEU B 1 131 ? 17.766 -6.801 -3.064 1 94.31 131 LEU B O 1
ATOM 2860 N N . ARG B 1 132 ? 15.695 -6.277 -2.322 1 92.88 132 ARG B N 1
ATOM 2861 C CA . ARG B 1 132 ? 15.977 -6.41 -0.895 1 92.88 132 ARG B CA 1
ATOM 2862 C C . ARG B 1 132 ? 14.914 -7.27 -0.211 1 92.88 132 ARG B C 1
ATOM 2864 O O . ARG B 1 132 ? 13.797 -7.402 -0.713 1 92.88 132 ARG B O 1
ATOM 2871 N N . PHE B 1 133 ? 15.312 -7.797 0.844 1 91.75 133 PHE B N 1
ATOM 2872 C CA . PHE B 1 133 ? 14.43 -8.734 1.529 1 91.75 133 PHE B CA 1
ATOM 2873 C C . PHE B 1 133 ? 14.25 -8.336 2.988 1 91.75 133 PHE B C 1
ATOM 2875 O O . PHE B 1 133 ? 15.188 -7.863 3.631 1 91.75 133 PHE B O 1
ATOM 2882 N N . PHE B 1 134 ? 12.992 -8.461 3.338 1 84.19 134 PHE B N 1
ATOM 2883 C CA . PHE B 1 134 ? 12.586 -8.211 4.715 1 84.19 134 PHE B CA 1
ATOM 2884 C C . PHE B 1 134 ? 11.617 -9.281 5.195 1 84.19 134 PHE B C 1
ATOM 2886 O O . PHE B 1 134 ? 10.766 -9.742 4.434 1 84.19 134 PHE B O 1
ATOM 2893 N N . HIS B 1 135 ? 11.883 -9.82 6.238 1 67 135 HIS B N 1
ATOM 2894 C CA . HIS B 1 135 ? 10.727 -10.547 6.758 1 67 135 HIS B CA 1
ATOM 2895 C C . HIS B 1 135 ? 10.555 -10.289 8.25 1 67 135 HIS B C 1
ATOM 2897 O O . HIS B 1 135 ? 11.531 -10.266 9 1 67 135 HIS B O 1
ATOM 2903 N N . SER B 1 136 ? 9.281 -9.969 8.648 1 60.72 136 SER B N 1
ATOM 2904 C CA . SER B 1 136 ? 8.742 -9.578 9.945 1 60.72 136 SER B CA 1
ATOM 2905 C C . SER B 1 136 ? 9.07 -10.617 11.016 1 60.72 136 SER B C 1
ATOM 2907 O O . SER B 1 136 ? 9.352 -10.266 12.156 1 60.72 136 SER B O 1
ATOM 2909 N N . SER B 1 137 ? 8.953 -11.852 10.68 1 59.66 137 SER B N 1
ATOM 2910 C CA . SER B 1 137 ? 9.188 -12.859 11.711 1 59.66 137 SER B CA 1
ATOM 2911 C C . SER B 1 137 ? 10.445 -13.664 11.422 1 59.66 137 SER B C 1
ATOM 2913 O O . SER B 1 137 ? 11.289 -13.844 12.305 1 59.66 137 SER B O 1
ATOM 2915 N N . LYS B 1 138 ? 10.594 -14.156 10.242 1 66.88 138 LYS B N 1
ATOM 2916 C CA . LYS B 1 138 ? 11.758 -14.938 9.82 1 66.88 138 LYS B CA 1
ATOM 2917 C C . LYS B 1 138 ? 12.062 -14.711 8.336 1 66.88 138 LYS B C 1
ATOM 2919 O O . LYS B 1 138 ? 11.242 -15.039 7.477 1 66.88 138 LYS B O 1
ATOM 2924 N N . CYS B 1 139 ? 13.008 -13.945 8.156 1 70.62 139 CYS B N 1
ATOM 2925 C CA . CYS B 1 139 ? 13.453 -13.805 6.777 1 70.62 139 CYS B CA 1
ATOM 2926 C C . CYS B 1 139 ? 14.445 -14.898 6.406 1 70.62 139 CYS B C 1
ATOM 2928 O O . CYS B 1 139 ? 15.555 -14.945 6.949 1 70.62 139 CYS B O 1
ATOM 2930 N N . SER B 1 140 ? 13.922 -15.891 5.652 1 80.5 140 SER B N 1
ATOM 2931 C CA . SER B 1 140 ? 14.688 -17.047 5.223 1 80.5 140 SER B CA 1
ATOM 2932 C C . SER B 1 140 ? 14.359 -17.438 3.783 1 80.5 140 SER B C 1
ATOM 2934 O O . SER B 1 140 ? 13.484 -16.828 3.162 1 80.5 140 SER B O 1
ATOM 2936 N N . PRO B 1 141 ? 15.086 -18.359 3.283 1 85.5 141 PRO B N 1
ATOM 2937 C CA . PRO B 1 141 ? 14.758 -18.844 1.937 1 85.5 141 PRO B CA 1
ATOM 2938 C C . PRO B 1 141 ? 13.375 -19.469 1.853 1 85.5 141 PRO B C 1
ATOM 2940 O O . PRO B 1 141 ? 12.852 -19.672 0.754 1 85.5 141 PRO B O 1
ATOM 2943 N N . ASP B 1 142 ? 12.773 -19.781 3 1 92.12 142 ASP B N 1
ATOM 2944 C CA . ASP B 1 142 ? 11.469 -20.438 2.996 1 92.12 142 ASP B CA 1
ATOM 2945 C C . ASP B 1 142 ? 10.344 -19.422 3.143 1 92.12 142 ASP B C 1
ATOM 2947 O O . ASP B 1 142 ? 9.18 -19.734 2.881 1 92.12 142 ASP B O 1
ATOM 2951 N N . VAL B 1 143 ? 10.602 -18.266 3.617 1 93.19 143 VAL B N 1
ATOM 2952 C CA . VAL B 1 143 ? 9.609 -17.219 3.816 1 93.19 143 VAL B CA 1
ATOM 2953 C C . VAL B 1 143 ? 10.289 -15.844 3.795 1 93.19 143 VAL B C 1
ATOM 2955 O O . VAL B 1 143 ? 11.273 -15.625 4.504 1 93.19 143 VAL B O 1
ATOM 2958 N N . SER B 1 144 ? 9.82 -14.977 2.938 1 91.69 144 SER B N 1
ATOM 2959 C CA . SER B 1 144 ? 10.438 -13.656 2.844 1 91.69 144 SER B CA 1
ATOM 2960 C C . SER B 1 144 ? 9.508 -12.664 2.152 1 91.69 144 SER B C 1
ATOM 2962 O O . SER B 1 144 ? 8.609 -13.055 1.404 1 91.69 144 SER B O 1
ATOM 2964 N N . ARG B 1 145 ? 9.711 -11.414 2.475 1 94.38 145 ARG B N 1
ATOM 2965 C CA . ARG B 1 145 ? 9.195 -10.32 1.665 1 94.38 145 ARG B CA 1
ATOM 2966 C C . ARG B 1 145 ? 10.305 -9.68 0.838 1 94.38 145 ARG B C 1
ATOM 2968 O O . ARG B 1 145 ? 11.445 -9.586 1.29 1 94.38 145 ARG B O 1
ATOM 2975 N N . SER B 1 146 ? 9.984 -9.305 -0.293 1 95.19 146 SER B N 1
ATOM 2976 C CA . SER B 1 146 ? 10.961 -8.609 -1.135 1 95.19 146 SER B CA 1
ATOM 2977 C C . SER B 1 146 ? 10.422 -7.258 -1.597 1 95.19 146 SER B C 1
ATOM 2979 O O . SER B 1 146 ? 9.219 -7.086 -1.763 1 95.19 146 SER B O 1
ATOM 2981 N N . PHE B 1 147 ? 11.289 -6.328 -1.774 1 95.62 147 PHE B N 1
ATOM 2982 C CA . PHE B 1 147 ? 10.969 -4.992 -2.266 1 95.62 147 PHE B CA 1
ATOM 2983 C C . PHE B 1 147 ? 12.125 -4.426 -3.082 1 95.62 147 PHE B C 1
ATOM 2985 O O . PHE B 1 147 ? 13.242 -4.938 -3.023 1 95.62 147 PHE B O 1
ATOM 2992 N N . CYS B 1 148 ? 11.82 -3.492 -3.9 1 95.44 148 CYS B N 1
ATOM 2993 C CA . CYS B 1 148 ? 12.859 -2.814 -4.664 1 95.44 148 CYS B CA 1
ATOM 2994 C C . CYS B 1 148 ? 13.648 -1.854 -3.781 1 95.44 148 CYS B C 1
ATOM 2996 O O . CYS B 1 148 ? 13.086 -0.89 -3.254 1 95.44 148 CYS B O 1
ATOM 2998 N N . GLY B 1 149 ? 14.898 -2.035 -3.664 1 92.31 149 GLY B N 1
ATOM 2999 C CA . GLY B 1 149 ? 15.75 -1.194 -2.84 1 92.31 149 GLY B CA 1
ATOM 3000 C C . GLY B 1 149 ? 15.953 0.196 -3.412 1 92.31 149 GLY B C 1
ATOM 3001 O O . GLY B 1 149 ? 16.438 1.094 -2.721 1 92.31 149 GLY B O 1
ATOM 3002 N N . ARG B 1 150 ? 15.547 0.396 -4.602 1 92.06 150 ARG B N 1
ATOM 3003 C CA . ARG B 1 150 ? 15.758 1.662 -5.297 1 92.06 150 ARG B CA 1
ATOM 3004 C C . ARG B 1 150 ? 14.555 2.588 -5.121 1 92.06 150 ARG B C 1
ATOM 3006 O O . ARG B 1 150 ? 14.719 3.803 -4.98 1 92.06 150 ARG B O 1
ATOM 3013 N N . CYS B 1 151 ? 13.336 2.016 -5.094 1 93.56 151 CYS B N 1
ATOM 3014 C CA . CYS B 1 151 ? 12.164 2.883 -5.035 1 93.56 151 CYS B CA 1
ATOM 3015 C C . CYS B 1 151 ? 11.273 2.516 -3.855 1 93.56 151 CYS B C 1
ATOM 3017 O O . CYS B 1 151 ? 10.297 3.209 -3.572 1 93.56 151 CYS B O 1
ATOM 3019 N N . GLY B 1 152 ? 11.531 1.437 -3.254 1 94.56 152 GLY B N 1
ATOM 3020 C CA . GLY B 1 152 ? 10.82 1.081 -2.033 1 94.56 152 GLY B CA 1
ATOM 3021 C C . GLY B 1 152 ? 9.578 0.247 -2.287 1 94.56 152 GLY B C 1
ATOM 3022 O O . GLY B 1 152 ? 8.961 -0.257 -1.347 1 94.56 152 GLY B O 1
ATOM 3023 N N . THR B 1 153 ? 9.156 0.03 -3.537 1 96.81 153 THR B N 1
ATOM 3024 C CA . THR B 1 153 ? 7.926 -0.69 -3.85 1 96.81 153 THR B CA 1
ATOM 3025 C C . THR B 1 153 ? 7.969 -2.105 -3.281 1 96.81 153 THR B C 1
ATOM 3027 O O . THR B 1 153 ? 8.914 -2.854 -3.537 1 96.81 153 THR B O 1
ATOM 3030 N N . GLN B 1 154 ? 6.953 -2.406 -2.467 1 96.81 154 GLN B N 1
ATOM 3031 C CA . GLN B 1 154 ? 6.762 -3.783 -2.023 1 96.81 154 GLN B CA 1
ATOM 3032 C C . GLN B 1 154 ? 6.316 -4.676 -3.178 1 96.81 154 GLN B C 1
ATOM 3034 O O . GLN B 1 154 ? 5.363 -4.352 -3.889 1 96.81 154 GLN B O 1
ATOM 3039 N N . LEU B 1 155 ? 6.984 -5.812 -3.332 1 97.38 155 LEU B N 1
ATOM 3040 C CA . LEU B 1 155 ? 6.707 -6.598 -4.527 1 97.38 155 LEU B CA 1
ATOM 3041 C C . LEU B 1 155 ? 6.02 -7.91 -4.172 1 97.38 155 LEU B C 1
ATOM 3043 O O . LEU B 1 155 ? 5.016 -8.281 -4.785 1 97.38 155 LEU B O 1
ATOM 3047 N N . CYS B 1 156 ? 6.609 -8.555 -3.088 1 96.81 156 CYS B N 1
ATOM 3048 C CA . CYS B 1 156 ? 6.188 -9.945 -3.014 1 96.81 156 CYS B CA 1
ATOM 3049 C C . CYS B 1 156 ? 6.371 -10.5 -1.604 1 96.81 156 CYS B C 1
ATOM 3051 O O . CYS B 1 156 ? 7.363 -10.195 -0.94 1 96.81 156 CYS B O 1
ATOM 3053 N N . PHE B 1 157 ? 5.414 -11.281 -1.123 1 96.25 157 PHE B N 1
ATOM 3054 C CA . PHE B 1 157 ? 5.57 -12.195 -0.001 1 96.25 157 PHE B CA 1
ATOM 3055 C C . PHE B 1 157 ? 5.73 -13.633 -0.493 1 96.25 157 PHE B C 1
ATOM 3057 O O . PHE B 1 157 ? 4.828 -14.18 -1.131 1 96.25 157 PHE B O 1
ATOM 3064 N N . HIS B 1 158 ? 6.855 -14.188 -0.221 1 96.12 158 HIS B N 1
ATOM 3065 C CA . HIS B 1 158 ? 7.184 -15.555 -0.606 1 96.12 158 HIS B CA 1
ATOM 3066 C C . HIS B 1 158 ? 7.07 -16.5 0.582 1 96.12 158 HIS B C 1
ATOM 3068 O O . HIS B 1 158 ? 7.465 -16.156 1.698 1 96.12 158 HIS B O 1
ATOM 3074 N N . PHE B 1 159 ? 6.523 -17.688 0.295 1 95.12 159 PHE B N 1
ATOM 3075 C CA . PHE B 1 159 ? 6.598 -18.719 1.327 1 95.12 159 PHE B CA 1
ATOM 3076 C C . PHE B 1 159 ? 6.586 -20.109 0.707 1 95.12 159 PHE B C 1
ATOM 3078 O O . PHE B 1 159 ? 5.988 -20.312 -0.353 1 95.12 159 PHE B O 1
ATOM 3085 N N . LYS B 1 160 ? 7.297 -20.953 1.363 1 95.94 160 LYS B N 1
ATOM 3086 C CA . LYS B 1 160 ? 7.289 -22.375 1.01 1 95.94 160 LYS B CA 1
ATOM 3087 C C . LYS B 1 160 ? 6.082 -23.078 1.618 1 95.94 160 LYS B C 1
ATOM 3089 O O . LYS B 1 160 ? 5.836 -22.969 2.822 1 95.94 160 LYS B O 1
ATOM 3094 N N . LEU B 1 161 ? 5.398 -23.828 0.772 1 96.44 161 LEU B N 1
ATOM 3095 C CA . LEU B 1 161 ? 4.215 -24.547 1.227 1 96.44 161 LEU B CA 1
ATOM 3096 C C . LEU B 1 161 ? 4.594 -25.672 2.184 1 96.44 161 LEU B C 1
ATOM 3098 O O . LEU B 1 161 ? 5.641 -26.312 2.021 1 96.44 161 LEU B O 1
ATOM 3102 N N . GLU B 1 162 ? 3.816 -25.828 3.139 1 95.19 162 GLU B N 1
ATOM 3103 C CA . GLU B 1 162 ? 3.838 -26.984 4.039 1 95.19 162 GLU B CA 1
ATOM 3104 C C . GLU B 1 162 ? 2.486 -27.688 4.062 1 95.19 162 GLU B C 1
ATOM 3106 O O . GLU B 1 162 ? 1.456 -27.078 3.77 1 95.19 162 GLU B O 1
ATOM 3111 N N . PRO B 1 163 ? 2.521 -28.969 4.371 1 95.5 163 PRO B N 1
ATOM 3112 C CA . PRO B 1 163 ? 1.252 -29.703 4.375 1 95.5 163 PRO B CA 1
ATOM 3113 C C . PRO B 1 163 ? 0.182 -29.016 5.227 1 95.5 163 PRO B C 1
ATOM 3115 O O . PRO B 1 163 ? -1.002 -29.047 4.883 1 95.5 163 PRO B O 1
ATOM 3118 N N . GLU B 1 164 ? 0.575 -28.359 6.27 1 92.25 164 GLU B N 1
ATOM 3119 C CA . GLU B 1 164 ? -0.358 -27.719 7.195 1 92.25 164 GLU B CA 1
ATOM 3120 C C . GLU B 1 164 ? -1.061 -26.531 6.543 1 92.25 164 GLU B C 1
ATOM 3122 O O . GLU B 1 164 ? -2.117 -26.094 7.008 1 92.25 164 GLU B O 1
ATOM 3127 N N . TYR B 1 165 ? -0.477 -25.953 5.469 1 91.12 165 TYR B N 1
ATOM 3128 C CA . TYR B 1 165 ? -1.088 -24.828 4.766 1 91.12 165 TYR B CA 1
ATOM 3129 C C . TYR B 1 165 ? -2.121 -25.328 3.758 1 91.12 165 TYR B C 1
ATOM 3131 O O . TYR B 1 165 ? -2.926 -24.531 3.256 1 91.12 165 TYR B O 1
ATOM 3139 N N . CYS B 1 166 ? -2.09 -26.609 3.471 1 94.12 166 CYS B N 1
ATOM 3140 C CA . CYS B 1 166 ? -2.928 -27.188 2.428 1 94.12 166 CYS B CA 1
ATOM 3141 C C . CYS B 1 166 ? -4.234 -27.719 3.008 1 94.12 166 CYS B C 1
ATOM 3143 O O . CYS B 1 166 ? -4.227 -28.438 4 1 94.12 166 CYS B O 1
ATOM 3145 N N . ALA B 1 167 ? -5.332 -27.391 2.41 1 91.62 167 ALA B N 1
ATOM 3146 C CA . ALA B 1 167 ? -6.66 -27.719 2.924 1 91.62 167 ALA B CA 1
ATOM 3147 C C . ALA B 1 167 ? -6.809 -29.219 3.146 1 91.62 167 ALA B C 1
ATOM 3149 O O . ALA B 1 167 ? -7.461 -29.641 4.102 1 91.62 167 ALA B O 1
ATOM 3150 N N . ASP B 1 168 ? -6.258 -30.047 2.236 1 93 168 ASP B N 1
ATOM 3151 C CA . ASP B 1 168 ? -6.402 -31.5 2.355 1 93 168 ASP B CA 1
ATOM 3152 C C . ASP B 1 168 ? -5.137 -32.125 2.932 1 93 168 ASP B C 1
ATOM 3154 O O . ASP B 1 168 ? -5.008 -33.344 2.957 1 93 168 ASP B O 1
ATOM 3158 N N . GLY B 1 169 ? -4.195 -31.312 3.213 1 94.38 169 GLY B N 1
ATOM 3159 C CA . GLY B 1 169 ? -2.969 -31.781 3.832 1 94.38 169 GLY B CA 1
ATOM 3160 C C . GLY B 1 169 ? -1.932 -32.25 2.824 1 94.38 169 GLY B C 1
ATOM 3161 O O . GLY B 1 169 ? -0.855 -32.719 3.203 1 94.38 169 GLY B O 1
ATOM 3162 N N . ASN B 1 170 ? -2.25 -32.156 1.537 1 94.88 170 ASN B N 1
ATOM 3163 C CA . ASN B 1 170 ? -1.342 -32.625 0.501 1 94.88 170 ASN B CA 1
ATOM 3164 C C . ASN B 1 170 ? -0.696 -31.484 -0.259 1 94.88 170 ASN B C 1
ATOM 3166 O O . ASN B 1 170 ? -1.383 -30.562 -0.691 1 94.88 170 ASN B O 1
ATOM 3170 N N . LEU B 1 171 ? 0.585 -31.609 -0.396 1 95.88 171 LEU B N 1
ATOM 3171 C CA . LEU B 1 171 ? 1.312 -30.641 -1.195 1 95.88 171 LEU B CA 1
ATOM 3172 C C . LEU B 1 171 ? 1.025 -30.828 -2.68 1 95.88 171 LEU B C 1
ATOM 3174 O O . LEU B 1 171 ? 0.819 -31.953 -3.139 1 95.88 171 LEU B O 1
ATOM 3178 N N . PRO B 1 172 ? 0.944 -29.719 -3.424 1 95.06 172 PRO B N 1
ATOM 3179 C CA . PRO B 1 172 ? 0.732 -29.844 -4.867 1 95.06 172 PRO B CA 1
ATOM 3180 C C . PRO B 1 172 ? 1.895 -30.547 -5.57 1 95.06 172 PRO B C 1
ATOM 3182 O O . PRO B 1 172 ? 3.006 -30.594 -5.039 1 95.06 172 PRO B O 1
ATOM 3185 N N . GLU B 1 173 ? 1.509 -31.016 -6.738 1 90.69 173 GLU B N 1
ATOM 3186 C CA . GLU B 1 173 ? 2.539 -31.672 -7.543 1 90.69 173 GLU B CA 1
ATOM 3187 C C . GLU B 1 173 ? 3.322 -30.641 -8.367 1 90.69 173 GLU B C 1
ATOM 3189 O O . GLU B 1 173 ? 2.732 -29.797 -9.023 1 90.69 173 GLU B O 1
ATOM 3194 N N . GLY B 1 174 ? 4.629 -30.672 -8.281 1 92.25 174 GLY B N 1
ATOM 3195 C CA . GLY B 1 174 ? 5.453 -29.938 -9.227 1 92.25 174 GLY B CA 1
ATOM 3196 C C . GLY B 1 174 ? 5.918 -28.594 -8.703 1 92.25 174 GLY B C 1
ATOM 3197 O O . GLY B 1 174 ? 6.723 -27.922 -9.336 1 92.25 174 GLY B O 1
ATOM 3198 N N . TRP B 1 175 ? 5.324 -28.172 -7.637 1 95.12 175 TRP B N 1
ATOM 3199 C CA . TRP B 1 175 ? 5.812 -26.922 -7.066 1 95.12 175 TRP B CA 1
ATOM 3200 C C . TRP B 1 175 ? 5.59 -26.891 -5.559 1 95.12 175 TRP B C 1
ATOM 3202 O O . TRP B 1 175 ? 4.746 -27.625 -5.031 1 95.12 175 TRP B O 1
ATOM 3212 N N . ARG B 1 176 ? 6.414 -26.062 -4.816 1 95.69 176 ARG B N 1
ATOM 3213 C CA . ARG B 1 176 ? 6.352 -26 -3.357 1 95.69 176 ARG B CA 1
ATOM 3214 C C . ARG B 1 176 ? 6.266 -24.562 -2.875 1 95.69 176 ARG B C 1
ATOM 3216 O O . ARG B 1 176 ? 5.934 -24.297 -1.716 1 95.69 176 ARG B O 1
ATOM 3223 N N . ASP B 1 177 ? 6.605 -23.609 -3.76 1 97.25 177 ASP B N 1
ATOM 3224 C CA . ASP B 1 177 ? 6.664 -22.219 -3.312 1 97.25 177 ASP B CA 1
ATOM 3225 C C . ASP B 1 177 ? 5.551 -21.391 -3.951 1 97.25 177 ASP B C 1
ATOM 3227 O O . ASP B 1 177 ? 5.223 -21.578 -5.125 1 97.25 177 ASP B O 1
ATOM 3231 N N . SER B 1 178 ? 4.973 -20.578 -3.158 1 97.81 178 SER B N 1
ATOM 3232 C CA . SER B 1 178 ? 3.996 -19.594 -3.623 1 97.81 178 SER B CA 1
ATOM 3233 C C . SER B 1 178 ? 4.531 -18.172 -3.486 1 97.81 178 SER B C 1
ATOM 3235 O O . SER B 1 178 ? 5.238 -17.859 -2.527 1 97.81 178 SER B O 1
ATOM 3237 N N . PHE B 1 179 ? 4.25 -17.391 -4.434 1 98.12 179 PHE B N 1
ATOM 3238 C CA . PHE B 1 179 ? 4.617 -15.977 -4.441 1 98.12 179 PHE B CA 1
ATOM 3239 C C . PHE B 1 179 ? 3.375 -15.094 -4.445 1 98.12 179 PHE B C 1
ATOM 3241 O O . PHE B 1 179 ? 2.582 -15.141 -5.387 1 98.12 179 PHE B O 1
ATOM 3248 N N . HIS B 1 180 ? 3.18 -14.328 -3.389 1 98.06 180 HIS B N 1
ATOM 3249 C CA . HIS B 1 180 ? 2.09 -13.367 -3.236 1 98.06 180 HIS B CA 1
ATOM 3250 C C . HIS B 1 180 ? 2.51 -11.977 -3.701 1 98.06 180 HIS B C 1
ATOM 3252 O O . HIS B 1 180 ? 3.092 -11.211 -2.932 1 98.06 180 HIS B O 1
ATOM 3258 N N . LEU B 1 181 ? 2.18 -11.703 -4.945 1 98.69 181 LEU B N 1
ATOM 3259 C CA . LEU B 1 181 ? 2.49 -10.391 -5.504 1 98.69 181 LEU B CA 1
ATOM 3260 C C . LEU B 1 181 ? 1.448 -9.359 -5.078 1 98.69 181 LEU B C 1
ATOM 3262 O O . LEU B 1 181 ? 0.254 -9.664 -5.027 1 98.69 181 LEU B O 1
ATOM 3266 N N . TYR B 1 182 ? 1.907 -8.188 -4.758 1 98.31 182 TYR B N 1
ATOM 3267 C CA . TYR B 1 182 ? 0.947 -7.133 -4.461 1 98.31 182 TYR B CA 1
ATOM 3268 C C . TYR B 1 182 ? 0.268 -6.641 -5.734 1 98.31 182 TYR B C 1
ATOM 3270 O O . TYR B 1 182 ? 0.94 -6.258 -6.695 1 98.31 182 TYR B O 1
ATOM 3278 N N . LEU B 1 183 ? -1.01 -6.582 -5.77 1 97.94 183 LEU B N 1
ATOM 3279 C CA . LEU B 1 183 ? -1.812 -6.348 -6.965 1 97.94 183 LEU B CA 1
ATOM 3280 C C . LEU B 1 183 ? -1.497 -4.984 -7.574 1 97.94 183 LEU B C 1
ATOM 3282 O O . LEU B 1 183 ? -1.52 -4.828 -8.797 1 97.94 183 LEU B O 1
ATOM 3286 N N . GLY B 1 184 ? -1.181 -4.055 -6.73 1 97.31 184 GLY B N 1
ATOM 3287 C CA . GLY B 1 184 ? -0.944 -2.705 -7.219 1 97.31 184 GLY B CA 1
ATOM 3288 C C . GLY B 1 184 ? 0.307 -2.588 -8.07 1 97.31 184 GLY B C 1
ATOM 3289 O O . GLY B 1 184 ? 0.541 -1.556 -8.703 1 97.31 184 GLY B O 1
ATOM 3290 N N . THR B 1 185 ? 1.099 -3.662 -8.141 1 98 185 THR B N 1
ATOM 3291 C CA . THR B 1 185 ? 2.342 -3.619 -8.906 1 98 185 THR B CA 1
ATOM 3292 C C . THR B 1 185 ? 2.115 -4.102 -10.336 1 98 185 THR B C 1
ATOM 3294 O O . THR B 1 185 ? 3.021 -4.035 -11.164 1 98 185 THR B O 1
ATOM 3297 N N . LEU B 1 186 ? 0.929 -4.598 -10.672 1 97.75 186 LEU B N 1
ATOM 3298 C CA . LEU B 1 186 ? 0.611 -5.004 -12.039 1 97.75 186 LEU B CA 1
ATOM 3299 C C . LEU B 1 186 ? 0.645 -3.809 -12.984 1 97.75 186 LEU B C 1
ATOM 3301 O O . LEU B 1 186 ? 0.326 -2.688 -12.586 1 97.75 186 LEU B O 1
ATOM 3305 N N . ASP B 1 187 ? 1.084 -4.09 -14.18 1 96.94 187 ASP B N 1
ATOM 3306 C CA . ASP B 1 187 ? 0.938 -3.039 -15.18 1 96.94 187 ASP B CA 1
ATOM 3307 C C . ASP B 1 187 ? -0.526 -2.639 -15.344 1 96.94 187 ASP B C 1
ATOM 3309 O O . ASP B 1 187 ? -1.417 -3.49 -15.305 1 96.94 187 ASP B O 1
ATOM 3313 N N . ARG B 1 188 ? -0.765 -1.406 -15.562 1 94.94 188 ARG B N 1
ATOM 3314 C CA . ARG B 1 188 ? -2.072 -0.763 -15.492 1 94.94 188 ARG B CA 1
ATOM 3315 C C . ARG B 1 188 ? -3.094 -1.502 -16.344 1 94.94 188 ARG B C 1
ATOM 3317 O O . ARG B 1 188 ? -4.258 -1.635 -15.961 1 94.94 188 ARG B O 1
ATOM 3324 N N . GLU B 1 189 ? -2.74 -2.021 -17.516 1 93.88 189 GLU B N 1
ATOM 3325 C CA . GLU B 1 189 ? -3.682 -2.646 -18.438 1 93.88 189 GLU B CA 1
ATOM 3326 C C . GLU B 1 189 ? -4.391 -3.83 -17.797 1 93.88 189 GLU B C 1
ATOM 3328 O O . GLU B 1 189 ? -5.559 -4.094 -18.078 1 93.88 189 GLU B O 1
ATOM 3333 N N . PHE B 1 190 ? -3.742 -4.477 -16.922 1 95.44 190 PHE B N 1
ATOM 3334 C CA . PHE B 1 190 ? -4.332 -5.664 -16.312 1 95.44 190 PHE B CA 1
ATOM 3335 C C . PHE B 1 190 ? -5.258 -5.281 -15.164 1 95.44 190 PHE B C 1
ATOM 3337 O O . PHE B 1 190 ? -6.113 -6.074 -14.758 1 95.44 190 PHE B O 1
ATOM 3344 N N . LEU B 1 191 ? -5.066 -4.082 -14.594 1 94.12 191 LEU B N 1
ATOM 3345 C CA . LEU B 1 191 ? -5.922 -3.607 -13.508 1 94.12 191 LEU B CA 1
ATOM 3346 C C . LEU B 1 191 ? -7.203 -2.984 -14.055 1 94.12 191 LEU B C 1
ATOM 3348 O O . LEU B 1 191 ? -8.141 -2.727 -13.305 1 94.12 191 LEU B O 1
ATOM 3352 N N . GLU B 1 192 ? -7.191 -2.777 -15.367 1 93.88 192 GLU B N 1
ATOM 3353 C CA . GLU B 1 192 ? -8.414 -2.305 -16.016 1 93.88 192 GLU B CA 1
ATOM 3354 C C . GLU B 1 192 ? -9.406 -3.445 -16.219 1 93.88 192 GLU B C 1
ATOM 3356 O O . GLU B 1 192 ? -10.578 -3.209 -16.5 1 93.88 192 GLU B O 1
ATOM 3361 N N . LYS B 1 193 ? -8.867 -4.613 -16.078 1 93.81 193 LYS B N 1
ATOM 3362 C CA . LYS B 1 193 ? -9.672 -5.82 -16.25 1 93.81 193 LYS B CA 1
ATOM 3363 C C . LYS B 1 193 ? -10.109 -6.391 -14.898 1 93.81 193 LYS B C 1
ATOM 3365 O O . LYS B 1 193 ? -9.625 -5.957 -13.852 1 93.81 193 LYS B O 1
ATOM 3370 N N . ASP B 1 194 ? -11 -7.289 -14.938 1 93.56 194 ASP B N 1
ATOM 3371 C CA . ASP B 1 194 ? -11.461 -7.914 -13.703 1 93.56 194 ASP B CA 1
ATOM 3372 C C . ASP B 1 194 ? -10.766 -9.25 -13.477 1 93.56 194 ASP B C 1
ATOM 3374 O O . ASP B 1 194 ? -11.219 -10.062 -12.656 1 93.56 194 ASP B O 1
ATOM 3378 N N . TRP B 1 195 ? -9.625 -9.453 -14.156 1 94.69 195 TRP B N 1
ATOM 3379 C CA . TRP B 1 195 ? -8.938 -10.742 -14.141 1 94.69 195 TRP B CA 1
ATOM 3380 C C . TRP B 1 195 ? -8.539 -11.125 -12.719 1 94.69 195 TRP B C 1
ATOM 3382 O O . TRP B 1 195 ? -8.57 -12.305 -12.359 1 94.69 195 TRP B O 1
ATOM 3392 N N . PHE B 1 196 ? -8.18 -10.062 -11.961 1 93.62 196 PHE B N 1
ATOM 3393 C CA . PHE B 1 196 ? -7.602 -10.359 -10.656 1 93.62 196 PHE B CA 1
ATOM 3394 C C . PHE B 1 196 ? -8.367 -9.648 -9.547 1 93.62 196 PHE B C 1
ATOM 3396 O O . PHE B 1 196 ? -7.773 -9.234 -8.547 1 93.62 196 PHE B O 1
ATOM 3403 N N . ASN B 1 197 ? -9.672 -9.422 -9.852 1 95.31 197 ASN B N 1
ATOM 3404 C CA . ASN B 1 197 ? -10.508 -9.07 -8.711 1 95.31 197 ASN B CA 1
ATOM 3405 C C . ASN B 1 197 ? -10.453 -10.148 -7.625 1 95.31 197 ASN B C 1
ATOM 3407 O O . ASN B 1 197 ? -10.539 -11.336 -7.922 1 95.31 197 ASN B O 1
ATOM 3411 N N . PRO B 1 198 ? -10.289 -9.719 -6.367 1 96.38 198 PRO B N 1
ATOM 3412 C CA . PRO B 1 198 ? -10.156 -10.719 -5.301 1 96.38 198 PRO B CA 1
ATOM 3413 C C . PRO B 1 198 ? -11.359 -11.648 -5.211 1 96.38 198 PRO B C 1
ATOM 3415 O O . PRO B 1 198 ? -12.492 -11.227 -5.477 1 96.38 198 PRO B O 1
ATOM 3418 N N . ASP B 1 199 ? -11.102 -12.891 -4.797 1 95.25 199 ASP B N 1
ATOM 3419 C CA . ASP B 1 199 ? -12.18 -13.867 -4.703 1 95.25 199 ASP B CA 1
ATOM 3420 C C . ASP B 1 199 ? -12.461 -14.242 -3.25 1 95.25 199 ASP B C 1
ATOM 3422 O O . ASP B 1 199 ? -13.414 -14.977 -2.961 1 95.25 199 ASP B O 1
ATOM 3426 N N . SER B 1 200 ? -11.656 -13.781 -2.359 1 95.94 200 SER B N 1
ATOM 3427 C CA . SER B 1 200 ? -11.836 -13.992 -0.928 1 95.94 200 SER B CA 1
ATOM 3428 C C . SER B 1 200 ? -11.008 -13.008 -0.111 1 95.94 200 SER B C 1
ATOM 3430 O O . SER B 1 200 ? -10.18 -12.273 -0.662 1 95.94 200 SER B O 1
ATOM 3432 N N . GLU B 1 201 ? -11.32 -12.945 1.164 1 97.44 201 GLU B N 1
ATOM 3433 C CA . GLU B 1 201 ? -10.562 -12.094 2.084 1 97.44 201 GLU B CA 1
ATOM 3434 C C . GLU B 1 201 ? -10.055 -12.898 3.279 1 97.44 201 GLU B C 1
ATOM 3436 O O . GLU B 1 201 ? -10.758 -13.766 3.797 1 97.44 201 GLU B O 1
ATOM 3441 N N . GLY B 1 202 ? -8.844 -12.633 3.6 1 97.12 202 GLY B N 1
ATOM 3442 C CA . GLY B 1 202 ? -8.25 -13.328 4.73 1 97.12 202 GLY B CA 1
ATOM 3443 C C . GLY B 1 202 ? -7.832 -12.391 5.852 1 97.12 202 GLY B C 1
ATOM 3444 O O . GLY B 1 202 ? -7.844 -11.172 5.68 1 97.12 202 GLY B O 1
ATOM 3445 N N . MET B 1 203 ? -7.578 -12.992 7.059 1 97.38 203 MET B N 1
ATOM 3446 C CA . MET B 1 203 ? -7.109 -12.266 8.242 1 97.38 203 MET B CA 1
ATOM 3447 C C . MET B 1 203 ? -8.086 -11.156 8.617 1 97.38 203 MET B C 1
ATOM 3449 O O . MET B 1 203 ? -7.672 -10.086 9.062 1 97.38 203 MET B O 1
ATOM 3453 N N . PHE B 1 204 ? -9.328 -11.414 8.406 1 98.06 204 PHE B N 1
ATOM 3454 C CA . PHE B 1 204 ? -10.359 -10.391 8.5 1 98.06 204 PHE B CA 1
ATOM 3455 C C . PHE B 1 204 ? -10.422 -9.805 9.906 1 98.06 204 PHE B C 1
ATOM 3457 O O . PHE B 1 204 ? -10.594 -8.602 10.078 1 98.06 204 PHE B O 1
ATOM 3464 N N . LYS B 1 205 ? -10.234 -10.641 10.891 1 96.62 205 LYS B N 1
ATOM 3465 C CA . LYS B 1 205 ? -10.391 -10.211 12.273 1 96.62 205 LYS B CA 1
ATOM 3466 C C . LYS B 1 205 ? -9.336 -9.18 12.664 1 96.62 205 LYS B C 1
ATOM 3468 O O . LYS B 1 205 ? -9.484 -8.484 13.664 1 96.62 205 LYS B O 1
ATOM 3473 N N . TYR B 1 206 ? -8.305 -9.078 11.906 1 96.12 206 TYR B N 1
ATOM 3474 C CA . TYR B 1 206 ? -7.223 -8.164 12.25 1 96.12 206 TYR B CA 1
ATOM 3475 C C . TYR B 1 206 ? -7.395 -6.824 11.539 1 96.12 206 TYR B C 1
ATOM 3477 O O . TYR B 1 206 ? -6.625 -5.891 11.773 1 96.12 206 TYR B O 1
ATOM 3485 N N . GLY B 1 207 ? -8.352 -6.746 10.68 1 96.44 207 GLY B N 1
ATOM 3486 C CA . GLY B 1 207 ? -8.586 -5.504 9.961 1 96.44 207 GLY B CA 1
ATOM 3487 C C . GLY B 1 207 ? -8.969 -4.352 10.867 1 96.44 207 GLY B C 1
ATOM 3488 O O . GLY B 1 207 ? -9.539 -4.566 11.945 1 96.44 207 GLY B O 1
ATOM 3489 N N . THR B 1 208 ? -8.633 -3.08 10.516 1 95.56 208 THR B N 1
ATOM 3490 C CA . THR B 1 208 ? -9.125 -1.898 11.219 1 95.56 208 THR B CA 1
ATOM 3491 C C . THR B 1 208 ? -10.633 -1.766 11.062 1 95.56 208 THR B C 1
ATOM 3493 O O . THR B 1 208 ? -11.219 -2.35 10.148 1 95.56 208 THR B O 1
ATOM 3496 N N . PRO B 1 209 ? -11.273 -1.01 11.906 1 95 209 PRO B N 1
ATOM 3497 C CA . PRO B 1 209 ? -12.719 -0.846 11.789 1 95 209 PRO B CA 1
ATOM 3498 C C . PRO B 1 209 ? -13.148 -0.318 10.422 1 95 209 PRO B C 1
ATOM 3500 O O . PRO B 1 209 ? -14.062 -0.863 9.805 1 95 209 PRO B O 1
ATOM 3503 N N . LEU B 1 210 ? -12.508 0.623 9.922 1 95.56 210 LEU B N 1
ATOM 3504 C CA . LEU B 1 210 ? -12.875 1.183 8.625 1 95.56 210 LEU B CA 1
ATOM 3505 C C . LEU B 1 210 ? -12.633 0.173 7.512 1 95.56 210 LEU B C 1
ATOM 3507 O O . LEU B 1 210 ? -13.477 0.012 6.621 1 95.56 210 LEU B O 1
ATOM 3511 N N . SER B 1 211 ? -11.492 -0.485 7.516 1 96.94 211 SER B N 1
ATOM 3512 C CA . SER B 1 211 ? -11.164 -1.452 6.477 1 96.94 211 SER B CA 1
ATOM 3513 C C . SER B 1 211 ? -12.18 -2.584 6.434 1 96.94 211 SER B C 1
ATOM 3515 O O . SER B 1 211 ? -12.625 -2.99 5.352 1 96.94 211 SER B O 1
ATOM 3517 N N . ARG B 1 212 ? -12.547 -3.07 7.602 1 97.38 212 ARG B N 1
ATOM 3518 C CA . ARG B 1 212 ? -13.539 -4.137 7.672 1 97.38 212 ARG B CA 1
ATOM 3519 C C . ARG B 1 212 ? -14.906 -3.648 7.207 1 97.38 212 ARG B C 1
ATOM 3521 O O . ARG B 1 212 ? -15.625 -4.367 6.508 1 97.38 212 ARG B O 1
ATOM 3528 N N . CYS B 1 213 ? -15.258 -2.459 7.57 1 97 213 CYS B N 1
ATOM 3529 C CA . CYS B 1 213 ? -16.531 -1.885 7.145 1 97 213 CYS B CA 1
ATOM 3530 C C . CYS B 1 213 ? -16.578 -1.735 5.629 1 97 213 CYS B C 1
ATOM 3532 O O . CYS B 1 213 ? -17.578 -2.105 4.996 1 97 213 CYS B O 1
ATOM 3534 N N . VAL B 1 214 ? -15.531 -1.246 5.07 1 97.69 214 VAL B N 1
ATOM 3535 C CA . VAL B 1 214 ? -15.438 -1.089 3.621 1 97.69 214 VAL B CA 1
ATOM 3536 C C . VAL B 1 214 ? -15.602 -2.447 2.943 1 97.69 214 VAL B C 1
ATOM 3538 O O . VAL B 1 214 ? -16.406 -2.594 2.018 1 97.69 214 VAL B O 1
ATOM 3541 N N . SER B 1 215 ? -14.898 -3.445 3.432 1 97.75 215 SER B N 1
ATOM 3542 C CA . SER B 1 215 ? -14.945 -4.781 2.85 1 97.75 215 SER B CA 1
ATOM 3543 C C . SER B 1 215 ? -16.344 -5.391 2.971 1 97.75 215 SER B C 1
ATOM 3545 O O . SER B 1 215 ? -16.781 -6.133 2.09 1 97.75 215 SER B O 1
ATOM 3547 N N . ALA B 1 216 ? -17.016 -5.07 4.004 1 97.81 216 ALA B N 1
ATOM 3548 C CA . ALA B 1 216 ? -18.312 -5.691 4.281 1 97.81 216 ALA B CA 1
ATOM 3549 C C . ALA B 1 216 ? -19.422 -5.008 3.486 1 97.81 216 ALA B C 1
ATOM 3551 O O . ALA B 1 216 ? -20.531 -5.547 3.365 1 97.81 216 ALA B O 1
ATOM 3552 N N . THR B 1 217 ? -19.156 -3.848 2.912 1 97.81 217 THR B N 1
ATOM 3553 C CA . THR B 1 217 ? -20.281 -3.094 2.373 1 97.81 217 THR B CA 1
ATOM 3554 C C . THR B 1 217 ? -20.047 -2.734 0.91 1 97.81 217 THR B C 1
ATOM 3556 O O . THR B 1 217 ? -20.984 -2.404 0.185 1 97.81 217 THR B O 1
ATOM 3559 N N . ALA B 1 218 ? -18.891 -2.756 0.449 1 97.56 218 ALA B N 1
ATOM 3560 C CA . ALA B 1 218 ? -18.547 -2.254 -0.88 1 97.56 218 ALA B CA 1
ATOM 3561 C C . ALA B 1 218 ? -18.953 -3.25 -1.962 1 97.56 218 ALA B C 1
ATOM 3563 O O . ALA B 1 218 ? -18.734 -4.453 -1.823 1 97.56 218 ALA B O 1
ATOM 3564 N N . LYS B 1 219 ? -19.484 -2.734 -3.045 1 95.75 219 LYS B N 1
ATOM 3565 C CA . LYS B 1 219 ? -19.641 -3.568 -4.234 1 95.75 219 LYS B CA 1
ATOM 3566 C C . LYS B 1 219 ? -18.297 -4.086 -4.719 1 95.75 219 LYS B C 1
ATOM 3568 O O . LYS B 1 219 ? -17.312 -3.334 -4.773 1 95.75 219 LYS B O 1
ATOM 3573 N N . GLY B 1 220 ? -18.234 -5.34 -5 1 93.88 220 GLY B N 1
ATOM 3574 C CA . GLY B 1 220 ? -16.984 -5.961 -5.398 1 93.88 220 GLY B CA 1
ATOM 3575 C C . GLY B 1 220 ? -16.297 -6.711 -4.27 1 93.88 220 GLY B C 1
ATOM 3576 O O . GLY B 1 220 ? -15.438 -7.562 -4.512 1 93.88 220 GLY B O 1
ATOM 3577 N N . LEU B 1 221 ? -16.672 -6.301 -3.021 1 97.06 221 LEU B N 1
ATOM 3578 C CA . LEU B 1 221 ? -16.016 -6.938 -1.882 1 97.06 221 LEU B CA 1
ATOM 3579 C C . LEU B 1 221 ? -17.047 -7.555 -0.943 1 97.06 221 LEU B C 1
ATOM 3581 O O . LEU B 1 221 ? -16.781 -8.562 -0.289 1 97.06 221 LEU B O 1
ATOM 3585 N N . LYS B 1 222 ? -18.234 -7.035 -0.818 1 96.69 222 LYS B N 1
ATOM 3586 C CA . LYS B 1 222 ? -19.188 -7.355 0.24 1 96.69 222 LYS B CA 1
ATOM 3587 C C . LYS B 1 222 ? -19.609 -8.82 0.175 1 96.69 222 LYS B C 1
ATOM 3589 O O . LYS B 1 222 ? -19.922 -9.422 1.202 1 96.69 222 LYS B O 1
ATOM 3594 N N . ASP B 1 223 ? -19.609 -9.438 -0.978 1 95.19 223 ASP B N 1
ATOM 3595 C CA . ASP B 1 223 ? -20.141 -10.789 -1.129 1 95.19 223 ASP B CA 1
ATOM 3596 C C . ASP B 1 223 ? -19.016 -11.828 -1.093 1 95.19 223 ASP B C 1
ATOM 3598 O O . ASP B 1 223 ? -19.266 -13.031 -1.153 1 95.19 223 ASP B O 1
ATOM 3602 N N . LEU B 1 224 ? -17.828 -11.391 -0.998 1 95.88 224 LEU B N 1
ATOM 3603 C CA . LEU B 1 224 ? -16.703 -12.312 -0.956 1 95.88 224 LEU B CA 1
ATOM 3604 C C . LEU B 1 224 ? -16.672 -13.086 0.358 1 95.88 224 LEU B C 1
ATOM 3606 O O . LEU B 1 224 ? -16.969 -12.531 1.418 1 95.88 224 LEU B O 1
ATOM 3610 N N . PRO B 1 225 ? -16.312 -14.422 0.201 1 95.12 225 PRO B N 1
ATOM 3611 C CA . PRO B 1 225 ? -16.031 -15.117 1.46 1 95.12 225 PRO B CA 1
ATOM 3612 C C . PRO B 1 225 ? -14.938 -14.438 2.277 1 95.12 225 PRO B C 1
ATOM 3614 O O . PRO B 1 225 ? -13.922 -14.008 1.724 1 95.12 225 PRO B O 1
ATOM 3617 N N . LYS B 1 226 ? -15.164 -14.281 3.615 1 97.31 226 LYS B N 1
ATOM 3618 C CA . LYS B 1 226 ? -14.219 -13.68 4.551 1 97.31 226 LYS B CA 1
ATOM 3619 C C . LYS B 1 226 ? -13.844 -14.656 5.66 1 97.31 226 LYS B C 1
ATOM 3621 O O . LYS B 1 226 ? -14.711 -15.242 6.305 1 97.31 226 LYS B O 1
ATOM 3626 N N . MET B 1 227 ? -12.539 -14.789 5.754 1 95.94 227 MET B N 1
ATOM 3627 C CA . MET B 1 227 ? -12.008 -15.711 6.758 1 95.94 227 MET B CA 1
ATOM 3628 C C . MET B 1 227 ? -11.391 -14.945 7.922 1 95.94 227 MET B C 1
ATOM 3630 O O . MET B 1 227 ? -10.711 -13.93 7.715 1 95.94 227 MET B O 1
ATOM 3634 N N . GLN B 1 228 ? -11.609 -15.398 9.141 1 96 228 GLN B N 1
ATOM 3635 C CA . GLN B 1 228 ? -11.008 -14.75 10.305 1 96 228 GLN B CA 1
ATOM 3636 C C . GLN B 1 228 ? -9.484 -14.703 10.188 1 96 228 GLN B C 1
ATOM 3638 O O . GLN B 1 228 ? -8.875 -13.664 10.43 1 96 228 GLN B O 1
ATOM 3643 N N . GLU B 1 229 ? -8.82 -15.742 9.883 1 91.62 229 GLU B N 1
ATOM 3644 C CA . GLU B 1 229 ? -7.414 -15.875 9.5 1 91.62 229 GLU B CA 1
ATOM 3645 C C . GLU B 1 229 ? -7.273 -16.609 8.164 1 91.62 229 GLU B C 1
ATOM 3647 O O . GLU B 1 229 ? -7.758 -16.141 7.137 1 91.62 229 GLU B O 1
ATOM 3652 N N . PHE B 1 230 ? -6.715 -17.875 8.164 1 79.12 230 PHE B N 1
ATOM 3653 C CA . PHE B 1 230 ? -6.676 -18.688 6.953 1 79.12 230 PHE B CA 1
ATOM 3654 C C . PHE B 1 230 ? -7.875 -19.625 6.891 1 79.12 230 PHE B C 1
ATOM 3656 O O . PHE B 1 230 ? -8.203 -20.156 5.828 1 79.12 230 PHE B O 1
ATOM 3663 N N . ASP B 1 231 ? -8.43 -19.734 8.023 1 80.44 231 ASP B N 1
ATOM 3664 C CA . ASP B 1 231 ? -9.648 -20.531 8.164 1 80.44 231 ASP B CA 1
ATOM 3665 C C . ASP B 1 231 ? -10.625 -19.859 9.125 1 80.44 231 ASP B C 1
ATOM 3667 O O . ASP B 1 231 ? -10.336 -18.781 9.664 1 80.44 231 ASP B O 1
ATOM 3671 N N . GLY B 1 232 ? -11.875 -20.391 9.203 1 89.56 232 GLY B N 1
ATOM 3672 C CA . GLY B 1 232 ? -12.898 -19.812 10.062 1 89.56 232 GLY B CA 1
ATOM 3673 C C . GLY B 1 232 ? -13.664 -18.688 9.398 1 89.56 232 GLY B C 1
ATOM 3674 O O . GLY B 1 232 ? -13.281 -17.516 9.5 1 89.56 232 GLY B O 1
ATOM 3675 N N . GLN B 1 233 ? -14.703 -19.031 8.812 1 92.75 233 GLN B N 1
ATOM 3676 C CA . GLN B 1 233 ? -15.508 -18.062 8.07 1 92.75 233 GLN B CA 1
ATOM 3677 C C . GLN B 1 233 ? -16.109 -17.016 9 1 92.75 233 GLN B C 1
ATOM 3679 O O . GLN B 1 233 ? -16.578 -17.344 10.094 1 92.75 233 GLN B O 1
ATOM 3684 N N . VAL B 1 234 ? -16.031 -15.758 8.625 1 95.75 234 VAL B N 1
ATOM 3685 C CA . VAL B 1 234 ? -16.703 -14.672 9.352 1 95.75 234 VAL B CA 1
ATOM 3686 C C . VAL B 1 234 ? -18.219 -14.867 9.305 1 95.75 234 VAL B C 1
ATOM 3688 O O . VAL B 1 234 ? -18.766 -15.164 8.242 1 95.75 234 VAL B O 1
ATOM 3691 N N . THR B 1 235 ? -18.875 -14.711 10.391 1 95.25 235 THR B N 1
ATOM 3692 C CA . THR B 1 235 ? -20.297 -15.008 10.469 1 95.25 235 THR B CA 1
ATOM 3693 C C . THR B 1 235 ? -21.109 -13.891 9.812 1 95.25 235 THR B C 1
ATOM 3695 O O . THR B 1 235 ? -20.672 -12.742 9.75 1 95.25 235 THR B O 1
ATOM 3698 N N . GLU B 1 236 ? -22.281 -14.344 9.398 1 94.19 236 GLU B N 1
ATOM 3699 C CA . GLU B 1 236 ? -23.203 -13.359 8.836 1 94.19 236 GLU B CA 1
ATOM 3700 C C . GLU B 1 236 ? -23.594 -12.312 9.875 1 94.19 236 GLU B C 1
ATOM 3702 O O . GLU B 1 236 ? -23.797 -11.148 9.539 1 94.19 236 GLU B O 1
ATOM 3707 N N . GLU B 1 237 ? -23.703 -12.688 11.078 1 94.88 237 GLU B N 1
ATOM 3708 C CA . GLU B 1 237 ? -24.047 -11.766 12.164 1 94.88 237 GLU B CA 1
ATOM 3709 C C . GLU B 1 237 ? -22.969 -10.688 12.305 1 94.88 237 GLU B C 1
ATOM 3711 O O . GLU B 1 237 ? -23.297 -9.5 12.453 1 94.88 23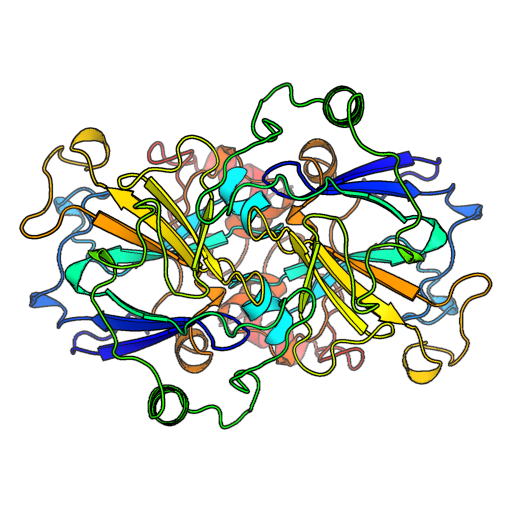7 GLU B O 1
ATOM 3716 N N . GLU B 1 238 ? -21.734 -11.117 12.25 1 94.94 238 GLU B N 1
ATOM 3717 C CA . GLU B 1 238 ? -20.641 -10.156 12.336 1 94.94 238 GLU B CA 1
ATOM 3718 C C . GLU B 1 238 ? -20.641 -9.195 11.148 1 94.94 238 GLU B C 1
ATOM 3720 O O . GLU B 1 238 ? -20.453 -7.988 11.328 1 94.94 238 GLU B O 1
ATOM 3725 N N . LEU B 1 239 ? -20.844 -9.711 10 1 95.75 239 LEU B N 1
ATOM 3726 C CA . LEU B 1 239 ? -20.875 -8.875 8.805 1 95.75 239 LEU B CA 1
ATOM 3727 C C . LEU B 1 239 ? -22.062 -7.918 8.852 1 95.75 239 LEU B C 1
ATOM 3729 O O . LEU B 1 239 ? -21.953 -6.758 8.445 1 95.75 239 LEU B O 1
ATOM 3733 N N . ALA B 1 240 ? -23.203 -8.383 9.359 1 94.69 240 ALA B N 1
ATOM 3734 C CA . ALA B 1 240 ? -24.406 -7.551 9.477 1 94.69 240 ALA B CA 1
ATOM 3735 C C . ALA B 1 240 ? -24.156 -6.367 10.414 1 94.69 240 ALA B C 1
ATOM 3737 O O . ALA B 1 240 ? -24.641 -5.266 10.172 1 94.69 240 ALA B O 1
ATOM 3738 N N . THR B 1 241 ? -23.438 -6.598 11.406 1 94.31 241 THR B N 1
ATOM 3739 C CA . THR B 1 241 ? -23.094 -5.535 12.352 1 94.31 241 THR B CA 1
ATOM 3740 C C . THR B 1 241 ? -22.25 -4.465 11.664 1 94.31 241 THR B C 1
ATOM 3742 O O . THR B 1 241 ? -22.469 -3.268 11.875 1 94.31 241 THR B O 1
ATOM 3745 N N . LEU B 1 242 ? -21.344 -4.855 10.852 1 93.06 242 LEU B N 1
ATOM 3746 C CA . LEU B 1 242 ? -20.484 -3.926 10.125 1 93.06 242 LEU B CA 1
ATOM 3747 C C . LEU B 1 242 ? -21.281 -3.131 9.102 1 93.06 242 LEU B C 1
ATOM 3749 O O . LEU B 1 242 ? -20.984 -1.961 8.844 1 93.06 242 LEU B O 1
ATOM 3753 N N . ARG B 1 243 ? -22.281 -3.779 8.586 1 91.25 243 ARG B N 1
ATOM 3754 C CA . ARG B 1 243 ? -23.109 -3.148 7.562 1 91.25 243 ARG B CA 1
ATOM 3755 C C . ARG B 1 243 ? -24.062 -2.135 8.172 1 91.25 243 ARG B C 1
ATOM 3757 O O . ARG B 1 243 ? -24.516 -1.204 7.5 1 91.25 243 ARG B O 1
ATOM 3764 N N . SER B 1 244 ? -24.453 -2.289 9.461 1 86 244 SER B N 1
ATOM 3765 C CA . SER B 1 244 ? -25.469 -1.469 10.102 1 86 244 SER B CA 1
ATOM 3766 C C . SER B 1 244 ? -24.844 -0.329 10.898 1 86 244 SER B C 1
ATOM 3768 O O . SER B 1 244 ? -25.547 0.606 11.305 1 86 244 SER B O 1
ATOM 3770 N N . GLN B 1 245 ? -23.656 -0.339 11.156 1 73.12 245 GLN B N 1
ATOM 3771 C CA . GLN B 1 245 ? -23.016 0.715 11.938 1 73.12 245 GLN B CA 1
ATOM 3772 C C . GLN B 1 245 ? -22.828 1.982 11.109 1 73.12 245 GLN B C 1
ATOM 3774 O O . GLN B 1 245 ? -22.656 1.912 9.891 1 73.12 245 GLN B O 1
#

Secondary structure (DSSP, 8-state):
--S-SS-EEEEEE-SSSSEEEEEEEPPGGGPPB-TTS-GGG--BSSEEEEE--HHHHHHHT-SSPEEEEEEEGGGEEEEEPPPPSS--SEE--SS-TT-TT--HHHHHHTSPPPEEGGGTSS--S--SSSEEEE-SS--BTTEEEEEETTT--EEEEEEE--GGGSTTS-PPSS--EEEEEEGGGB-HHHHSSSTT----EESGGGS-HHHHHHHHHSTTTTTS-BBSSSS-BPPHHHHHHHHH-/----SS-EEEEEE-SSSSEEEEEEEPPGGGPPB-TTS-GGG--BSSEEEEE--HHHHHHHT-SSPEEEEEEEGGGEEEEEPPPPSS--SEE--SS-TT-TT--HHHHHHTSPPPEEGGGTSS--S--SSSEEEE-SS--BTTEEEEEETTT--EEEEEEE--GGGSTTS-PPSS--EEEEEEGGGB-HHHHSSSTT----EESGGGS-HHHHHHHHHSTTTTTS-BBSSSS-BPPHHHHHHHHH-

Solvent-accessible surface area (backbone atoms only — not comparable to full-atom values): 24845 Å² total; per-residue (Å²): 93,68,62,66,56,58,62,48,80,47,52,30,35,39,52,25,48,54,35,33,37,38,37,55,42,57,32,54,91,71,38,51,68,34,48,69,41,52,74,90,71,66,50,50,43,65,45,21,31,30,40,22,36,64,67,62,22,24,38,32,11,34,54,44,58,42,32,32,33,41,34,52,42,91,30,30,29,34,23,54,38,58,65,65,92,60,84,57,41,58,31,58,50,78,39,67,77,83,43,92,79,57,45,70,70,68,70,52,69,87,53,61,71,69,39,55,32,84,76,67,61,42,43,72,68,75,65,78,32,34,60,26,21,26,17,79,86,57,57,30,65,53,27,20,27,35,19,33,55,54,54,17,10,44,44,34,43,29,37,52,67,47,39,88,62,17,56,81,48,51,72,63,86,94,54,55,40,38,35,32,30,28,46,16,19,43,39,67,77,58,52,68,44,44,47,59,56,52,65,33,34,26,22,45,72,54,31,40,62,61,29,45,25,28,43,44,42,6,59,88,37,39,83,42,56,41,16,37,39,96,54,58,71,58,50,70,68,60,44,50,52,46,57,72,103,89,70,61,66,56,57,62,46,76,46,53,30,34,41,52,24,47,54,34,35,36,38,36,53,43,57,32,53,91,71,38,52,68,34,48,68,42,52,73,90,71,67,48,50,43,65,47,20,30,31,39,22,35,63,66,62,22,24,39,33,10,36,54,48,60,43,33,30,32,42,35,52,40,93,30,32,29,35,23,54,38,56,65,64,90,60,84,57,41,58,32,59,48,79,38,68,77,81,43,90,78,56,46,70,68,70,70,53,68,88,52,61,71,69,40,55,32,83,78,66,62,44,43,74,69,77,64,77,34,36,58,28,22,24,16,82,85,57,57,31,64,53,25,22,27,34,20,35,56,54,56,17,11,41,46,34,43,30,37,52,66,48,39,88,64,17,58,81,48,53,72,63,86,94,53,54,39,39,36,32,31,28,47,17,21,42,40,66,77,57,51,69,44,44,47,59,55,51,66,33,35,28,22,44,74,55,31,42,62,63,29,44,24,27,40,43,42,6,59,88,37,39,85,44,55,40,16,38,38,95,53,60,70,59,49,69,67,59,44,50,51,46,59,69,103